Protein AF-A0A7X2LBM1-F1 (afdb_monomer)

Foldseek 3Di:
DDDDDDPVVVVVVPPPPPPPCPPQQKKWFKAAPPPQQTQAMDSPPPDDDDPPDGDIDIDIERHDDDPPDDNVCSRQWGDDPHDIDGVVDPDPPPPQVVVLVVLLVVLLVLLVVLLCVLLVVVDQPDVCSVVLLVLLLVLLVVVVVVVVPDDDDDDPPPRVSLVVQCVVVVHDSNVSSVVSVVSVVVSVVSVVVSVVVSVVLNVQSVPDPDPVSSVVSVCCSLCPPPNVVNVVPPPPPDPPDPDPQPAFDDPVVLVVLLVVLLVLLVVLLVVLLCVLDPPDDPVVVLLVLQLVLLVCVVVVVPPDDPVRNVSLVVQCVVVVHDSNVSSVVSNVSVVVSVVSNVVSVVVSVVLNVLSVVDTGNNSSVVSVVVSVCSSVVHDDPPD

Mean predicted aligned error: 18.82 Å

pLDDT: mean 83.92, std 15.08, range [39.16, 97.12]

Organism: Ralstonia pickettii (NCBI:txid329)

Solvent-accessible surface area (backbone atoms only — not comparable to full-atom values): 22580 Å² total; per-residue (Å²): 140,82,82,80,80,64,79,75,71,64,67,68,72,78,69,71,76,85,68,81,78,64,77,74,49,52,29,39,38,33,22,35,68,92,71,30,26,24,72,48,71,43,67,57,86,84,70,74,80,84,80,79,88,65,70,64,45,79,40,83,39,81,50,84,74,61,90,89,60,42,90,92,52,29,66,47,27,29,53,60,98,87,47,80,43,59,64,84,61,69,78,80,69,56,68,68,58,52,51,52,53,52,50,43,53,52,50,54,51,52,52,49,50,53,47,48,58,65,47,49,83,68,50,65,92,51,89,67,33,64,56,54,49,52,52,43,41,53,48,25,52,51,50,53,54,51,62,74,73,48,83,87,87,78,75,79,83,84,35,67,65,44,45,55,52,8,65,77,66,77,48,52,61,69,57,36,28,52,51,46,51,52,51,50,51,53,44,53,53,50,51,53,52,49,47,54,51,48,55,54,50,53,52,51,55,70,68,46,86,51,72,67,52,50,53,51,52,49,50,45,54,49,60,67,52,57,48,84,51,42,77,67,51,72,68,72,74,49,100,81,55,79,75,67,43,80,47,73,55,54,71,71,57,46,54,54,50,42,53,50,53,54,50,52,50,50,52,45,48,49,58,64,45,52,80,66,46,89,85,53,90,71,45,65,62,54,52,50,52,33,42,51,38,24,48,37,63,74,73,66,64,75,83,66,61,96,76,65,47,57,66,44,52,54,50,10,63,76,68,75,43,56,64,67,59,39,22,51,50,44,51,52,50,49,51,55,39,52,53,50,51,52,51,46,48,56,51,46,56,56,51,49,56,52,51,72,63,57,54,24,57,49,48,53,51,52,53,50,50,51,52,51,35,55,64,73,68,46,77,81,74,92,122

Secondary structure (DSSP, 8-state):
-PPPPPGGGSSSTT-----------EEEEEEETTT-BEEEEES-TT-----SSS-EEEEEEESPPPTT--TTTGGGEEEETTEEEESSS-----HHHHHHHHHHHHHHHHHHHHHHHHHHTTS-SSTTHHHHHHHHHHHHHHHHHHHHHS-S---GGG-HHHHHHHHHHT--HHHHHHHHHHHHHHHHHHHHHHHHHHHHHHHHHHH--SHHHHHHHHHHHHHTS-HHHHTTS---S-TTSPP-TTSBPPHHHHHHHHHHHHHHHHHHHHHHHHTTS-S-TTHHHHHHHHHHHHHHHHTT---S-TTTTHHHHHHHHHHT--HHHHHHHHHHHHHHHHHHHHHHHHHHHHHHHHHHT--BHHHHHHHHHHHHHHHHT------

Structure (mmCIF, N/CA/C/O backbone):
data_AF-A0A7X2LBM1-F1
#
_entry.id   AF-A0A7X2LBM1-F1
#
loop_
_atom_site.group_PDB
_atom_site.id
_atom_site.type_symbol
_atom_site.label_atom_id
_atom_site.label_alt_id
_atom_site.label_comp_id
_atom_site.label_asym_id
_atom_site.label_entity_id
_atom_site.label_seq_id
_atom_site.pdbx_PDB_ins_code
_atom_site.Cartn_x
_atom_site.Cartn_y
_atom_site.Cartn_z
_atom_site.occupancy
_atom_site.B_iso_or_equiv
_atom_site.auth_seq_id
_atom_site.auth_comp_id
_atom_site.auth_asym_id
_atom_site.auth_atom_id
_atom_site.pdbx_PDB_model_num
ATOM 1 N N . MET A 1 1 ? 5.868 6.649 -89.163 1.00 39.16 1 MET A N 1
ATOM 2 C CA . MET A 1 1 ? 5.137 5.488 -88.616 1.00 39.16 1 MET A CA 1
ATOM 3 C C . MET A 1 1 ? 4.246 6.014 -87.507 1.00 39.16 1 MET A C 1
ATOM 5 O O . MET A 1 1 ? 4.728 6.254 -86.411 1.00 39.16 1 MET A O 1
ATOM 9 N N . ASN A 1 2 ? 2.993 6.311 -87.852 1.00 39.69 2 ASN A N 1
ATOM 10 C CA . ASN A 1 2 ? 1.974 6.829 -86.942 1.00 39.69 2 ASN A CA 1
ATOM 11 C C . ASN A 1 2 ? 1.071 5.657 -86.561 1.00 39.69 2 ASN A C 1
ATOM 13 O O . ASN A 1 2 ? 0.480 5.050 -87.452 1.00 39.69 2 ASN A O 1
ATOM 17 N N . HIS A 1 3 ? 0.970 5.338 -85.273 1.00 44.62 3 HIS A N 1
ATOM 18 C CA . HIS A 1 3 ? -0.084 4.453 -84.789 1.00 44.62 3 HIS A CA 1
ATOM 19 C C . HIS A 1 3 ? -1.361 5.278 -84.582 1.00 44.62 3 HIS A C 1
ATOM 21 O O . HIS A 1 3 ? -1.334 6.229 -83.799 1.00 44.62 3 HIS A O 1
ATOM 27 N N . PRO A 1 4 ? -2.471 4.957 -85.270 1.00 55.44 4 PRO A N 1
ATOM 28 C CA . PRO A 1 4 ? -3.766 5.526 -84.950 1.00 55.44 4 PRO A CA 1
ATOM 29 C C . PRO A 1 4 ? -4.291 4.845 -83.682 1.00 55.44 4 PRO A C 1
ATOM 31 O O . PRO A 1 4 ? -4.312 3.617 -83.582 1.00 55.44 4 PRO A O 1
ATOM 34 N N . PHE A 1 5 ? -4.682 5.646 -82.695 1.00 47.03 5 PHE A N 1
ATOM 35 C CA . PHE A 1 5 ? -5.372 5.158 -81.506 1.00 47.03 5 PHE A CA 1
ATOM 36 C C . PHE A 1 5 ? -6.743 4.582 -81.896 1.00 47.03 5 PHE A C 1
ATOM 38 O O . PHE A 1 5 ? -7.450 5.147 -82.730 1.00 47.03 5 PHE A O 1
ATOM 45 N N . SER A 1 6 ? -7.082 3.437 -81.299 1.00 56.62 6 SER A N 1
ATOM 46 C CA . SER A 1 6 ? -8.348 2.719 -81.482 1.00 56.62 6 SER A CA 1
ATOM 47 C C . SER A 1 6 ? -9.559 3.603 -81.122 1.00 56.62 6 SER A C 1
ATOM 49 O O . SER A 1 6 ? -9.505 4.316 -80.116 1.00 56.62 6 SER A O 1
ATOM 51 N N . PRO A 1 7 ? -10.671 3.543 -81.883 1.00 54.44 7 PRO A N 1
ATOM 52 C CA . PRO A 1 7 ? -11.898 4.294 -81.595 1.00 54.44 7 PRO A CA 1
ATOM 53 C C . PRO A 1 7 ? -12.576 3.897 -80.269 1.00 54.44 7 PRO A C 1
ATOM 55 O O . PRO A 1 7 ? -13.419 4.639 -79.770 1.00 54.44 7 PRO A O 1
ATOM 58 N N . GLU A 1 8 ? -12.184 2.782 -79.647 1.00 51.62 8 GLU A N 1
ATOM 59 C CA . GLU A 1 8 ? -12.728 2.349 -78.352 1.00 51.62 8 GLU A CA 1
ATOM 60 C C . GLU A 1 8 ? -12.198 3.172 -77.165 1.00 51.62 8 GLU A C 1
ATOM 62 O O . GLU A 1 8 ? -12.867 3.277 -76.138 1.00 51.62 8 GLU A O 1
ATOM 67 N N . THR A 1 9 ? -11.049 3.847 -77.302 1.00 50.41 9 THR A N 1
ATOM 68 C CA . THR A 1 9 ? -10.489 4.680 -76.222 1.00 50.41 9 THR A CA 1
ATOM 69 C C . THR A 1 9 ? -11.113 6.079 -76.152 1.00 50.41 9 THR A C 1
ATOM 71 O O . THR A 1 9 ? -10.935 6.780 -75.159 1.00 50.41 9 THR A O 1
ATOM 74 N N . GLN A 1 10 ? -11.874 6.499 -77.170 1.00 49.28 10 GLN A N 1
ATOM 75 C CA . GLN A 1 10 ? -12.538 7.811 -77.184 1.00 49.28 10 GLN A CA 1
ATOM 76 C C . GLN A 1 10 ? -13.922 7.800 -76.513 1.00 49.28 10 GLN A C 1
ATOM 78 O O . GLN A 1 10 ? -14.408 8.856 -76.116 1.00 49.28 10 GLN A O 1
ATOM 83 N N . ALA A 1 11 ? -14.533 6.628 -76.304 1.00 48.88 11 ALA A N 1
ATOM 84 C CA . ALA A 1 11 ? -15.876 6.524 -75.726 1.00 48.88 11 ALA A CA 1
ATOM 85 C C . ALA A 1 11 ? -15.911 6.529 -74.182 1.00 48.88 11 ALA A C 1
ATOM 87 O O . ALA A 1 11 ? -16.966 6.766 -73.600 1.00 48.88 11 ALA A O 1
ATOM 88 N N . ILE A 1 12 ? -14.776 6.328 -73.499 1.00 48.12 12 ILE A N 1
ATOM 89 C CA . ILE A 1 12 ? -14.703 6.363 -72.021 1.00 48.12 12 ILE A CA 1
ATOM 90 C C . ILE A 1 12 ? -14.413 7.785 -71.494 1.00 48.12 12 ILE A C 1
ATOM 92 O O . ILE A 1 12 ? -14.676 8.090 -70.334 1.00 48.12 12 ILE A O 1
ATOM 96 N N . ALA A 1 13 ? -13.963 8.708 -72.350 1.00 43.53 13 ALA A N 1
ATOM 97 C CA . ALA A 1 13 ? -13.680 10.093 -71.960 1.00 43.53 13 ALA A CA 1
ATOM 98 C C . ALA A 1 13 ? -14.935 10.985 -71.815 1.00 43.53 13 ALA A C 1
ATOM 100 O O . ALA A 1 13 ? -14.821 12.119 -71.358 1.00 43.53 13 ALA A O 1
ATOM 101 N N . ALA A 1 14 ? -16.127 10.497 -72.178 1.00 49.06 14 ALA A N 1
ATOM 102 C CA . ALA A 1 14 ? -17.362 11.292 -72.198 1.00 49.06 14 ALA A CA 1
ATOM 103 C C . ALA A 1 14 ? -18.300 11.063 -70.993 1.00 49.06 14 ALA A C 1
ATOM 105 O O . ALA A 1 14 ? -19.432 11.538 -71.002 1.00 49.06 14 ALA A O 1
ATOM 106 N N . ALA A 1 15 ? -17.848 10.362 -69.948 1.00 48.88 15 ALA A N 1
ATOM 107 C CA . ALA A 1 15 ? -18.640 10.117 -68.739 1.00 48.88 15 ALA A CA 1
ATOM 108 C C . ALA A 1 15 ? -17.846 10.380 -67.449 1.00 48.88 15 ALA A C 1
ATOM 110 O O . ALA A 1 15 ? -17.975 9.649 -66.469 1.00 48.88 15 ALA A O 1
ATOM 111 N N . ILE A 1 16 ? -17.022 11.431 -67.434 1.00 51.00 16 ILE A N 1
ATOM 112 C CA . ILE A 1 16 ? -16.582 12.019 -66.167 1.00 51.00 16 ILE A CA 1
ATOM 113 C C . ILE A 1 16 ? -17.739 12.914 -65.714 1.00 51.00 16 ILE A C 1
ATOM 115 O O . ILE A 1 16 ? -18.024 13.898 -66.403 1.00 51.00 16 ILE A O 1
ATOM 119 N N . PRO A 1 17 ? -18.458 12.582 -64.625 1.00 47.09 17 PRO A N 1
ATOM 120 C CA . PRO A 1 17 ? -19.455 13.492 -64.088 1.00 47.09 17 PRO A CA 1
ATOM 121 C C . PRO A 1 17 ? -18.761 14.828 -63.827 1.00 47.09 17 PRO A C 1
ATOM 123 O O . PRO A 1 17 ? -17.681 14.855 -63.234 1.00 47.09 17 PRO A O 1
ATOM 126 N N . LEU A 1 18 ? -19.359 15.921 -64.306 1.00 46.38 18 LEU A N 1
ATOM 127 C CA . LEU A 1 18 ? -19.025 17.275 -63.881 1.00 46.38 18 LEU A CA 1
ATOM 128 C C . LEU A 1 18 ? -19.226 17.320 -62.363 1.00 46.38 18 LEU A C 1
ATOM 130 O O . LEU A 1 18 ? -20.319 17.592 -61.875 1.00 46.38 18 LEU A O 1
ATOM 134 N N . VAL A 1 19 ? -18.178 16.954 -61.622 1.00 49.00 19 VAL A N 1
ATOM 135 C CA . VAL A 1 19 ? -18.058 17.251 -60.204 1.00 49.00 19 VAL A CA 1
ATOM 136 C C . VAL A 1 19 ? -18.150 18.756 -60.146 1.00 49.00 19 VAL A C 1
ATOM 138 O O . VAL A 1 19 ? -17.361 19.447 -60.788 1.00 49.00 19 VAL A O 1
ATOM 141 N N . ASP A 1 20 ? -19.177 19.221 -59.453 1.00 47.50 20 ASP A N 1
ATOM 142 C CA . ASP A 1 20 ? -19.428 20.610 -59.137 1.00 47.50 20 ASP A CA 1
ATOM 143 C C . ASP A 1 20 ? -18.128 21.203 -58.572 1.00 47.50 20 ASP A C 1
ATOM 145 O O . ASP A 1 20 ? -17.785 20.997 -57.406 1.00 47.50 20 ASP A O 1
ATOM 149 N N . GLN A 1 21 ? -17.321 21.840 -59.431 1.00 47.75 21 GLN A N 1
ATOM 150 C CA . GLN A 1 21 ? -16.081 22.509 -59.049 1.00 47.75 21 GLN A CA 1
ATOM 151 C C . GLN A 1 21 ? -16.473 23.823 -58.383 1.00 47.75 21 GLN A C 1
ATOM 153 O O . GLN A 1 21 ? -16.202 24.914 -58.881 1.00 47.75 21 GLN A O 1
ATOM 158 N N . SER A 1 22 ? -17.144 23.705 -57.237 1.00 57.00 22 SER A N 1
ATOM 159 C CA . SER A 1 22 ? -17.151 24.767 -56.251 1.00 57.00 22 SER A CA 1
ATOM 160 C C . SER A 1 22 ? -15.690 25.160 -56.025 1.00 57.00 22 SER A C 1
ATOM 162 O O . SER A 1 22 ? -14.852 24.265 -55.855 1.00 57.00 22 SER A O 1
ATOM 164 N N . PRO A 1 23 ? -15.345 26.458 -56.084 1.00 64.25 23 PRO A N 1
ATOM 165 C CA . PRO A 1 23 ? -13.965 26.895 -55.934 1.00 64.25 23 PRO A CA 1
ATOM 166 C C . PRO A 1 23 ? -13.410 26.292 -54.644 1.00 64.25 23 PRO A C 1
ATOM 168 O O . PRO A 1 23 ? -14.014 26.448 -53.580 1.00 64.25 23 PRO A O 1
ATOM 171 N N . ALA A 1 24 ? -12.310 25.539 -54.754 1.00 68.69 24 ALA A N 1
ATOM 172 C CA . ALA A 1 24 ? -11.690 24.893 -53.607 1.00 68.69 24 ALA A CA 1
ATOM 173 C C . ALA A 1 24 ? -11.432 25.962 -52.540 1.00 68.69 24 ALA A C 1
ATOM 175 O O . ALA A 1 24 ? -10.689 26.915 -52.784 1.00 68.69 24 ALA A O 1
ATOM 176 N N . LYS A 1 25 ? -12.104 25.841 -51.389 1.00 82.88 25 LYS A N 1
ATOM 177 C CA . LYS A 1 25 ? -11.995 26.826 -50.311 1.00 82.88 25 LYS A CA 1
ATOM 178 C C . LYS A 1 25 ? -10.533 26.917 -49.881 1.00 82.88 25 LYS A C 1
ATOM 180 O O . LYS A 1 25 ? -9.914 25.906 -49.544 1.00 82.88 25 LYS A O 1
ATOM 185 N N . CYS A 1 26 ? -9.987 28.126 -49.950 1.00 90.19 26 CYS A N 1
ATOM 186 C CA . CYS A 1 26 ? -8.648 28.430 -49.477 1.00 90.19 26 CYS A CA 1
ATOM 187 C C . CYS A 1 26 ? -8.751 28.907 -48.032 1.00 90.19 26 CYS A C 1
ATOM 189 O O . CYS A 1 26 ? -9.521 29.815 -47.734 1.00 90.19 26 CYS A O 1
ATOM 191 N N . TRP A 1 27 ? -7.983 28.285 -47.147 1.00 94.25 27 TRP A N 1
ATOM 192 C CA . TRP A 1 27 ? -7.932 28.622 -45.734 1.00 94.25 27 TRP A CA 1
ATOM 193 C C . TRP A 1 27 ? -6.550 29.145 -45.370 1.00 94.25 27 TRP A C 1
ATOM 195 O O . TRP A 1 27 ? -5.532 28.552 -45.726 1.00 94.25 27 TRP A O 1
ATOM 205 N N . ILE A 1 28 ? -6.516 30.211 -44.588 1.00 94.69 28 ILE A N 1
ATOM 206 C CA . ILE A 1 28 ? -5.344 30.664 -43.855 1.00 94.69 28 ILE A CA 1
ATOM 207 C C . ILE A 1 28 ? -5.319 29.940 -42.511 1.00 94.69 28 ILE A C 1
ATOM 209 O O . ILE A 1 28 ? -6.230 30.084 -41.700 1.00 94.69 28 ILE A O 1
ATOM 213 N N . VAL A 1 29 ? -4.273 29.154 -42.261 1.00 94.62 29 VAL A N 1
ATOM 214 C CA . VAL A 1 29 ? -4.082 28.373 -41.033 1.00 94.62 29 VAL A CA 1
ATOM 215 C C . VAL A 1 29 ? -2.898 28.940 -40.262 1.00 94.62 29 VAL A C 1
ATOM 217 O O . VAL A 1 29 ? -1.764 28.929 -40.741 1.00 94.62 29 VAL A O 1
ATOM 220 N N . VAL A 1 30 ? -3.152 29.412 -39.045 1.00 93.56 30 VAL A N 1
ATOM 221 C CA . VAL A 1 30 ? -2.128 29.942 -38.143 1.00 93.56 30 VAL A CA 1
ATOM 222 C C . VAL A 1 30 ? -1.713 28.848 -37.174 1.00 93.56 30 VAL A C 1
ATOM 224 O O . VAL A 1 30 ? -2.526 28.333 -36.404 1.00 93.56 30 VAL A O 1
ATOM 227 N N . THR A 1 31 ? -0.431 28.501 -37.192 1.00 93.06 31 THR A N 1
ATOM 228 C CA . THR A 1 31 ? 0.140 27.441 -36.356 1.00 93.06 31 THR A CA 1
ATOM 229 C C . THR A 1 31 ? 1.246 27.956 -35.456 1.00 93.06 31 THR A C 1
ATOM 231 O O . THR A 1 31 ? 1.986 28.866 -35.813 1.00 93.06 31 THR A O 1
ATOM 234 N N . GLN A 1 32 ? 1.399 27.354 -34.282 1.00 90.50 32 GLN A N 1
ATOM 235 C CA . GLN A 1 32 ? 2.521 27.643 -33.393 1.00 90.50 32 GLN A CA 1
ATOM 236 C C . GLN A 1 32 ? 3.771 26.853 -33.822 1.00 90.50 32 GLN A C 1
ATOM 238 O O . GLN A 1 32 ? 3.728 25.621 -33.879 1.00 90.50 32 GLN A O 1
ATOM 243 N N . VAL A 1 33 ? 4.909 27.529 -34.030 1.00 85.69 33 VAL A N 1
ATOM 244 C CA . VAL A 1 33 ? 6.137 26.932 -34.606 1.00 85.69 33 VAL A CA 1
ATOM 245 C C . VAL A 1 33 ? 6.652 25.709 -33.832 1.00 85.69 33 VAL A C 1
ATOM 247 O O . VAL A 1 33 ? 7.046 24.717 -34.437 1.00 85.69 33 VAL A O 1
ATOM 250 N N . LYS A 1 34 ? 6.620 25.722 -32.493 1.00 85.62 34 LYS A N 1
ATOM 251 C CA . LYS A 1 34 ? 7.160 24.612 -31.676 1.00 85.62 34 LYS A CA 1
ATOM 252 C C . LYS A 1 34 ? 6.282 23.362 -31.657 1.00 85.62 34 LYS A C 1
ATOM 254 O O . LYS A 1 34 ? 6.790 22.260 -31.479 1.00 85.62 34 LYS A O 1
ATOM 259 N N . SER A 1 35 ? 4.965 23.531 -31.737 1.00 86.62 35 SER A N 1
ATOM 260 C CA . SER A 1 35 ? 4.009 22.458 -31.444 1.00 86.62 35 SER A CA 1
ATOM 261 C C . SER A 1 35 ? 3.192 22.031 -32.657 1.00 86.62 35 SER A C 1
ATOM 263 O O . SER A 1 35 ? 2.480 21.026 -32.569 1.00 86.62 35 SER A O 1
ATOM 265 N N . THR A 1 36 ? 3.277 22.776 -33.768 1.00 91.00 36 THR A N 1
ATOM 266 C CA . THR A 1 36 ? 2.435 22.662 -34.975 1.00 91.00 36 THR A CA 1
ATOM 267 C C . THR A 1 36 ? 0.934 22.749 -34.687 1.00 91.00 36 THR A C 1
ATOM 269 O O . THR A 1 36 ? 0.116 22.393 -35.530 1.00 91.00 36 THR A O 1
ATOM 272 N N . ARG A 1 37 ? 0.542 23.189 -33.482 1.00 92.50 37 ARG A N 1
ATOM 273 C CA . ARG A 1 37 ? -0.867 23.324 -33.107 1.00 92.50 37 ARG A CA 1
ATOM 274 C C . ARG A 1 37 ? -1.498 24.474 -33.863 1.00 92.50 37 ARG A C 1
ATOM 276 O O . ARG A 1 37 ? -0.886 25.536 -33.965 1.00 92.50 37 ARG A O 1
ATOM 283 N N . VAL A 1 38 ? -2.718 24.261 -34.339 1.00 93.88 38 VAL A N 1
ATOM 284 C CA . VAL A 1 38 ? -3.511 25.316 -34.963 1.00 93.88 38 VAL A CA 1
ATOM 285 C C . VAL A 1 38 ? -4.031 26.239 -33.871 1.00 93.88 38 VAL A C 1
ATOM 287 O O . VAL A 1 38 ? -4.691 25.799 -32.939 1.00 93.88 38 VAL A O 1
ATOM 290 N N . VAL A 1 39 ? -3.706 27.518 -33.971 1.00 92.44 39 VAL A N 1
ATOM 291 C CA . VAL A 1 39 ? -4.138 28.553 -33.023 1.00 92.44 39 VAL A CA 1
ATOM 292 C C . VAL A 1 39 ? -5.370 29.267 -33.556 1.00 92.44 39 VAL A C 1
ATOM 294 O O . VAL A 1 39 ? -6.259 29.638 -32.795 1.00 92.44 39 VAL A O 1
ATOM 297 N N . TYR A 1 40 ? -5.422 29.438 -34.874 1.00 93.62 40 TYR A N 1
ATOM 298 C CA . TYR A 1 40 ? -6.494 30.130 -35.564 1.00 93.62 40 TYR A CA 1
ATOM 299 C C . TYR A 1 40 ? -6.566 29.668 -37.021 1.00 93.62 40 TYR A C 1
ATOM 301 O O . TYR A 1 40 ? -5.568 29.203 -37.577 1.00 93.62 40 TYR A O 1
ATOM 309 N N . PHE A 1 41 ? -7.736 29.790 -37.642 1.00 94.25 41 PHE A N 1
ATOM 310 C CA . PHE A 1 41 ? -7.894 29.619 -39.081 1.00 94.25 41 PHE A CA 1
ATOM 311 C C . PHE A 1 41 ? -9.006 30.530 -39.605 1.00 94.25 41 PHE A C 1
ATOM 313 O O . PHE A 1 41 ? -9.947 30.831 -38.873 1.00 94.25 41 PHE A O 1
ATOM 320 N N . THR A 1 42 ? -8.902 30.962 -40.857 1.00 94.62 42 THR A N 1
ATOM 321 C CA . THR A 1 42 ? -9.891 31.826 -41.518 1.00 94.62 42 THR A CA 1
ATOM 322 C C . THR A 1 42 ? -9.889 31.584 -43.026 1.00 94.62 42 THR A C 1
ATOM 324 O O . THR A 1 42 ? -8.896 31.101 -43.562 1.00 94.62 42 THR A O 1
ATOM 327 N N . ASP A 1 43 ? -10.996 31.859 -43.706 1.00 92.88 43 ASP A N 1
ATOM 328 C CA . ASP A 1 43 ? -11.107 31.881 -45.172 1.00 92.88 43 ASP A CA 1
ATOM 329 C C . ASP A 1 43 ? -10.803 33.269 -45.768 1.00 92.88 43 ASP A C 1
ATOM 331 O O . ASP A 1 43 ? -10.767 33.432 -46.986 1.00 92.88 43 ASP A O 1
ATOM 335 N N . ASP A 1 44 ? -10.539 34.262 -44.915 1.00 92.56 44 ASP A N 1
ATOM 336 C CA . ASP A 1 44 ? -10.079 35.590 -45.316 1.00 92.56 44 ASP A CA 1
ATOM 337 C C . ASP A 1 44 ? -8.640 35.532 -45.860 1.00 92.56 44 ASP A C 1
ATOM 339 O O . ASP A 1 44 ? -7.681 35.315 -45.114 1.00 92.56 44 ASP A O 1
ATOM 343 N N . ALA A 1 45 ? -8.499 35.725 -47.174 1.00 87.06 45 ALA A N 1
ATOM 344 C CA . ALA A 1 45 ? -7.222 35.683 -47.883 1.00 87.06 45 ALA A CA 1
ATOM 345 C C . ALA A 1 45 ? -6.280 36.842 -47.515 1.00 87.06 45 ALA A C 1
ATOM 347 O O . ALA A 1 45 ? -5.065 36.701 -47.671 1.00 87.06 45 ALA A O 1
ATOM 348 N N . ASP A 1 46 ? -6.824 37.951 -47.007 1.00 88.31 46 ASP A N 1
ATOM 349 C CA . ASP A 1 46 ? -6.065 39.151 -46.644 1.00 88.31 46 ASP A CA 1
ATOM 350 C C . ASP A 1 46 ? -5.674 39.167 -45.157 1.00 88.31 46 ASP A C 1
ATOM 352 O O . ASP A 1 46 ? -5.013 40.096 -44.681 1.00 88.31 46 ASP A O 1
ATOM 356 N N . TYR A 1 47 ? -6.043 38.126 -44.408 1.00 89.31 47 TYR A N 1
ATOM 357 C CA . TYR A 1 47 ? -5.763 38.039 -42.984 1.00 89.31 47 TYR A CA 1
ATOM 358 C C . TYR A 1 47 ? -4.258 37.986 -42.683 1.00 89.31 47 TYR A C 1
ATOM 360 O O . TYR A 1 47 ? -3.536 37.080 -43.109 1.00 89.31 47 TYR A O 1
ATOM 368 N N . GLN A 1 48 ? -3.802 38.920 -41.845 1.00 83.94 48 GLN A N 1
ATOM 369 C CA . GLN A 1 48 ? -2.438 38.974 -41.320 1.00 83.94 48 GLN A CA 1
ATOM 370 C C . GLN A 1 48 ? -2.481 38.998 -39.784 1.00 83.94 48 GLN A C 1
ATOM 372 O O . GLN A 1 48 ? -2.994 39.960 -39.206 1.00 83.94 48 GLN A O 1
ATOM 377 N N . PRO A 1 49 ? -1.978 37.960 -39.087 1.00 82.94 49 PRO A N 1
ATOM 378 C CA . PRO A 1 49 ? -1.964 37.958 -37.630 1.00 82.94 49 PRO A CA 1
ATOM 379 C C . PRO A 1 49 ? -0.974 38.997 -37.089 1.00 82.94 49 PRO A C 1
ATOM 381 O O . PRO A 1 49 ? 0.081 39.238 -37.676 1.00 82.94 49 PRO A O 1
ATOM 384 N N . ALA A 1 50 ? -1.294 39.582 -35.932 1.00 80.81 50 ALA A N 1
ATOM 385 C CA . ALA A 1 50 ? -0.371 40.459 -35.220 1.00 80.81 50 ALA A CA 1
ATOM 386 C C . ALA A 1 50 ? 0.900 39.677 -34.838 1.00 80.81 50 ALA A C 1
ATOM 388 O O . ALA A 1 50 ? 0.822 38.628 -34.200 1.00 80.81 50 ALA A O 1
ATOM 389 N N . MET A 1 51 ? 2.067 40.188 -35.235 1.00 72.19 51 MET A N 1
ATOM 390 C CA . MET A 1 51 ? 3.365 39.510 -35.085 1.00 72.19 51 MET A CA 1
ATOM 391 C C . MET A 1 51 ? 3.991 39.653 -33.686 1.00 72.19 51 MET A C 1
ATOM 393 O O . MET A 1 51 ? 5.147 39.277 -33.480 1.00 72.19 51 MET A O 1
ATOM 397 N N . ASP A 1 52 ? 3.242 40.169 -32.713 1.00 72.19 52 ASP A N 1
ATOM 398 C CA . ASP A 1 52 ? 3.751 40.435 -31.373 1.00 72.19 52 ASP A CA 1
ATOM 399 C C . ASP A 1 52 ? 3.591 39.206 -30.462 1.00 72.19 52 ASP A C 1
ATOM 401 O O . ASP A 1 52 ? 2.488 38.837 -30.060 1.00 72.19 52 ASP A O 1
ATOM 405 N N . GLY A 1 53 ? 4.717 38.594 -30.082 1.00 63.06 53 GLY A N 1
ATOM 406 C CA . GLY A 1 53 ? 4.810 37.827 -28.833 1.00 63.06 53 GLY A CA 1
ATOM 407 C C . GLY A 1 53 ? 4.849 36.298 -28.899 1.00 63.06 53 GLY A C 1
ATOM 408 O O . GLY A 1 53 ? 5.029 35.694 -27.851 1.00 63.06 53 GLY A O 1
ATOM 409 N N . ASP A 1 54 ? 4.772 35.649 -30.060 1.00 60.84 54 ASP A N 1
ATOM 410 C CA . ASP A 1 54 ? 5.078 34.215 -30.200 1.00 60.84 54 ASP A CA 1
ATOM 411 C C . ASP A 1 54 ? 5.333 33.863 -31.674 1.00 60.84 54 ASP A C 1
ATOM 413 O O . ASP A 1 54 ? 4.766 34.469 -32.580 1.00 60.84 54 ASP A O 1
ATOM 417 N N . TRP A 1 55 ? 6.211 32.889 -31.940 1.00 77.75 55 TRP A N 1
ATOM 418 C CA . TRP A 1 55 ? 6.538 32.484 -33.312 1.00 77.75 55 TRP A CA 1
ATOM 419 C C . TRP A 1 55 ? 5.361 31.691 -33.897 1.00 77.75 55 TRP A C 1
ATOM 421 O O . TRP A 1 55 ? 5.233 30.482 -33.659 1.00 77.75 55 TRP A O 1
ATOM 431 N N . TYR A 1 56 ? 4.496 32.376 -34.641 1.00 86.00 56 TYR A N 1
ATOM 432 C CA . TYR A 1 56 ? 3.427 31.774 -35.431 1.00 86.00 56 TYR A CA 1
ATOM 433 C C . TYR A 1 56 ? 3.856 31.636 -36.892 1.00 86.00 56 TYR A C 1
ATOM 435 O O . TYR A 1 56 ? 4.529 32.506 -37.441 1.00 86.00 56 TYR A O 1
ATOM 443 N N . PHE A 1 57 ? 3.464 30.535 -37.528 1.00 87.50 57 PHE A N 1
ATOM 444 C CA . PHE A 1 57 ? 3.612 30.333 -38.963 1.00 87.50 57 PHE A CA 1
ATOM 445 C C . PHE A 1 57 ? 2.233 30.286 -39.614 1.00 87.50 57 PHE A C 1
ATOM 447 O O . PHE A 1 57 ? 1.351 29.543 -39.169 1.00 87.50 57 PHE A O 1
ATOM 454 N N . VAL A 1 58 ? 2.063 31.086 -40.664 1.00 90.44 58 VAL A N 1
ATOM 455 C CA . VAL A 1 58 ? 0.830 31.194 -41.444 1.00 90.44 58 VAL A CA 1
ATOM 456 C C . VAL A 1 58 ? 0.979 30.354 -42.705 1.00 90.44 58 VAL A C 1
ATOM 458 O O . VAL A 1 58 ? 1.933 30.522 -43.459 1.00 90.44 58 VAL A O 1
ATOM 461 N N . SER A 1 59 ? 0.055 29.424 -42.923 1.00 92.00 59 SER A N 1
ATOM 462 C CA . SER A 1 59 ? 0.032 28.543 -44.093 1.00 92.00 59 SER A CA 1
ATOM 463 C C . SER A 1 59 ? -1.270 28.698 -44.861 1.00 92.00 59 SER A C 1
ATOM 465 O O . SER A 1 59 ? -2.328 28.818 -44.253 1.00 92.00 59 SER A O 1
ATOM 467 N N . GLN A 1 60 ? -1.198 28.629 -46.187 1.00 92.81 60 GLN A N 1
ATOM 468 C CA . GLN A 1 60 ? -2.378 28.495 -47.038 1.00 92.81 60 GLN A CA 1
ATOM 469 C C . GLN A 1 60 ? -2.706 27.010 -47.219 1.00 92.81 60 GLN A C 1
ATOM 471 O O . GLN A 1 60 ? -1.821 26.205 -47.516 1.00 92.81 60 GLN A O 1
ATOM 476 N N . TYR A 1 61 ? -3.969 26.644 -47.027 1.00 93.81 61 TYR A N 1
ATOM 477 C CA . TYR A 1 61 ? -4.477 25.290 -47.205 1.00 93.81 61 TYR A CA 1
ATOM 478 C C . TYR A 1 61 ? -5.636 25.290 -48.199 1.00 93.81 61 TYR A C 1
ATOM 480 O O . TYR A 1 61 ? -6.660 25.930 -47.975 1.00 93.81 61 TYR A O 1
ATOM 488 N N . LEU A 1 62 ? -5.468 24.551 -49.294 1.00 92.62 62 LEU A N 1
ATOM 489 C CA . LEU A 1 62 ? -6.492 24.352 -50.315 1.00 92.62 62 LEU A CA 1
ATOM 490 C C . LEU A 1 62 ? -7.184 23.016 -50.047 1.00 92.62 62 LEU A C 1
ATOM 492 O O . LEU A 1 62 ? -6.604 21.957 -50.290 1.00 92.62 62 LEU A O 1
ATOM 496 N N . GLY A 1 63 ? -8.403 23.066 -49.518 1.00 90.19 63 GLY A N 1
ATOM 497 C CA . GLY A 1 63 ? -9.156 21.869 -49.155 1.00 90.19 63 GLY A CA 1
ATOM 498 C C . GLY A 1 63 ? -10.237 22.136 -48.115 1.00 90.19 63 GLY A C 1
ATOM 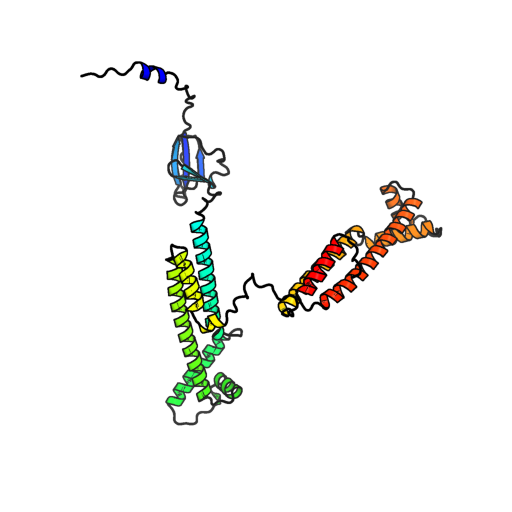499 O O . GLY A 1 63 ? -10.437 23.260 -47.655 1.00 90.19 63 GLY A O 1
ATOM 500 N N . GLU A 1 64 ? -10.948 21.084 -47.728 1.00 92.06 64 GLU A N 1
ATOM 501 C CA . GLU A 1 64 ? -11.912 21.159 -46.634 1.00 92.06 64 GLU A CA 1
ATOM 502 C C . GLU A 1 64 ? -11.214 20.948 -45.291 1.00 92.06 64 GLU A C 1
ATOM 504 O O . GLU A 1 64 ? -10.379 20.056 -45.132 1.00 92.06 64 GLU A O 1
ATOM 509 N N . LEU A 1 65 ? -11.560 21.773 -44.303 1.00 92.31 65 LEU A N 1
ATOM 510 C CA . LEU A 1 65 ? -11.122 21.547 -42.930 1.00 92.31 65 LEU A CA 1
ATOM 511 C C . LEU A 1 65 ? -11.807 20.293 -42.362 1.00 92.31 65 LEU A C 1
ATOM 513 O O . LEU A 1 65 ? -12.934 19.982 -42.756 1.00 92.31 65 LEU A O 1
ATOM 517 N N . PRO A 1 66 ? -11.183 19.584 -41.402 1.00 93.25 66 PRO A N 1
ATOM 518 C CA . PRO A 1 66 ? -11.827 18.452 -40.745 1.00 93.25 66 PRO A CA 1
ATOM 519 C C . PRO A 1 66 ? -13.193 18.849 -40.173 1.00 93.25 66 PRO A C 1
ATOM 521 O O . PRO A 1 66 ? -13.292 19.844 -39.460 1.00 93.25 66 PRO A O 1
ATOM 524 N N . ALA A 1 67 ? -14.238 18.052 -40.415 1.00 91.44 67 ALA A N 1
ATOM 525 C CA . ALA A 1 67 ? -15.613 18.396 -40.023 1.00 91.44 67 ALA A CA 1
ATOM 526 C C . ALA A 1 67 ? -15.792 18.663 -38.512 1.00 91.44 67 ALA A C 1
ATOM 528 O O . ALA A 1 67 ? -16.665 19.422 -38.102 1.00 91.44 67 ALA A O 1
ATOM 529 N N . ALA A 1 68 ? -14.952 18.049 -37.673 1.00 90.75 68 ALA A N 1
ATOM 530 C CA . ALA A 1 68 ? -14.959 18.240 -36.223 1.00 90.75 68 ALA A CA 1
ATOM 531 C C . ALA A 1 68 ? -14.140 19.460 -35.753 1.00 90.75 68 ALA A C 1
ATOM 533 O O . ALA A 1 68 ? -14.122 19.759 -34.556 1.00 90.75 68 ALA A O 1
ATOM 534 N N . MET A 1 69 ? -13.441 20.148 -36.657 1.00 92.94 69 MET A N 1
ATOM 535 C CA . MET A 1 69 ? -12.613 21.307 -36.355 1.00 92.94 69 MET A CA 1
ATOM 536 C C . MET A 1 69 ? -13.441 22.595 -36.435 1.00 92.94 69 MET A C 1
ATOM 538 O O . MET A 1 69 ? -14.119 22.887 -37.410 1.00 92.94 69 MET A O 1
ATOM 542 N N . THR A 1 70 ? -13.371 23.390 -35.377 1.00 93.94 70 THR A N 1
ATOM 543 C CA . THR A 1 70 ? -14.090 24.651 -35.177 1.00 93.94 70 THR A CA 1
ATOM 544 C C . THR A 1 70 ? -13.132 25.667 -34.564 1.00 93.94 70 THR A C 1
ATOM 546 O O . THR A 1 70 ? -12.132 25.293 -33.948 1.00 93.94 70 THR A O 1
ATOM 549 N N . LEU A 1 71 ? -13.455 26.959 -34.630 1.00 91.44 71 LEU A N 1
ATOM 550 C CA . LEU A 1 71 ? -12.642 27.994 -33.977 1.00 91.44 71 LEU A CA 1
ATOM 551 C C . LEU A 1 71 ? -12.469 27.752 -32.465 1.00 91.44 71 LEU A C 1
ATOM 553 O O . LEU A 1 71 ? -11.424 28.064 -31.905 1.00 91.44 71 LEU A O 1
ATOM 557 N N . ARG A 1 72 ? -13.452 27.126 -31.801 1.00 90.81 72 ARG A N 1
ATOM 558 C CA . ARG A 1 72 ? -13.413 26.845 -30.353 1.00 90.81 72 ARG A CA 1
ATOM 559 C C . ARG A 1 72 ? -12.492 25.685 -29.966 1.00 90.81 72 ARG A C 1
ATOM 561 O O . ARG A 1 72 ? -12.063 25.615 -28.816 1.00 90.81 72 ARG A O 1
ATOM 568 N N . ASN A 1 73 ? -12.217 24.762 -30.888 1.00 92.00 73 ASN A N 1
ATOM 569 C CA . ASN A 1 73 ? -11.440 23.547 -30.616 1.00 92.00 73 ASN A CA 1
ATOM 570 C C . ASN A 1 73 ? -10.225 23.367 -31.544 1.00 92.00 73 ASN A C 1
ATOM 572 O O . ASN A 1 73 ? -9.570 22.330 -31.474 1.00 92.00 73 ASN A O 1
ATOM 576 N N . CYS A 1 74 ? -9.902 24.358 -32.380 1.00 91.81 74 CYS A N 1
ATOM 577 C CA . CYS A 1 74 ? -8.775 24.308 -33.314 1.00 91.81 74 CYS A CA 1
ATOM 578 C C . CYS A 1 74 ? -7.423 24.059 -32.624 1.00 91.81 74 CYS A C 1
ATOM 580 O O . CYS A 1 74 ? -6.602 23.322 -33.159 1.00 91.81 74 CYS A O 1
ATOM 582 N N . TRP A 1 75 ? -7.247 24.536 -31.388 1.00 91.19 75 TRP A N 1
ATOM 583 C CA . TRP A 1 75 ? -6.077 24.271 -30.535 1.00 91.19 75 TRP A CA 1
ATOM 584 C C . TRP A 1 75 ? -5.843 22.784 -30.220 1.00 91.19 75 TRP A C 1
ATOM 586 O O . TRP A 1 75 ? -4.736 22.396 -29.832 1.00 91.19 75 TRP A O 1
ATOM 596 N N . GLY A 1 76 ? -6.873 21.947 -30.386 1.00 90.31 76 GLY A N 1
ATOM 597 C CA . GLY A 1 76 ? -6.795 20.492 -30.290 1.00 90.31 76 GLY A CA 1
ATOM 598 C C . GLY A 1 76 ? -6.214 19.817 -31.533 1.00 90.31 76 GLY A C 1
ATOM 599 O O . GLY A 1 76 ? -5.968 18.619 -31.492 1.00 90.31 76 GLY A O 1
ATOM 600 N N . TRP A 1 77 ? -5.953 20.553 -32.613 1.00 93.94 77 TRP A N 1
ATOM 601 C CA . TRP A 1 77 ? -5.459 20.022 -33.881 1.00 93.94 77 TRP A CA 1
ATOM 602 C C . TRP A 1 77 ? -4.017 20.453 -34.146 1.00 93.94 77 TRP A C 1
ATOM 604 O O . TRP A 1 77 ? -3.591 21.547 -33.771 1.00 93.94 77 TRP A O 1
ATOM 614 N N . ARG A 1 78 ? -3.253 19.594 -34.820 1.00 93.44 78 ARG A N 1
ATOM 615 C CA . ARG A 1 78 ? -1.945 19.912 -35.400 1.00 93.44 78 ARG A CA 1
ATOM 616 C C . ARG A 1 78 ? -2.049 19.962 -36.910 1.00 93.44 78 ARG A C 1
ATOM 618 O O . ARG A 1 78 ? -2.638 19.060 -37.497 1.00 93.44 78 ARG A O 1
ATOM 625 N N . PHE A 1 79 ? -1.447 20.975 -37.517 1.00 94.06 79 PHE A N 1
ATOM 626 C CA . PHE A 1 79 ? -1.365 21.114 -38.963 1.00 94.06 79 PHE A CA 1
ATOM 627 C C . PHE A 1 79 ? 0.095 21.049 -39.401 1.00 94.06 79 PHE A C 1
ATOM 629 O O . PHE A 1 79 ? 0.932 21.815 -38.925 1.00 94.06 79 PHE A O 1
ATOM 636 N N . ASN A 1 80 ? 0.399 20.111 -40.295 1.00 90.25 80 ASN A N 1
ATOM 637 C CA . ASN A 1 80 ? 1.731 19.949 -40.864 1.00 90.25 80 ASN A CA 1
ATOM 638 C C . ASN A 1 80 ? 1.620 19.818 -42.385 1.00 90.25 80 ASN A C 1
ATOM 640 O O . ASN A 1 80 ? 1.286 18.745 -42.887 1.00 90.25 80 ASN A O 1
ATOM 644 N N . GLY A 1 81 ? 1.843 20.926 -43.099 1.00 82.38 81 GLY A N 1
ATOM 645 C CA . GLY A 1 81 ? 2.014 20.933 -44.556 1.00 82.38 81 GLY A CA 1
ATOM 646 C C . GLY A 1 81 ? 0.869 20.307 -45.361 1.00 82.38 81 GLY A C 1
ATOM 647 O O . GLY A 1 81 ? 1.132 19.699 -46.392 1.00 82.38 81 GLY A O 1
ATOM 648 N N . GLY A 1 82 ? -0.379 20.416 -44.890 1.00 87.75 82 GLY A N 1
ATOM 649 C CA . GLY A 1 82 ? -1.564 19.895 -45.587 1.00 87.75 82 GLY A CA 1
ATOM 650 C C . GLY A 1 82 ? -2.313 18.770 -44.869 1.00 87.75 82 GLY A C 1
ATOM 651 O O . GLY A 1 82 ? -3.382 18.374 -45.325 1.00 87.75 82 GLY A O 1
ATOM 652 N N . VAL A 1 83 ? -1.801 18.273 -43.738 1.00 91.94 83 VAL A N 1
ATOM 653 C CA . VAL A 1 83 ? -2.474 17.236 -42.938 1.00 91.94 83 VAL A CA 1
ATOM 654 C C . VAL A 1 83 ? -2.857 17.778 -41.566 1.00 91.94 83 VAL A C 1
ATOM 656 O O . VAL A 1 83 ? -2.010 18.306 -40.842 1.00 91.94 83 VAL A O 1
ATOM 659 N N . PHE A 1 84 ? -4.125 17.590 -41.196 1.00 92.44 84 PHE A N 1
ATOM 660 C CA . PHE A 1 84 ? -4.645 17.857 -39.858 1.00 92.44 84 PHE A CA 1
ATOM 661 C C . PHE A 1 84 ? -4.650 16.573 -39.018 1.00 92.44 84 PHE A C 1
ATOM 663 O O . PHE A 1 84 ? -5.178 15.550 -39.448 1.00 92.44 84 PHE A O 1
ATOM 670 N N . LYS A 1 85 ? -4.084 16.624 -37.808 1.00 90.25 85 LYS A N 1
ATOM 671 C CA . LYS A 1 85 ? -4.119 15.530 -36.821 1.00 90.25 85 LYS A CA 1
ATOM 672 C C . LYS A 1 85 ? -4.747 16.009 -35.518 1.00 90.25 85 LYS A C 1
ATOM 674 O O . LYS A 1 85 ? -4.288 17.004 -34.958 1.00 90.25 85 LYS A O 1
ATOM 679 N N . ASP A 1 86 ? -5.752 15.298 -35.019 1.00 89.50 86 ASP A N 1
ATOM 680 C CA . ASP A 1 86 ? -6.321 15.574 -33.699 1.00 89.50 86 ASP A CA 1
ATOM 681 C C . ASP A 1 86 ? -5.336 15.117 -32.610 1.00 89.50 86 ASP A C 1
ATOM 683 O O . ASP A 1 86 ? -4.855 13.988 -32.610 1.00 89.50 86 ASP A O 1
ATOM 687 N N . VAL A 1 87 ? -4.993 16.010 -31.687 1.00 81.44 87 VAL A N 1
ATOM 688 C CA . VAL A 1 87 ? -4.076 15.740 -30.570 1.00 81.44 87 VAL A CA 1
ATOM 689 C C . VAL A 1 87 ? -4.771 14.941 -29.464 1.00 81.44 87 VAL A C 1
ATOM 691 O O . VAL A 1 87 ? -4.094 14.351 -28.622 1.00 81.44 87 VAL A O 1
ATOM 694 N N . ARG A 1 88 ? -6.109 14.936 -29.439 1.00 77.62 88 ARG A N 1
ATOM 695 C CA . ARG A 1 88 ? -6.917 14.255 -28.416 1.00 77.62 88 ARG A CA 1
ATOM 696 C C . ARG A 1 88 ? -6.954 12.743 -28.612 1.00 77.62 88 ARG A C 1
ATOM 698 O O . ARG A 1 88 ? -7.081 12.029 -27.621 1.00 77.62 88 ARG A O 1
ATOM 705 N N . ASP A 1 89 ? -6.746 12.284 -29.842 1.00 69.44 89 ASP A N 1
ATOM 706 C CA . ASP A 1 89 ? -6.631 10.871 -30.187 1.00 69.44 89 ASP A CA 1
ATOM 707 C C . ASP A 1 89 ? -5.159 10.536 -30.453 1.00 69.44 89 ASP A C 1
ATOM 709 O O . ASP A 1 89 ? -4.684 10.657 -31.586 1.00 69.44 89 ASP A O 1
ATOM 713 N N . PRO A 1 90 ? -4.376 10.155 -29.423 1.00 66.00 90 PRO A N 1
ATOM 714 C CA . PRO A 1 90 ? -3.011 9.720 -29.661 1.00 66.00 90 PRO A CA 1
ATOM 715 C C . PRO A 1 90 ? -3.031 8.507 -30.592 1.00 66.00 90 PRO A C 1
ATOM 717 O O . PRO A 1 90 ? -3.771 7.551 -30.350 1.00 66.00 90 PRO A O 1
ATOM 720 N N . GLU A 1 91 ? -2.188 8.533 -31.629 1.00 69.38 91 GLU A N 1
ATOM 721 C CA . GLU A 1 91 ? -2.017 7.388 -32.523 1.00 69.38 91 GLU A CA 1
ATOM 722 C C . GLU A 1 91 ? -1.765 6.132 -31.671 1.00 69.38 91 GLU A C 1
ATOM 724 O O . GLU A 1 91 ? -0.873 6.138 -30.805 1.00 69.38 91 GLU A O 1
ATOM 729 N N . PRO A 1 92 ? -2.573 5.068 -31.835 1.00 67.00 92 PRO A N 1
ATOM 730 C CA . PRO A 1 92 ? -2.427 3.871 -31.034 1.00 67.00 92 PRO A CA 1
ATOM 731 C C . PRO A 1 92 ? -1.049 3.283 -31.318 1.00 67.00 92 PRO A C 1
ATOM 733 O O . PRO A 1 92 ? -0.787 2.769 -32.403 1.00 67.00 92 PRO A O 1
ATOM 736 N N . LYS A 1 93 ? -0.153 3.376 -30.328 1.00 74.69 93 LYS A N 1
ATOM 737 C CA . LYS A 1 93 ? 1.175 2.767 -30.424 1.00 74.69 93 LYS A CA 1
ATOM 738 C C . LYS A 1 93 ? 1.028 1.292 -30.812 1.00 74.69 93 LYS A C 1
ATOM 740 O O . LYS A 1 93 ? 0.154 0.625 -30.238 1.00 74.69 93 LYS A O 1
ATOM 745 N N . PRO A 1 94 ? 1.889 0.768 -31.703 1.00 82.31 94 PRO A N 1
ATOM 746 C CA . PRO A 1 94 ? 1.895 -0.643 -32.060 1.00 82.31 94 PRO A CA 1
ATOM 747 C C . PRO A 1 94 ? 1.856 -1.520 -30.806 1.00 82.31 94 PRO A C 1
ATOM 749 O O . PRO A 1 94 ? 2.560 -1.256 -29.827 1.00 82.31 94 PRO A O 1
ATOM 752 N N . GLN A 1 95 ? 1.032 -2.572 -30.814 1.00 81.44 95 GLN A N 1
ATOM 753 C CA . GLN A 1 95 ? 0.849 -3.453 -29.653 1.00 81.44 95 GLN A CA 1
ATOM 754 C C . GLN A 1 95 ? 2.191 -3.983 -29.122 1.00 81.44 95 GLN A C 1
ATOM 756 O O . GLN A 1 95 ? 2.409 -4.012 -27.911 1.00 81.44 95 GLN A O 1
ATOM 761 N N . LEU A 1 96 ? 3.113 -4.319 -30.027 1.00 83.00 96 LEU A N 1
ATOM 762 C CA . LEU A 1 96 ? 4.466 -4.756 -29.693 1.00 83.00 96 LEU A CA 1
ATOM 763 C C . LEU A 1 96 ? 5.244 -3.699 -28.893 1.00 83.00 96 LEU A C 1
ATOM 765 O O . LEU A 1 96 ? 5.839 -4.025 -27.869 1.00 83.00 96 LEU A O 1
ATOM 769 N N . GLU A 1 97 ? 5.199 -2.429 -29.298 1.00 85.44 97 GLU A N 1
ATOM 770 C CA . GLU A 1 97 ? 5.873 -1.341 -28.580 1.00 85.44 97 GLU A CA 1
ATOM 771 C C . GLU A 1 97 ? 5.270 -1.113 -27.194 1.00 85.44 97 GLU A C 1
ATOM 773 O O . GLU A 1 97 ? 6.001 -0.886 -26.229 1.00 85.44 97 GLU A O 1
ATOM 778 N N . ARG A 1 98 ? 3.941 -1.222 -27.070 1.00 85.81 98 ARG A N 1
ATOM 779 C CA . ARG A 1 98 ? 3.261 -1.131 -25.768 1.00 85.81 98 ARG A CA 1
ATOM 780 C C . ARG A 1 98 ? 3.705 -2.254 -24.831 1.00 85.81 98 ARG A C 1
ATOM 782 O O . ARG A 1 98 ? 3.954 -1.991 -23.656 1.00 85.81 98 ARG A O 1
ATOM 789 N N . LEU A 1 99 ? 3.835 -3.478 -25.347 1.00 85.88 99 LEU A N 1
ATOM 790 C CA . LEU A 1 99 ? 4.321 -4.626 -24.579 1.00 85.88 99 LEU A CA 1
ATOM 791 C C . LEU A 1 99 ? 5.786 -4.454 -24.164 1.00 85.88 99 LEU A C 1
ATOM 793 O O . LEU A 1 99 ? 6.116 -4.679 -23.001 1.00 85.88 99 LEU A O 1
ATOM 797 N N . LEU A 1 100 ? 6.657 -4.013 -25.074 1.00 90.44 100 LEU A N 1
ATOM 798 C CA . LEU A 1 100 ? 8.064 -3.750 -24.757 1.00 90.44 100 LEU A CA 1
ATOM 799 C C . LEU A 1 100 ? 8.203 -2.670 -23.681 1.00 90.44 100 LEU A C 1
ATOM 801 O O . LEU A 1 100 ? 8.945 -2.853 -22.721 1.00 90.44 100 LEU A O 1
ATOM 805 N N . GLU A 1 101 ? 7.453 -1.577 -23.791 1.00 89.75 101 GLU A N 1
ATOM 806 C CA . GLU A 1 101 ? 7.462 -0.496 -22.804 1.00 89.75 101 GLU A CA 1
ATOM 807 C C . GLU A 1 101 ? 6.937 -0.950 -21.433 1.00 89.75 101 GLU A C 1
ATOM 809 O O . GLU A 1 101 ? 7.516 -0.617 -20.397 1.00 89.75 101 GLU A O 1
ATOM 814 N N . SER A 1 102 ? 5.871 -1.755 -21.411 1.00 89.44 102 SER A N 1
ATOM 815 C CA . SER A 1 102 ? 5.354 -2.354 -20.177 1.00 89.44 102 SER A CA 1
ATOM 816 C C . SER A 1 102 ? 6.396 -3.260 -19.510 1.00 89.44 102 SER A C 1
ATOM 818 O O . SER A 1 102 ? 6.655 -3.116 -18.313 1.00 89.44 102 SER A O 1
ATOM 820 N N . ASN A 1 103 ? 7.064 -4.117 -20.289 1.00 89.19 103 ASN A N 1
ATOM 821 C CA . ASN A 1 103 ? 8.122 -4.997 -19.796 1.00 89.19 103 ASN A CA 1
ATOM 822 C C . ASN A 1 103 ? 9.338 -4.214 -19.278 1.00 89.19 103 ASN A C 1
ATOM 824 O O . ASN A 1 103 ? 9.854 -4.544 -18.211 1.00 89.19 103 ASN A O 1
ATOM 828 N N . ARG A 1 104 ? 9.761 -3.137 -19.958 1.00 94.00 104 ARG A N 1
ATOM 829 C CA . ARG A 1 104 ? 10.843 -2.258 -19.473 1.00 94.00 104 ARG A CA 1
ATOM 830 C C . ARG A 1 104 ? 10.524 -1.686 -18.098 1.00 94.00 104 ARG A C 1
ATOM 832 O O . ARG A 1 104 ? 11.358 -1.752 -17.200 1.00 94.00 104 ARG A O 1
ATOM 839 N N . ARG A 1 105 ? 9.307 -1.166 -17.909 1.00 92.12 105 ARG A N 1
ATOM 840 C CA . ARG A 1 105 ? 8.870 -0.623 -16.611 1.00 92.12 105 ARG A CA 1
ATOM 841 C C . ARG A 1 105 ? 8.868 -1.688 -15.522 1.00 92.12 105 ARG A C 1
ATOM 843 O O . ARG A 1 105 ? 9.336 -1.412 -14.421 1.00 92.12 105 ARG A O 1
ATOM 850 N N . ALA A 1 106 ? 8.390 -2.892 -15.833 1.00 88.88 106 ALA A N 1
ATOM 851 C CA . ALA A 1 106 ? 8.390 -4.007 -14.892 1.00 88.88 106 ALA A CA 1
ATOM 852 C C . ALA A 1 106 ? 9.816 -4.416 -14.480 1.00 88.88 106 ALA A C 1
ATOM 854 O O . ALA A 1 106 ? 10.080 -4.598 -13.294 1.00 88.88 106 ALA A O 1
ATOM 855 N N . LEU A 1 107 ? 10.755 -4.495 -15.431 1.00 91.50 107 LEU A N 1
ATOM 856 C CA . LEU A 1 107 ? 12.158 -4.814 -15.142 1.00 91.50 107 LEU A CA 1
ATOM 857 C C . LEU A 1 107 ? 12.862 -3.713 -14.345 1.00 91.50 107 LEU A C 1
ATOM 859 O O . LEU A 1 107 ? 13.606 -4.021 -13.418 1.00 91.50 107 LEU A O 1
ATOM 863 N N . LEU A 1 108 ? 12.602 -2.439 -14.652 1.00 93.81 108 LEU A N 1
ATOM 864 C CA . LEU A 1 108 ? 13.141 -1.314 -13.881 1.00 93.81 108 LEU A CA 1
ATOM 865 C C . LEU A 1 108 ? 12.602 -1.300 -12.445 1.00 93.81 108 LEU A C 1
ATOM 867 O O . LEU A 1 108 ? 13.362 -1.039 -11.512 1.00 93.81 108 LEU A O 1
ATOM 871 N N . ALA A 1 109 ? 11.316 -1.610 -12.256 1.00 91.50 109 ALA A N 1
ATOM 872 C CA . ALA A 1 109 ? 10.729 -1.759 -10.928 1.00 91.50 109 ALA A CA 1
ATOM 873 C C . ALA A 1 109 ? 11.383 -2.919 -10.159 1.00 91.50 109 ALA A C 1
ATOM 875 O O . ALA A 1 109 ? 11.848 -2.714 -9.041 1.00 91.50 109 ALA A O 1
ATOM 876 N N . LEU A 1 110 ? 11.522 -4.092 -10.790 1.00 89.62 110 LEU A N 1
ATOM 877 C CA . LEU A 1 110 ? 12.187 -5.257 -10.199 1.00 89.62 110 LEU A CA 1
ATOM 878 C C . LEU A 1 110 ? 13.641 -4.957 -9.798 1.00 89.62 110 LEU A C 1
ATOM 880 O O . LEU A 1 110 ? 14.061 -5.291 -8.691 1.00 89.62 110 LEU A O 1
ATOM 884 N N . LEU A 1 111 ? 14.404 -4.299 -10.677 1.00 92.31 111 LEU A N 1
ATOM 885 C CA . LEU A 1 111 ? 15.782 -3.881 -10.411 1.00 92.31 111 LEU A CA 1
ATOM 886 C C . LEU A 1 111 ? 15.852 -2.934 -9.207 1.00 92.31 111 LEU A C 1
ATOM 888 O O . LEU A 1 111 ? 16.677 -3.132 -8.312 1.00 92.31 111 LEU A O 1
ATOM 892 N N . ARG A 1 112 ? 14.977 -1.921 -9.165 1.00 93.50 112 ARG A N 1
ATOM 893 C CA . ARG A 1 112 ? 14.897 -0.977 -8.045 1.00 93.50 112 ARG A CA 1
ATOM 894 C C . ARG A 1 112 ? 14.604 -1.705 -6.740 1.00 93.50 112 ARG A C 1
ATOM 896 O O . ARG A 1 112 ? 15.270 -1.440 -5.744 1.00 93.50 112 ARG A O 1
ATOM 903 N N . ASP A 1 113 ? 13.641 -2.616 -6.746 1.00 90.06 113 ASP A N 1
ATOM 904 C CA . ASP A 1 113 ? 13.227 -3.324 -5.541 1.00 90.06 113 ASP A CA 1
ATOM 905 C C . ASP A 1 113 ? 14.351 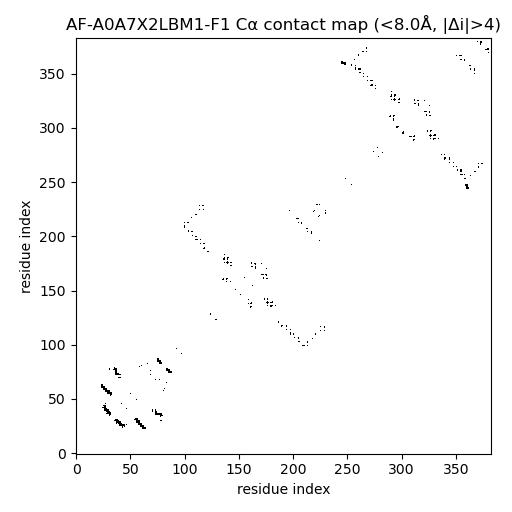-4.239 -5.033 1.00 90.06 113 ASP A C 1
ATOM 907 O O . ASP A 1 113 ? 14.663 -4.213 -3.840 1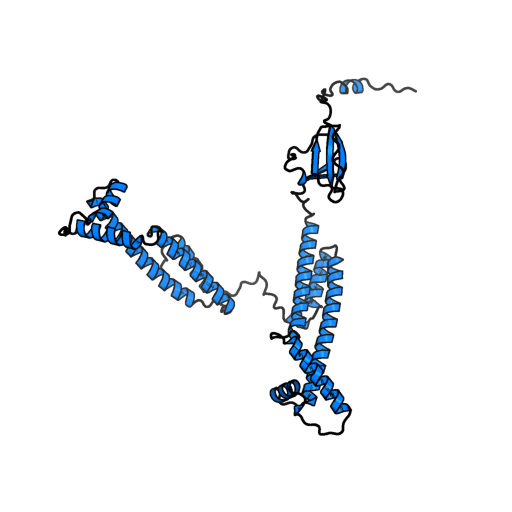.00 90.06 113 ASP A O 1
ATOM 911 N N . LYS A 1 114 ? 15.057 -4.948 -5.929 1.00 87.88 114 LYS A N 1
ATOM 912 C CA . LYS A 1 114 ? 16.258 -5.726 -5.577 1.00 87.88 114 LYS A CA 1
ATOM 913 C C . LYS A 1 114 ? 17.363 -4.860 -4.970 1.00 87.88 114 LYS A C 1
ATOM 915 O O . LYS A 1 114 ? 17.907 -5.204 -3.921 1.00 87.88 114 LYS A O 1
ATOM 920 N N . ILE A 1 115 ? 17.683 -3.724 -5.593 1.00 90.94 115 ILE A N 1
ATOM 921 C CA . ILE A 1 115 ? 18.701 -2.796 -5.080 1.00 90.94 115 ILE A CA 1
ATOM 922 C C . ILE A 1 115 ? 18.297 -2.248 -3.707 1.00 90.94 115 ILE A C 1
ATOM 924 O O . ILE A 1 115 ? 19.119 -2.222 -2.790 1.00 90.94 115 ILE A O 1
ATOM 928 N N . SER A 1 116 ? 17.041 -1.834 -3.540 1.00 90.00 116 SER A N 1
ATOM 929 C CA . SER A 1 116 ? 16.529 -1.338 -2.261 1.00 90.00 116 SER A CA 1
ATOM 930 C C . SER A 1 116 ? 16.624 -2.403 -1.173 1.00 90.00 116 SER A C 1
ATOM 932 O O . SER A 1 116 ? 17.115 -2.111 -0.088 1.00 90.00 116 SER A O 1
ATOM 934 N N . GLN A 1 117 ? 16.247 -3.652 -1.455 1.00 87.12 117 GLN A N 1
ATOM 935 C CA . GLN A 1 117 ? 16.383 -4.750 -0.493 1.00 87.12 117 GLN A CA 1
ATOM 936 C C . GLN A 1 117 ? 17.842 -4.999 -0.088 1.00 87.12 117 GLN A C 1
ATOM 938 O O . GLN A 1 117 ? 18.126 -5.171 1.099 1.00 87.12 117 GLN A O 1
ATOM 943 N N . ALA A 1 118 ? 18.776 -4.940 -1.040 1.00 88.00 118 ALA A N 1
ATOM 944 C CA . ALA A 1 118 ? 20.208 -5.044 -0.762 1.00 88.00 118 ALA A CA 1
ATOM 945 C C . ALA A 1 118 ? 20.691 -3.927 0.174 1.00 88.00 118 ALA A C 1
ATOM 947 O O . ALA A 1 118 ? 21.402 -4.166 1.154 1.00 88.00 118 ALA A O 1
ATOM 948 N N . ARG A 1 119 ? 20.262 -2.693 -0.114 1.00 90.31 119 ARG A N 1
ATOM 949 C CA . ARG A 1 119 ? 20.633 -1.493 0.643 1.00 90.31 119 ARG A CA 1
ATOM 950 C C . ARG A 1 119 ? 19.942 -1.427 2.008 1.00 90.31 119 ARG A C 1
ATOM 952 O O . ARG A 1 119 ? 20.532 -0.895 2.945 1.00 90.31 119 ARG A O 1
ATOM 959 N N . ASN A 1 120 ? 18.756 -2.018 2.168 1.00 89.38 120 ASN A N 1
ATOM 960 C CA . ASN A 1 120 ? 17.971 -1.973 3.406 1.00 89.38 120 ASN A CA 1
ATOM 961 C C . ASN A 1 120 ? 18.724 -2.530 4.620 1.00 89.38 120 ASN A C 1
ATOM 963 O O . ASN A 1 120 ? 18.631 -1.948 5.699 1.00 89.38 120 ASN A O 1
ATOM 967 N N . ARG A 1 121 ? 19.547 -3.579 4.456 1.00 86.62 121 ARG A N 1
ATOM 968 C CA . ARG A 1 121 ? 20.408 -4.113 5.538 1.00 86.62 121 ARG A CA 1
ATOM 969 C C . ARG A 1 121 ? 21.345 -3.049 6.126 1.00 86.62 121 ARG A C 1
ATOM 971 O O . ARG A 1 121 ? 21.711 -3.100 7.303 1.00 86.62 121 ARG A O 1
ATOM 978 N N . TYR A 1 122 ? 21.725 -2.084 5.299 1.00 87.69 122 TYR A N 1
ATOM 979 C CA . TYR A 1 122 ? 22.608 -0.984 5.646 1.00 87.69 122 TYR A CA 1
ATOM 980 C C . TYR A 1 122 ? 21.849 0.326 5.854 1.00 87.69 122 TYR A C 1
ATOM 982 O O . TYR A 1 122 ? 22.485 1.331 6.140 1.00 87.69 122 TYR A O 1
ATOM 990 N N . SER A 1 123 ? 20.517 0.360 5.775 1.00 89.44 123 SER A N 1
ATOM 991 C CA . SER A 1 123 ? 19.726 1.579 5.990 1.00 89.44 123 SER A CA 1
ATOM 992 C C . SER A 1 123 ? 19.553 1.884 7.487 1.00 89.44 123 SER A C 1
ATOM 994 O O . SER A 1 123 ? 19.522 0.950 8.296 1.00 89.44 123 SER A O 1
ATOM 996 N N . PRO A 1 124 ? 19.547 3.157 7.930 1.00 88.12 124 PRO A N 1
ATOM 997 C CA . PRO A 1 124 ? 19.188 3.525 9.303 1.00 88.12 124 PRO A CA 1
ATOM 998 C C . PRO A 1 124 ? 17.758 3.105 9.657 1.00 88.12 124 PRO A C 1
ATOM 1000 O O . PRO A 1 124 ? 16.843 3.298 8.869 1.00 88.12 124 PRO A O 1
ATOM 1003 N N . THR A 1 125 ? 17.563 2.548 10.855 1.00 84.69 125 THR A N 1
ATOM 1004 C CA . THR A 1 125 ? 16.248 2.086 11.342 1.00 84.69 125 THR A CA 1
ATOM 1005 C C . THR A 1 125 ? 15.483 3.149 12.129 1.00 84.69 125 THR A C 1
ATOM 1007 O O . THR A 1 125 ? 14.309 2.964 12.423 1.00 84.69 125 THR A O 1
ATOM 1010 N N . CYS A 1 126 ? 16.137 4.252 12.491 1.00 84.50 126 CYS A N 1
ATOM 1011 C CA . CYS A 1 126 ? 15.561 5.343 13.266 1.00 84.50 126 CYS A CA 1
ATOM 1012 C C . CYS A 1 126 ? 15.776 6.692 12.574 1.00 84.50 126 CYS A C 1
ATOM 1014 O O . CYS A 1 126 ? 16.708 6.865 11.777 1.00 84.50 126 CYS A O 1
ATOM 1016 N N . ALA A 1 127 ? 14.926 7.661 12.921 1.00 81.75 127 ALA A N 1
ATOM 1017 C CA . ALA A 1 127 ? 15.125 9.056 12.550 1.00 81.75 127 ALA A CA 1
ATOM 1018 C C . ALA A 1 127 ? 16.522 9.527 12.994 1.00 81.75 127 ALA A C 1
ATOM 1020 O O . ALA A 1 127 ? 16.999 9.148 14.063 1.00 81.75 127 ALA A O 1
ATOM 1021 N N . MET A 1 128 ? 17.198 10.308 12.144 1.00 90.06 128 MET A N 1
ATOM 1022 C CA . MET A 1 128 ? 18.583 10.772 12.350 1.00 90.06 128 MET A CA 1
ATOM 1023 C C . MET A 1 128 ? 19.634 9.654 12.505 1.00 90.06 128 MET A C 1
ATOM 1025 O O . MET A 1 128 ? 20.785 9.913 12.857 1.00 90.06 128 MET A O 1
ATOM 1029 N N . GLY A 1 129 ? 19.302 8.395 12.197 1.00 89.56 129 GLY A N 1
ATOM 1030 C CA . GLY A 1 129 ? 20.255 7.296 12.342 1.00 89.56 129 GLY A CA 1
ATOM 1031 C C . GLY A 1 129 ? 21.479 7.413 11.419 1.00 89.56 129 GLY A C 1
ATOM 1032 O O . GLY A 1 129 ? 22.531 6.857 11.731 1.00 89.56 129 GLY A O 1
ATOM 1033 N N . ALA A 1 130 ? 21.381 8.161 10.313 1.00 90.06 130 ALA A N 1
ATOM 1034 C CA . ALA A 1 130 ? 22.530 8.504 9.472 1.00 90.06 130 ALA A CA 1
ATOM 1035 C C . ALA A 1 130 ? 23.527 9.423 10.202 1.00 90.06 130 ALA A C 1
ATOM 1037 O O . ALA A 1 130 ? 24.730 9.160 10.174 1.00 90.06 130 ALA A O 1
ATOM 1038 N N . ASP A 1 131 ? 23.036 10.439 10.919 1.00 91.56 131 ASP A N 1
ATOM 1039 C CA . ASP A 1 131 ? 23.871 11.345 11.711 1.00 91.56 131 ASP A CA 1
ATOM 1040 C C . ASP A 1 131 ? 24.547 10.609 12.867 1.00 91.56 131 ASP A C 1
ATOM 1042 O O . ASP A 1 131 ? 25.754 10.744 13.060 1.00 91.56 131 ASP A O 1
ATOM 1046 N N . VAL A 1 132 ? 23.807 9.750 13.578 1.00 92.75 132 VAL A N 1
ATOM 1047 C CA . VAL A 1 132 ? 24.362 8.928 14.668 1.00 92.75 132 VAL A CA 1
ATOM 1048 C C . VAL A 1 132 ? 25.473 8.007 14.160 1.00 92.75 132 VAL A C 1
ATOM 1050 O O . VAL A 1 132 ? 26.500 7.849 14.817 1.00 92.75 132 VAL A O 1
ATOM 1053 N N . ARG A 1 133 ? 25.313 7.405 12.976 1.00 93.25 133 ARG A N 1
ATOM 1054 C CA . ARG A 1 133 ? 26.375 6.592 12.361 1.00 93.25 133 ARG A CA 1
ATOM 1055 C C . ARG A 1 133 ? 27.588 7.420 11.981 1.00 93.25 133 ARG A C 1
ATOM 1057 O O . ARG A 1 133 ? 28.703 6.976 12.231 1.00 93.25 133 ARG A O 1
ATOM 1064 N N . ARG A 1 134 ? 27.379 8.608 11.405 1.00 94.75 134 ARG A N 1
ATOM 1065 C CA . ARG A 1 134 ? 28.470 9.533 11.083 1.00 94.75 134 ARG A CA 1
ATOM 1066 C C . ARG A 1 134 ? 29.254 9.894 12.344 1.00 94.75 134 ARG A C 1
ATOM 106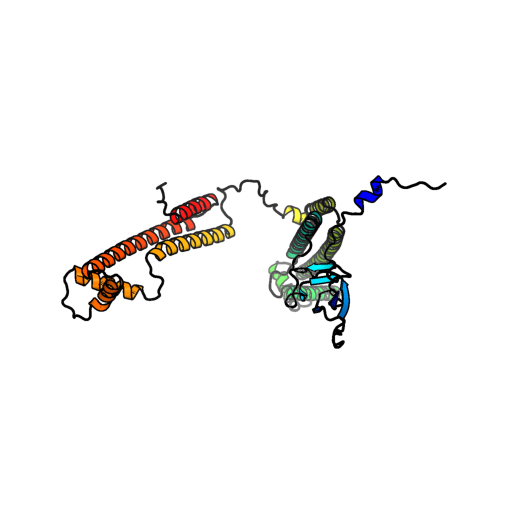8 O O . ARG A 1 134 ? 30.475 9.819 12.319 1.00 94.75 134 ARG A O 1
ATOM 1075 N N . LEU A 1 135 ? 28.571 10.218 13.442 1.00 95.19 135 LEU A N 1
ATOM 1076 C CA . LEU A 1 135 ? 29.210 10.526 14.726 1.00 95.19 135 LEU A CA 1
ATOM 1077 C C . LEU A 1 135 ? 29.977 9.324 15.294 1.00 95.19 135 LEU A C 1
ATOM 1079 O O . LEU A 1 135 ? 31.138 9.473 15.660 1.00 95.19 135 LEU A O 1
ATOM 1083 N N . LYS A 1 136 ? 29.383 8.121 15.283 1.00 95.50 136 LYS A N 1
ATOM 1084 C CA . LYS A 1 136 ? 30.066 6.875 15.688 1.00 95.50 136 LYS A CA 1
ATOM 1085 C C . LYS A 1 136 ? 31.348 6.634 14.897 1.00 95.50 136 LYS A C 1
ATOM 1087 O O . LYS A 1 136 ? 32.354 6.242 15.476 1.00 95.50 136 LYS A O 1
ATOM 1092 N N . ARG A 1 137 ? 31.309 6.877 13.586 1.00 96.12 137 ARG A N 1
ATOM 1093 C CA . ARG A 1 137 ? 32.473 6.759 12.705 1.00 96.12 137 ARG A CA 1
ATOM 1094 C C . ARG A 1 137 ? 33.553 7.782 13.057 1.00 96.12 137 ARG A C 1
ATOM 1096 O O . ARG A 1 137 ? 34.708 7.414 13.202 1.00 96.12 137 ARG A O 1
ATOM 1103 N N . LEU A 1 138 ? 33.184 9.052 13.238 1.00 96.75 138 LEU A N 1
ATOM 1104 C CA . LEU A 1 138 ? 34.137 10.099 13.624 1.00 96.75 138 LEU A CA 1
ATOM 1105 C C . LEU A 1 138 ? 34.821 9.781 14.962 1.00 96.75 138 LEU A C 1
ATOM 1107 O O . LEU A 1 138 ? 36.036 9.930 15.075 1.00 96.75 138 LEU A O 1
ATOM 1111 N N . GLU A 1 139 ? 34.068 9.289 15.950 1.00 95.38 139 GLU A N 1
ATOM 1112 C CA . GLU A 1 139 ? 34.645 8.816 17.212 1.00 95.38 139 GLU A CA 1
ATOM 1113 C C . GLU A 1 139 ? 35.579 7.617 17.009 1.00 95.38 139 GLU A C 1
ATOM 1115 O O . GLU A 1 139 ? 36.668 7.612 17.578 1.00 95.38 139 GLU A O 1
ATOM 1120 N N . ALA A 1 140 ? 35.197 6.632 16.182 1.00 95.81 140 ALA A N 1
ATOM 1121 C CA . ALA A 1 140 ? 36.030 5.465 15.866 1.00 95.81 140 ALA A CA 1
ATOM 1122 C C . ALA A 1 140 ? 37.368 5.875 15.245 1.00 95.81 140 ALA A C 1
ATOM 1124 O O . ALA A 1 140 ? 38.421 5.423 15.688 1.00 95.81 140 ALA A O 1
ATOM 1125 N N . GLN A 1 141 ? 37.335 6.778 14.266 1.00 95.44 141 GLN A N 1
ATOM 1126 C CA . GLN A 1 141 ? 38.531 7.274 13.588 1.00 95.44 141 GLN A CA 1
ATOM 1127 C C . GLN A 1 141 ? 39.442 8.051 14.533 1.00 95.44 141 GLN A C 1
ATOM 1129 O O . GLN A 1 141 ? 40.652 7.829 14.531 1.00 95.44 141 GLN A O 1
ATOM 1134 N N . ARG A 1 142 ? 38.868 8.916 15.379 1.00 93.38 142 ARG A N 1
ATOM 1135 C CA . ARG A 1 142 ? 39.631 9.658 16.388 1.00 93.38 142 ARG A CA 1
ATOM 1136 C C . ARG A 1 142 ? 40.288 8.710 17.395 1.00 93.38 142 ARG A C 1
ATOM 1138 O O . ARG A 1 142 ? 41.486 8.823 17.628 1.00 93.38 142 ARG A O 1
ATOM 1145 N N . TYR A 1 143 ? 39.542 7.728 17.902 1.00 93.56 143 TYR A N 1
ATOM 1146 C CA . TYR A 1 143 ? 40.065 6.720 18.827 1.00 93.56 143 TYR A CA 1
ATOM 1147 C C . TYR A 1 143 ? 41.219 5.918 18.212 1.00 93.56 143 TYR A C 1
ATOM 1149 O O . TYR A 1 143 ? 42.263 5.739 18.839 1.00 93.56 143 TYR A O 1
ATOM 1157 N N . LEU A 1 144 ? 41.063 5.452 16.970 1.00 92.00 144 LEU A N 1
ATOM 1158 C CA . LEU A 1 144 ? 42.100 4.688 16.272 1.00 92.00 144 LEU A CA 1
ATOM 1159 C C . LEU A 1 144 ? 43.347 5.535 15.973 1.00 92.00 144 LEU A C 1
ATOM 1161 O O . LEU A 1 144 ? 44.459 5.034 16.104 1.00 92.00 144 LEU A O 1
ATOM 1165 N N . ALA A 1 145 ? 43.185 6.815 15.630 1.00 90.50 145 ALA A N 1
ATOM 1166 C CA . ALA A 1 145 ? 44.309 7.725 15.411 1.00 90.50 145 ALA A CA 1
ATOM 1167 C C . ALA A 1 145 ? 45.090 8.021 16.706 1.00 90.50 145 ALA A C 1
ATOM 1169 O O . ALA A 1 145 ? 46.322 7.999 16.710 1.00 90.50 145 ALA A O 1
ATOM 1170 N N . GLU A 1 146 ? 44.384 8.266 17.815 1.00 89.12 146 GLU A N 1
ATOM 1171 C CA . GLU A 1 146 ? 44.997 8.532 19.123 1.00 89.12 146 GLU A CA 1
ATOM 1172 C C . GLU A 1 146 ? 45.706 7.297 19.692 1.00 89.12 146 GLU A C 1
ATOM 1174 O O . GLU A 1 146 ? 46.837 7.399 20.165 1.00 89.12 146 GLU A O 1
ATOM 1179 N N . THR A 1 147 ? 45.087 6.117 19.586 1.00 85.62 147 THR A N 1
ATOM 1180 C CA . THR A 1 147 ? 45.691 4.849 20.040 1.00 85.62 147 THR A CA 1
ATOM 1181 C C . THR A 1 147 ? 46.853 4.376 19.169 1.00 85.62 147 THR A C 1
ATOM 1183 O O . THR A 1 147 ? 47.700 3.632 19.655 1.00 85.62 147 THR A O 1
ATOM 1186 N N . ALA A 1 148 ? 46.939 4.817 17.910 1.00 81.06 148 ALA A N 1
ATOM 1187 C CA . ALA A 1 148 ? 48.103 4.576 17.058 1.00 81.06 148 ALA A CA 1
ATOM 1188 C C . ALA A 1 148 ? 49.312 5.463 17.421 1.00 81.06 148 ALA A C 1
ATOM 1190 O O . ALA A 1 148 ? 50.434 5.131 17.046 1.00 81.06 148 ALA A O 1
ATOM 1191 N N . SER A 1 149 ? 49.088 6.578 18.128 1.00 75.56 149 SER A N 1
ATOM 1192 C CA . SER A 1 149 ? 50.091 7.635 18.331 1.00 75.56 149 SER A CA 1
ATOM 1193 C C . SER A 1 149 ? 50.611 7.753 19.770 1.00 75.56 149 SER A C 1
ATOM 1195 O O . SER A 1 149 ? 51.606 8.441 19.985 1.00 75.56 149 SER A O 1
ATOM 1197 N N . ALA A 1 150 ? 49.959 7.134 20.761 1.00 61.25 150 ALA A N 1
ATOM 1198 C CA . ALA A 1 150 ? 50.293 7.313 22.174 1.00 61.25 150 ALA A CA 1
ATOM 1199 C C . ALA A 1 150 ? 50.404 5.986 22.940 1.00 61.25 150 ALA A C 1
ATOM 1201 O O . ALA A 1 150 ? 49.518 5.131 22.861 1.00 61.25 150 ALA A O 1
ATOM 1202 N N . ASP A 1 151 ? 51.477 5.873 23.731 1.00 55.53 151 ASP A N 1
ATOM 1203 C CA . ASP A 1 151 ? 51.613 4.880 24.794 1.00 55.53 151 ASP A CA 1
ATOM 1204 C C . ASP A 1 151 ? 50.417 4.952 25.753 1.00 55.53 151 ASP A C 1
ATOM 1206 O O . ASP A 1 151 ? 49.845 6.006 26.038 1.00 55.53 151 ASP A O 1
ATOM 1210 N N . GLN A 1 152 ? 50.007 3.765 26.176 1.00 56.69 152 GLN A N 1
ATOM 1211 C CA . GLN A 1 152 ? 48.716 3.436 26.757 1.00 56.69 152 GLN A CA 1
ATOM 1212 C C . GLN A 1 152 ? 48.381 4.285 28.000 1.00 56.69 152 GLN A C 1
ATOM 1214 O O . GLN A 1 152 ? 49.236 4.480 28.853 1.00 56.69 152 GLN A O 1
ATOM 1219 N N . HIS A 1 153 ? 47.091 4.646 28.133 1.00 54.16 153 HIS A N 1
ATOM 1220 C CA . HIS A 1 153 ? 46.387 5.203 29.318 1.00 54.16 153 HIS A CA 1
ATOM 1221 C C . HIS A 1 153 ? 45.902 6.661 29.187 1.00 54.16 153 HIS A C 1
ATOM 1223 O O . HIS A 1 153 ? 46.169 7.499 30.045 1.00 54.16 153 HIS A O 1
ATOM 1229 N N . LYS A 1 154 ? 45.101 6.961 28.154 1.00 56.91 154 LYS A N 1
ATOM 1230 C CA . LYS A 1 154 ? 44.156 8.092 28.215 1.00 56.91 154 LYS A CA 1
ATOM 1231 C C . LYS A 1 154 ? 42.739 7.596 28.489 1.00 56.91 154 LYS A C 1
ATOM 1233 O O . LYS A 1 154 ? 42.312 6.581 27.942 1.00 56.91 154 LYS A O 1
ATOM 1238 N N . GLU A 1 155 ? 42.076 8.311 29.392 1.00 58.31 155 GLU A N 1
ATOM 1239 C CA . GLU A 1 155 ? 40.785 7.997 30.001 1.00 58.31 155 GLU A CA 1
ATOM 1240 C C . GLU A 1 155 ? 39.676 7.709 28.976 1.00 58.31 155 GLU A C 1
ATOM 1242 O O . GLU A 1 155 ? 39.587 8.305 27.903 1.00 58.31 155 GLU A O 1
ATOM 1247 N N . THR A 1 156 ? 38.810 6.765 29.345 1.00 60.47 156 THR A N 1
ATOM 1248 C CA . THR A 1 156 ? 37.695 6.207 28.556 1.00 60.47 156 THR A CA 1
ATOM 1249 C C . THR A 1 156 ? 36.579 7.235 28.273 1.00 60.47 156 THR A C 1
ATOM 1251 O O . THR A 1 156 ? 35.737 7.007 27.404 1.00 60.47 156 THR A O 1
ATOM 1254 N N . ASP A 1 157 ? 36.601 8.392 28.942 1.00 65.69 157 ASP A N 1
ATOM 1255 C CA . ASP A 1 157 ? 35.511 9.379 28.963 1.00 65.69 157 ASP A CA 1
ATOM 1256 C C . ASP A 1 157 ? 35.392 10.250 27.696 1.00 65.69 157 ASP A C 1
ATOM 1258 O O . ASP A 1 157 ? 34.426 10.995 27.534 1.00 65.69 157 ASP A O 1
ATOM 1262 N N . GLY A 1 158 ? 36.321 10.132 26.742 1.00 83.12 158 GLY A N 1
ATOM 1263 C CA . GLY A 1 158 ? 36.314 10.929 25.507 1.00 83.12 158 GLY A CA 1
ATOM 1264 C C . GLY A 1 158 ? 35.385 10.438 24.385 1.00 83.12 158 GLY A C 1
ATOM 1265 O O . GLY A 1 158 ? 35.260 11.124 23.368 1.00 83.12 158 GLY A O 1
ATOM 1266 N N . TYR A 1 159 ? 34.761 9.260 24.510 1.00 92.06 159 TYR A N 1
ATOM 1267 C CA . TYR A 1 159 ? 34.101 8.565 23.389 1.00 92.06 159 TYR A CA 1
ATOM 1268 C C . TYR A 1 159 ? 32.717 8.005 23.758 1.00 92.06 159 TYR A C 1
ATOM 1270 O O . TYR A 1 159 ? 32.550 6.784 23.861 1.00 92.06 159 TYR A O 1
ATOM 1278 N N . PRO A 1 160 ? 31.707 8.863 23.987 1.00 93.06 160 PRO A N 1
ATOM 1279 C CA . PRO A 1 160 ? 30.410 8.434 24.507 1.00 93.06 160 PRO A CA 1
ATOM 1280 C C . PRO A 1 160 ? 29.675 7.457 23.577 1.00 93.06 160 PRO A C 1
ATOM 1282 O O . PRO A 1 160 ? 29.045 6.513 24.057 1.00 93.06 160 PRO A O 1
ATOM 1285 N N . MET A 1 161 ? 29.766 7.620 22.251 1.00 94.31 161 MET A N 1
ATOM 1286 C CA . MET A 1 161 ? 29.058 6.749 21.306 1.00 94.31 161 MET A CA 1
ATOM 1287 C C . MET A 1 161 ? 29.717 5.373 21.179 1.00 94.31 161 MET A C 1
ATOM 1289 O O . MET A 1 161 ? 29.009 4.367 21.048 1.00 94.31 161 MET A O 1
ATOM 1293 N N . LEU A 1 162 ? 31.053 5.316 21.204 1.00 94.50 162 LEU A N 1
ATOM 1294 C CA . LEU A 1 162 ? 31.791 4.049 21.215 1.00 94.50 162 LEU A CA 1
ATOM 1295 C C . LEU A 1 162 ? 31.675 3.331 22.554 1.00 94.50 162 LEU A C 1
ATOM 1297 O O . LEU A 1 162 ? 31.474 2.121 22.554 1.00 94.50 162 LEU A O 1
ATOM 1301 N N . SER A 1 163 ? 31.752 4.061 23.668 1.00 94.00 163 SER A N 1
ATOM 1302 C CA . SER A 1 163 ? 31.591 3.505 25.014 1.00 94.00 163 SER A CA 1
ATOM 1303 C C . SER A 1 163 ? 30.219 2.852 25.159 1.00 94.00 163 SER A C 1
ATOM 1305 O O . SER A 1 163 ? 30.130 1.668 25.472 1.00 94.00 163 SER A O 1
ATOM 1307 N N . ALA A 1 164 ? 29.148 3.546 24.754 1.00 93.25 164 ALA A N 1
ATOM 1308 C CA . ALA A 1 164 ? 27.805 2.970 24.742 1.00 93.25 164 ALA A CA 1
ATOM 1309 C C . ALA A 1 164 ? 27.704 1.696 23.877 1.00 93.25 164 ALA A C 1
ATOM 1311 O O . ALA A 1 164 ? 27.026 0.742 24.258 1.00 93.25 164 ALA A O 1
ATOM 1312 N N . LEU A 1 165 ? 28.378 1.650 22.719 1.00 93.81 165 LEU A N 1
ATOM 1313 C CA . LEU A 1 165 ? 28.406 0.461 21.857 1.00 93.81 165 LEU A CA 1
ATOM 1314 C C . LEU A 1 165 ? 29.200 -0.697 22.484 1.00 93.81 165 LEU A C 1
ATOM 1316 O O . LEU A 1 165 ? 28.755 -1.843 22.401 1.00 93.81 165 LEU A O 1
ATOM 1320 N N . ALA A 1 166 ? 30.351 -0.397 23.086 1.00 94.12 166 ALA A N 1
ATOM 1321 C CA . ALA A 1 166 ? 31.233 -1.344 23.758 1.00 94.12 166 ALA A CA 1
ATOM 1322 C C . ALA A 1 166 ? 30.527 -1.984 24.960 1.00 94.12 166 ALA A C 1
ATOM 1324 O O . ALA A 1 166 ? 30.419 -3.208 25.028 1.00 94.12 166 ALA A O 1
ATOM 1325 N N . THR A 1 167 ? 29.926 -1.164 25.830 1.00 94.12 167 THR A N 1
ATOM 1326 C CA . THR A 1 167 ? 29.126 -1.618 26.975 1.00 94.12 167 THR A CA 1
ATOM 1327 C C . THR A 1 167 ? 27.927 -2.452 26.532 1.00 94.12 167 THR A C 1
ATOM 1329 O O . THR A 1 167 ? 27.715 -3.537 27.064 1.00 94.12 167 THR A O 1
ATOM 1332 N N . ALA A 1 168 ? 27.168 -2.007 25.521 1.00 93.56 168 ALA A N 1
ATOM 1333 C CA . ALA A 1 168 ? 25.983 -2.733 25.053 1.00 93.56 168 ALA A CA 1
ATOM 1334 C C . ALA A 1 168 ? 26.299 -4.109 24.443 1.00 93.56 168 ALA A C 1
ATOM 1336 O O . ALA A 1 168 ? 25.419 -4.965 24.377 1.00 93.56 168 ALA A O 1
ATOM 1337 N N . ARG A 1 169 ? 27.528 -4.321 23.956 1.00 91.88 169 ARG A N 1
ATOM 1338 C CA . ARG A 1 169 ? 27.962 -5.582 23.336 1.00 91.88 169 ARG A CA 1
ATOM 1339 C C . ARG A 1 169 ? 28.939 -6.394 24.182 1.00 91.88 169 ARG A C 1
ATOM 1341 O O . ARG A 1 169 ? 29.282 -7.494 23.766 1.00 91.88 169 ARG A O 1
ATOM 1348 N N . GLY A 1 170 ? 29.375 -5.875 25.329 1.00 94.00 170 GLY A N 1
ATOM 1349 C CA . GLY A 1 170 ? 30.387 -6.520 26.167 1.00 94.00 170 GLY A CA 1
ATOM 1350 C C . GLY A 1 170 ? 31.737 -6.691 25.463 1.00 94.00 170 GLY A C 1
ATOM 1351 O O . GLY A 1 170 ? 32.396 -7.705 25.664 1.00 94.00 170 GLY A O 1
ATOM 1352 N N . ILE A 1 171 ? 32.124 -5.736 24.613 1.00 95.06 171 ILE A N 1
ATOM 1353 C CA . ILE A 1 171 ? 33.386 -5.759 23.851 1.00 95.06 171 ILE A CA 1
ATOM 1354 C C . ILE A 1 171 ? 34.284 -4.590 24.255 1.00 95.06 171 ILE A C 1
ATOM 1356 O O . ILE A 1 171 ? 33.819 -3.608 24.833 1.00 95.06 171 I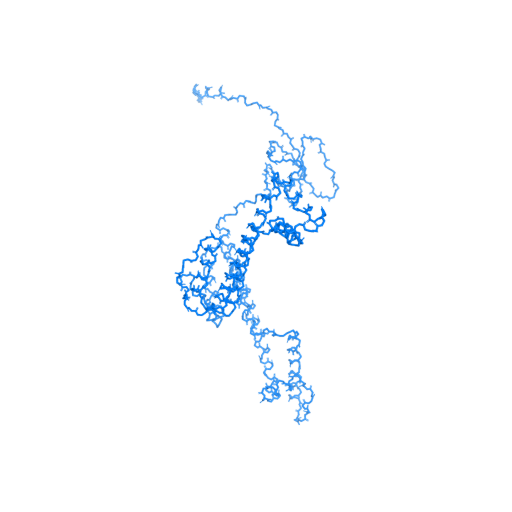LE A O 1
ATOM 1360 N N . SER A 1 172 ? 35.570 -4.667 23.925 1.00 94.25 172 SER A N 1
ATOM 1361 C CA . SER A 1 172 ? 36.507 -3.564 24.153 1.00 94.25 172 SER A CA 1
ATOM 1362 C C . SER A 1 172 ? 36.216 -2.359 23.244 1.00 94.25 172 SER A C 1
ATOM 1364 O O . SER A 1 172 ? 35.657 -2.492 22.152 1.00 94.25 172 SER A O 1
ATOM 1366 N N . LEU A 1 173 ? 36.651 -1.161 23.655 1.00 92.81 173 LEU A N 1
ATOM 1367 C CA . LEU A 1 173 ? 36.546 0.052 22.827 1.00 92.81 173 LEU A CA 1
ATOM 1368 C C . LEU A 1 173 ? 37.246 -0.099 21.469 1.00 92.81 173 LEU A C 1
ATOM 1370 O O . LEU A 1 173 ? 36.728 0.366 20.453 1.00 92.81 173 LEU A O 1
ATOM 1374 N N . ARG A 1 174 ? 38.392 -0.789 21.435 1.00 93.44 174 ARG A N 1
ATOM 1375 C CA . ARG A 1 174 ? 39.133 -1.065 20.198 1.00 93.44 174 ARG A CA 1
ATOM 1376 C C . ARG A 1 174 ? 38.341 -1.954 19.246 1.00 93.44 174 ARG A C 1
ATOM 1378 O O . ARG A 1 174 ? 38.277 -1.656 18.055 1.00 93.44 174 ARG A O 1
ATOM 1385 N N . GLU A 1 175 ? 37.707 -3.006 19.758 1.00 93.56 175 GLU A N 1
ATOM 1386 C CA . GLU A 1 175 ? 36.828 -3.868 18.960 1.00 93.56 175 GLU A CA 1
ATOM 1387 C C . GLU A 1 175 ? 35.587 -3.112 18.481 1.00 93.56 175 GLU A C 1
ATOM 1389 O O . GLU A 1 175 ? 35.184 -3.262 17.328 1.00 93.56 175 GLU A O 1
ATOM 1394 N N . ALA A 1 176 ? 35.005 -2.252 19.322 1.00 94.69 176 ALA A N 1
ATOM 1395 C CA . ALA A 1 176 ? 33.877 -1.409 18.939 1.00 94.69 176 ALA A CA 1
ATOM 1396 C C . ALA A 1 176 ? 34.245 -0.443 17.798 1.00 94.69 176 ALA A C 1
ATOM 1398 O O . ALA A 1 176 ? 33.489 -0.335 16.830 1.00 94.69 176 ALA A O 1
ATOM 1399 N N . ALA A 1 177 ? 35.411 0.210 17.868 1.00 95.62 177 ALA A N 1
ATOM 1400 C CA . ALA A 1 177 ? 35.914 1.087 16.810 1.00 95.62 177 ALA A CA 1
ATOM 1401 C C . ALA A 1 177 ? 36.168 0.321 15.499 1.00 95.62 177 ALA A C 1
ATOM 1403 O O . ALA A 1 177 ? 35.688 0.738 14.443 1.00 95.62 177 ALA A O 1
ATOM 1404 N N . ALA A 1 178 ? 36.836 -0.838 15.568 1.00 94.56 178 ALA A N 1
ATOM 1405 C CA . ALA A 1 178 ? 37.070 -1.697 14.405 1.00 94.56 178 ALA A CA 1
ATOM 1406 C C . ALA A 1 178 ? 35.756 -2.182 13.764 1.00 94.56 178 ALA A C 1
ATOM 1408 O O . ALA A 1 178 ? 35.629 -2.215 12.542 1.00 94.56 178 ALA A O 1
ATOM 1409 N N . LEU A 1 179 ? 34.744 -2.500 14.576 1.00 95.44 179 LEU A N 1
ATOM 1410 C CA . LEU A 1 179 ? 33.426 -2.917 14.100 1.00 95.44 179 LEU A CA 1
ATOM 1411 C C . LEU A 1 179 ? 32.675 -1.785 13.387 1.00 95.44 179 LEU A C 1
ATOM 1413 O O . LEU A 1 179 ? 31.969 -2.036 12.407 1.00 95.44 179 LEU A O 1
ATOM 1417 N N . VAL A 1 180 ? 32.803 -0.547 13.872 1.00 96.44 180 VAL A N 1
ATOM 1418 C CA . VAL A 1 180 ? 32.197 0.629 13.232 1.00 96.44 180 VAL A CA 1
ATOM 1419 C C . VAL A 1 180 ? 32.849 0.909 11.877 1.00 96.44 180 VAL A C 1
ATOM 1421 O O . VAL A 1 180 ? 32.112 1.058 10.899 1.00 96.44 180 VAL A O 1
ATOM 1424 N N . GLU A 1 181 ? 34.184 0.924 11.794 1.00 96.69 181 GLU A N 1
ATOM 1425 C CA . GLU A 1 181 ? 34.889 1.120 10.516 1.00 96.69 181 GLU A CA 1
ATOM 1426 C C . GLU A 1 181 ? 34.600 -0.029 9.540 1.00 96.69 181 GLU A C 1
ATOM 1428 O O . GLU A 1 181 ? 34.185 0.230 8.412 1.00 96.69 181 GLU A O 1
ATOM 1433 N N . GLY A 1 182 ? 34.671 -1.289 9.985 1.00 95.19 182 GLY A N 1
ATOM 1434 C CA . GLY A 1 182 ? 34.356 -2.444 9.136 1.00 95.19 182 GLY A CA 1
ATOM 1435 C C . GLY A 1 182 ? 32.927 -2.395 8.584 1.00 95.19 182 GLY A C 1
ATOM 1436 O O . GLY A 1 182 ? 32.697 -2.587 7.391 1.00 95.19 182 GLY A O 1
ATOM 1437 N N . ARG A 1 183 ? 31.945 -2.019 9.416 1.00 93.88 183 ARG A N 1
ATOM 1438 C CA . ARG A 1 183 ? 30.561 -1.831 8.952 1.00 93.88 183 ARG A CA 1
ATOM 1439 C C . ARG A 1 183 ? 30.436 -0.691 7.939 1.00 93.88 183 ARG A C 1
ATOM 1441 O O . ARG A 1 183 ? 29.603 -0.771 7.031 1.00 93.88 183 ARG A O 1
ATOM 1448 N N . GLN A 1 184 ? 31.202 0.384 8.105 1.00 95.38 184 GLN A N 1
ATOM 1449 C CA . GLN A 1 184 ? 31.212 1.499 7.166 1.00 95.38 184 GLN A CA 1
ATOM 1450 C C . GLN A 1 184 ? 31.822 1.089 5.821 1.00 95.38 184 GLN A C 1
ATOM 1452 O O . GLN A 1 184 ? 31.247 1.411 4.781 1.00 95.38 184 GLN A O 1
ATOM 1457 N N . GLU A 1 185 ? 32.935 0.359 5.829 1.00 95.56 185 GLU A N 1
ATOM 1458 C CA . GLU A 1 185 ? 33.563 -0.189 4.624 1.00 95.56 185 GLU A CA 1
ATOM 1459 C C . GLU A 1 185 ? 32.619 -1.131 3.875 1.00 95.56 185 GLU A C 1
ATOM 1461 O O . GLU A 1 185 ? 32.416 -0.966 2.672 1.00 95.56 185 GLU A O 1
ATOM 1466 N N . ASP A 1 186 ? 31.964 -2.052 4.585 1.00 93.00 186 ASP A N 1
ATOM 1467 C CA . ASP A 1 186 ? 30.965 -2.951 4.001 1.00 93.00 186 ASP A CA 1
ATOM 1468 C C . ASP A 1 186 ? 29.795 -2.179 3.382 1.00 93.00 186 ASP A C 1
ATOM 1470 O O . ASP A 1 186 ? 29.320 -2.518 2.296 1.00 93.00 186 ASP A O 1
ATOM 1474 N N . THR A 1 187 ? 29.344 -1.112 4.050 1.00 93.06 187 THR A N 1
ATOM 1475 C CA . THR A 1 187 ? 28.285 -0.238 3.532 1.00 93.06 187 THR A CA 1
ATOM 1476 C C . THR A 1 187 ? 28.725 0.430 2.230 1.00 93.06 187 THR A C 1
ATOM 1478 O O . THR A 1 187 ? 27.986 0.393 1.248 1.00 93.06 187 THR A O 1
ATOM 1481 N N . LEU A 1 188 ? 29.928 1.011 2.190 1.00 94.44 188 LEU A N 1
ATOM 1482 C CA . LEU A 1 188 ? 30.463 1.666 0.992 1.00 94.44 188 LEU A CA 1
ATOM 1483 C C . LEU A 1 188 ? 30.665 0.673 -0.156 1.00 94.44 188 LEU A C 1
ATOM 1485 O O . LEU A 1 188 ? 30.269 0.960 -1.285 1.00 94.44 188 LEU A O 1
ATOM 1489 N N . ARG A 1 189 ? 31.207 -0.513 0.138 1.00 93.19 189 ARG A N 1
ATOM 1490 C CA . ARG A 1 189 ? 31.381 -1.595 -0.837 1.00 93.19 189 ARG A CA 1
ATOM 1491 C C . ARG A 1 189 ? 30.042 -2.010 -1.440 1.00 93.19 189 ARG A C 1
ATOM 1493 O O . ARG A 1 189 ? 29.930 -2.123 -2.658 1.00 93.19 189 ARG A O 1
ATOM 1500 N N . MET A 1 190 ? 29.014 -2.185 -0.609 1.00 90.94 190 MET A N 1
ATOM 1501 C CA . MET A 1 190 ? 27.679 -2.553 -1.079 1.00 90.94 190 MET A CA 1
ATOM 1502 C C . MET A 1 190 ? 27.019 -1.437 -1.897 1.00 90.94 190 MET A C 1
ATOM 1504 O O . MET A 1 190 ? 26.375 -1.706 -2.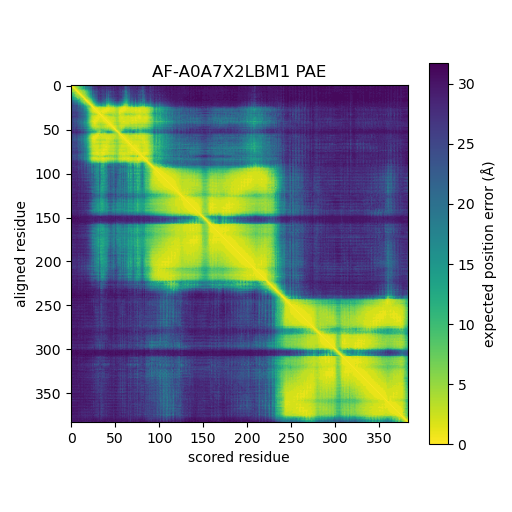912 1.00 90.94 190 MET A O 1
ATOM 1508 N N . LEU A 1 191 ? 27.177 -0.176 -1.491 1.00 92.38 191 LEU A N 1
ATOM 1509 C CA . LEU A 1 191 ? 26.661 0.961 -2.254 1.00 92.38 191 LEU A CA 1
ATOM 1510 C C . LEU A 1 191 ? 27.319 1.046 -3.635 1.00 92.38 191 LEU A C 1
ATOM 1512 O O . LEU A 1 191 ? 26.600 1.152 -4.624 1.00 92.38 191 LEU A O 1
ATOM 1516 N N . ALA A 1 192 ? 28.644 0.909 -3.711 1.00 93.44 192 ALA A N 1
ATOM 1517 C CA . ALA A 1 192 ? 29.374 0.897 -4.977 1.00 93.44 192 ALA A CA 1
ATOM 1518 C C . ALA A 1 192 ? 28.938 -0.267 -5.883 1.00 93.44 192 ALA A C 1
ATOM 1520 O O . ALA A 1 192 ? 28.604 -0.051 -7.047 1.00 93.44 192 ALA A O 1
ATOM 1521 N N . LEU A 1 193 ? 28.856 -1.484 -5.332 1.00 92.06 193 LEU A N 1
ATOM 1522 C CA . LEU A 1 193 ? 28.404 -2.673 -6.059 1.00 92.06 193 LEU A CA 1
ATOM 1523 C C . LEU A 1 193 ? 26.978 -2.494 -6.603 1.00 92.06 193 LEU A C 1
ATOM 1525 O O . LEU A 1 193 ? 26.724 -2.704 -7.787 1.00 92.06 193 LEU A O 1
ATOM 1529 N N . THR A 1 194 ? 26.037 -2.087 -5.747 1.00 92.50 194 THR A N 1
ATOM 1530 C CA . THR A 1 194 ? 24.636 -1.902 -6.157 1.00 92.50 194 THR A CA 1
ATOM 1531 C C . THR A 1 194 ? 24.470 -0.780 -7.177 1.00 92.50 194 THR A C 1
ATOM 1533 O O . THR A 1 194 ? 23.574 -0.859 -8.011 1.00 92.50 194 THR A O 1
ATOM 1536 N N . GLU A 1 195 ? 25.328 0.241 -7.147 1.00 95.12 195 GLU A N 1
ATOM 1537 C CA . GLU A 1 195 ? 25.322 1.318 -8.137 1.00 95.12 195 GLU A CA 1
ATOM 1538 C C . GLU A 1 195 ? 25.850 0.856 -9.497 1.00 95.12 195 GLU A C 1
ATOM 1540 O O . GLU A 1 195 ? 25.212 1.103 -10.518 1.00 95.12 195 GLU A O 1
ATOM 1545 N N . GLN A 1 196 ? 26.947 0.097 -9.512 1.00 93.62 196 GLN A N 1
ATOM 1546 C CA . GLN A 1 196 ? 27.468 -0.518 -10.733 1.00 93.62 196 GLN A CA 1
ATOM 1547 C C . GLN A 1 196 ? 26.419 -1.424 -11.395 1.00 93.62 196 GLN A C 1
ATOM 1549 O O . GLN A 1 196 ? 26.201 -1.353 -12.605 1.00 93.62 196 GLN A O 1
ATOM 1554 N N . VAL A 1 197 ? 25.733 -2.247 -10.595 1.00 91.56 197 VAL A N 1
ATOM 1555 C CA . VAL A 1 197 ? 24.636 -3.107 -11.060 1.00 91.56 197 VAL A CA 1
ATOM 1556 C C . VAL A 1 197 ? 23.478 -2.271 -11.608 1.00 91.56 197 VAL A C 1
ATOM 1558 O O . VAL A 1 197 ? 22.959 -2.585 -12.679 1.00 91.56 197 VAL A O 1
ATOM 1561 N N . ARG A 1 198 ? 23.083 -1.197 -10.910 1.00 95.00 198 ARG A N 1
ATOM 1562 C CA . ARG A 1 198 ? 22.012 -0.294 -11.353 1.00 95.00 198 ARG A CA 1
ATOM 1563 C C . ARG A 1 198 ? 22.294 0.246 -12.747 1.00 95.00 198 ARG A C 1
ATOM 1565 O O . ARG A 1 198 ? 21.465 0.081 -13.634 1.00 95.00 198 ARG A O 1
ATOM 1572 N N . GLU A 1 199 ? 23.460 0.853 -12.936 1.00 96.25 199 GLU A N 1
ATOM 1573 C CA . GLU A 1 199 ? 23.835 1.480 -14.204 1.00 96.25 199 GLU A CA 1
ATOM 1574 C C . GLU A 1 199 ? 23.933 0.457 -15.337 1.00 96.25 199 GLU A C 1
ATOM 1576 O O . GLU A 1 199 ? 23.391 0.680 -16.422 1.00 96.25 199 GLU A O 1
ATOM 1581 N N . HIS A 1 200 ? 24.537 -0.705 -15.072 1.00 94.44 200 HIS A N 1
ATOM 1582 C CA . HIS A 1 200 ? 24.632 -1.781 -16.054 1.00 94.44 200 HIS A CA 1
ATOM 1583 C C . HIS A 1 200 ? 23.249 -2.228 -16.558 1.00 94.44 200 HIS A C 1
ATOM 1585 O O . HIS A 1 200 ? 22.997 -2.229 -17.766 1.00 94.44 200 HIS A O 1
ATOM 1591 N N . TYR A 1 201 ? 22.326 -2.560 -15.647 1.00 95.00 201 TYR A N 1
ATOM 1592 C CA . TYR A 1 201 ? 21.015 -3.086 -16.033 1.00 95.00 201 TYR A CA 1
ATOM 1593 C C . TYR A 1 201 ? 20.058 -2.013 -16.547 1.00 95.00 201 TYR A C 1
ATOM 1595 O O . TYR A 1 201 ? 19.275 -2.301 -17.448 1.00 95.00 201 TYR A O 1
ATOM 1603 N N . VAL A 1 202 ? 20.132 -0.770 -16.061 1.00 96.19 202 VAL A N 1
ATOM 1604 C CA . VAL A 1 202 ? 19.363 0.344 -16.641 1.00 96.19 202 VAL A CA 1
ATOM 1605 C C . VAL A 1 202 ? 19.734 0.523 -18.114 1.00 96.19 202 VAL A C 1
ATOM 1607 O O . VAL A 1 202 ? 18.850 0.579 -18.971 1.00 96.19 202 VAL A O 1
ATOM 1610 N N . GLN A 1 203 ? 21.031 0.533 -18.436 1.00 96.62 203 GLN A N 1
ATOM 1611 C CA . GLN A 1 203 ? 21.483 0.626 -19.824 1.00 96.62 203 GLN A CA 1
ATOM 1612 C C . GLN A 1 203 ? 21.060 -0.594 -20.652 1.00 96.62 203 GLN A C 1
ATOM 1614 O O . GLN A 1 203 ? 20.596 -0.427 -21.781 1.00 96.62 203 GLN A O 1
ATOM 1619 N N . ALA A 1 204 ? 21.175 -1.806 -20.103 1.00 95.38 204 ALA A N 1
ATOM 1620 C CA . ALA A 1 204 ? 20.768 -3.028 -20.793 1.00 95.38 204 ALA A CA 1
ATOM 1621 C C . ALA A 1 204 ? 19.257 -3.052 -21.101 1.00 95.38 204 ALA A C 1
ATOM 1623 O O . ALA A 1 204 ? 18.867 -3.346 -22.231 1.00 95.38 204 ALA A O 1
ATOM 1624 N N . ILE A 1 205 ? 18.408 -2.657 -20.143 1.00 94.69 205 ILE A N 1
ATOM 1625 C CA . ILE A 1 205 ? 16.945 -2.582 -20.310 1.00 94.69 205 ILE A CA 1
ATOM 1626 C C . ILE A 1 205 ? 16.562 -1.535 -21.366 1.00 94.69 205 ILE A C 1
ATOM 1628 O O . ILE A 1 205 ? 15.669 -1.774 -22.181 1.00 94.69 205 ILE A O 1
ATOM 1632 N N . HIS A 1 206 ? 17.238 -0.382 -21.393 1.00 94.50 206 HIS A N 1
ATOM 1633 C CA . HIS A 1 206 ? 16.979 0.643 -22.408 1.00 94.50 206 HIS A CA 1
ATOM 1634 C C . HIS A 1 206 ? 17.416 0.219 -23.812 1.00 94.50 206 HIS A C 1
ATOM 1636 O O . HIS A 1 206 ? 16.737 0.551 -24.783 1.00 94.50 206 HIS A O 1
ATOM 1642 N N . ARG A 1 207 ? 18.523 -0.524 -23.930 1.00 95.62 207 ARG A N 1
ATOM 1643 C CA . ARG A 1 207 ? 19.037 -1.016 -25.217 1.00 95.62 207 ARG A CA 1
ATOM 1644 C C . ARG A 1 207 ? 18.284 -2.232 -25.753 1.00 95.62 207 ARG A C 1
ATOM 1646 O O . ARG A 1 207 ? 18.394 -2.509 -26.941 1.00 95.62 207 ARG A O 1
ATOM 1653 N N . ALA A 1 208 ? 17.526 -2.946 -24.923 1.00 94.38 208 ALA A N 1
ATOM 1654 C CA . ALA A 1 208 ? 16.771 -4.117 -25.350 1.00 94.38 208 ALA A CA 1
ATOM 1655 C C . ALA A 1 208 ? 15.641 -3.733 -26.329 1.00 94.38 208 ALA A C 1
ATOM 1657 O O . ALA A 1 208 ? 14.739 -2.946 -26.006 1.00 94.38 208 ALA A O 1
ATOM 1658 N N . GLN A 1 209 ? 15.707 -4.295 -27.539 1.00 93.12 209 GLN A N 1
ATOM 1659 C CA . GLN A 1 209 ? 14.774 -4.026 -28.642 1.00 93.12 209 GLN A CA 1
ATOM 1660 C C . GLN A 1 209 ? 13.777 -5.169 -28.871 1.00 93.12 209 GLN A C 1
ATOM 1662 O O . GLN A 1 209 ? 12.729 -4.942 -29.471 1.00 93.12 209 GLN A O 1
ATOM 1667 N N . SER A 1 210 ? 14.067 -6.372 -28.367 1.00 92.62 210 SER A N 1
ATOM 1668 C CA . SER A 1 210 ? 13.237 -7.566 -28.552 1.00 92.62 210 SER A CA 1
ATOM 1669 C C . SER A 1 210 ? 12.614 -8.065 -27.241 1.00 92.62 210 SER A C 1
ATOM 1671 O O . SER A 1 210 ? 13.066 -7.726 -26.145 1.00 92.62 210 SER A O 1
ATOM 1673 N N . GLN A 1 211 ? 11.562 -8.885 -27.342 1.00 89.44 211 GLN A N 1
ATOM 1674 C CA . GLN A 1 211 ? 10.978 -9.557 -26.173 1.00 89.44 211 GLN A CA 1
ATOM 1675 C C . GLN A 1 211 ? 11.930 -10.604 -25.581 1.00 89.44 211 GLN A C 1
ATOM 1677 O O . GLN A 1 211 ? 11.998 -10.732 -24.359 1.00 89.44 211 GLN A O 1
ATOM 1682 N N . ASP A 1 212 ? 12.708 -11.289 -26.419 1.00 91.25 212 ASP A N 1
ATOM 1683 C CA . ASP A 1 212 ? 13.685 -12.285 -25.974 1.00 91.25 212 ASP A CA 1
ATOM 1684 C C . ASP A 1 212 ? 14.796 -11.653 -25.130 1.00 91.25 212 ASP A C 1
ATOM 1686 O O . ASP A 1 212 ? 15.155 -12.191 -24.081 1.00 91.25 212 ASP A O 1
ATOM 1690 N N . ASP A 1 213 ? 15.270 -10.459 -25.510 1.00 91.75 213 ASP A N 1
ATOM 1691 C CA . ASP A 1 213 ? 16.218 -9.690 -24.696 1.00 91.75 213 ASP A CA 1
ATOM 1692 C C . ASP A 1 213 ? 15.634 -9.355 -23.318 1.00 91.75 213 ASP A C 1
ATOM 1694 O O . ASP A 1 213 ? 16.323 -9.484 -22.306 1.00 91.75 213 ASP A O 1
ATOM 1698 N N . MET A 1 214 ? 14.353 -8.970 -23.256 1.00 90.44 214 MET A N 1
ATOM 1699 C CA . MET A 1 214 ? 13.674 -8.668 -21.990 1.00 90.44 214 MET A CA 1
ATOM 1700 C C . MET A 1 214 ? 13.527 -9.915 -21.112 1.00 90.44 214 MET A C 1
ATOM 1702 O O . MET A 1 214 ? 13.705 -9.835 -19.897 1.00 90.44 214 MET A O 1
ATOM 1706 N N . ILE A 1 215 ? 13.221 -11.074 -21.704 1.00 88.56 215 ILE A N 1
ATOM 1707 C CA . ILE A 1 215 ? 13.114 -12.347 -20.977 1.00 88.56 215 ILE A CA 1
ATOM 1708 C C . ILE A 1 215 ? 14.484 -12.778 -20.448 1.00 88.56 215 ILE A C 1
ATOM 1710 O O . ILE A 1 215 ? 14.580 -13.196 -19.292 1.00 88.56 215 ILE A O 1
ATOM 1714 N N . ARG A 1 216 ? 15.548 -12.640 -21.250 1.00 92.81 216 ARG A N 1
ATOM 1715 C CA . ARG A 1 216 ? 16.923 -12.917 -20.812 1.00 92.81 216 ARG A CA 1
ATOM 1716 C C . ARG A 1 216 ? 17.312 -12.024 -19.634 1.00 92.81 216 ARG A C 1
ATOM 1718 O O . ARG A 1 216 ? 17.692 -12.548 -18.591 1.00 92.81 216 ARG A O 1
ATOM 1725 N N . LEU A 1 217 ? 17.114 -10.708 -19.755 1.00 91.88 217 LEU A N 1
ATOM 1726 C CA . LEU A 1 217 ? 17.398 -9.751 -18.678 1.00 91.88 217 LEU A CA 1
ATOM 1727 C C . LEU A 1 217 ? 16.582 -10.041 -17.417 1.00 91.88 217 LEU A C 1
ATOM 1729 O O . LEU A 1 217 ? 17.086 -9.888 -16.309 1.00 91.88 217 LEU A O 1
ATOM 1733 N N . ARG A 1 218 ? 15.332 -10.498 -17.563 1.00 88.19 218 ARG A N 1
ATOM 1734 C CA . ARG A 1 218 ? 14.513 -10.933 -16.428 1.00 88.19 218 ARG A CA 1
ATOM 1735 C C . ARG A 1 218 ? 15.146 -12.108 -15.689 1.00 88.19 218 ARG A C 1
ATOM 1737 O O . ARG A 1 218 ? 15.205 -12.071 -14.466 1.00 88.19 218 ARG A O 1
ATOM 1744 N N . ARG A 1 219 ? 15.591 -13.139 -16.414 1.00 86.50 219 ARG A N 1
ATOM 1745 C CA . ARG A 1 219 ? 16.243 -14.319 -15.820 1.00 86.50 219 ARG A CA 1
ATOM 1746 C C . ARG A 1 219 ? 17.544 -13.930 -15.130 1.00 86.50 219 ARG A C 1
ATOM 1748 O O . ARG A 1 219 ? 17.722 -14.250 -13.967 1.00 86.50 219 ARG A O 1
ATOM 1755 N N . GLU A 1 220 ? 18.387 -13.137 -15.786 1.00 88.00 220 GLU A N 1
ATOM 1756 C CA . GLU A 1 220 ? 19.638 -12.638 -15.196 1.00 88.00 220 GLU A CA 1
ATOM 1757 C C . GLU A 1 220 ? 19.392 -11.805 -13.929 1.00 88.00 220 GLU A C 1
ATOM 1759 O O . GLU A 1 220 ? 20.060 -11.999 -12.910 1.00 88.00 220 GLU A O 1
ATOM 1764 N N . LEU A 1 221 ? 18.392 -10.915 -13.954 1.00 86.00 221 LEU A N 1
ATOM 1765 C CA . LEU A 1 221 ? 18.004 -10.132 -12.783 1.00 86.00 221 LEU A CA 1
ATOM 1766 C C . LEU A 1 221 ? 17.488 -11.009 -11.651 1.00 86.00 221 LEU A C 1
ATOM 1768 O O . LEU A 1 221 ? 17.720 -10.660 -10.500 1.00 86.00 221 LEU A O 1
ATOM 1772 N N . LEU A 1 222 ? 16.787 -12.104 -11.940 1.00 80.62 222 LEU A N 1
ATOM 1773 C CA . LEU A 1 222 ? 16.263 -13.015 -10.926 1.00 80.62 222 LEU A CA 1
ATOM 1774 C C . LEU A 1 222 ? 17.350 -13.932 -10.365 1.00 80.62 222 LEU A C 1
ATOM 1776 O O . LEU A 1 222 ? 17.461 -14.015 -9.146 1.00 80.62 222 LEU A O 1
ATOM 1780 N N . ASP A 1 223 ? 18.192 -14.520 -11.207 1.00 77.12 223 ASP A N 1
ATOM 1781 C CA . ASP A 1 223 ? 19.098 -15.603 -10.814 1.00 77.12 223 ASP A CA 1
ATOM 1782 C C . ASP A 1 223 ? 20.496 -15.094 -10.435 1.00 77.12 223 ASP A C 1
ATOM 1784 O O . ASP A 1 223 ? 21.075 -15.526 -9.439 1.00 77.12 223 ASP A O 1
ATOM 1788 N N . THR A 1 224 ? 21.031 -14.135 -11.193 1.00 69.62 224 THR A N 1
ATOM 1789 C CA . THR A 1 224 ? 22.449 -13.745 -11.119 1.00 69.62 224 THR A CA 1
ATOM 1790 C C . THR A 1 224 ? 22.675 -12.513 -10.243 1.00 69.62 224 THR A C 1
ATOM 1792 O O . THR A 1 224 ? 23.709 -12.381 -9.585 1.00 69.62 224 THR A O 1
ATOM 1795 N N . VAL A 1 225 ? 21.720 -11.579 -10.211 1.00 65.88 225 VAL A N 1
ATOM 1796 C CA . VAL A 1 225 ? 21.879 -10.322 -9.467 1.00 65.88 225 VAL A CA 1
ATOM 1797 C C . VAL A 1 225 ? 21.511 -10.501 -7.998 1.00 65.88 225 VAL A C 1
ATOM 1799 O O . VAL A 1 225 ? 20.330 -10.570 -7.645 1.00 65.88 225 VAL A O 1
ATOM 1802 N N . LEU A 1 226 ? 22.548 -10.492 -7.150 1.00 65.12 226 LEU A N 1
ATOM 1803 C CA . LEU A 1 226 ? 22.478 -10.628 -5.689 1.00 65.12 226 LEU A CA 1
ATOM 1804 C C . LEU A 1 226 ? 21.796 -11.946 -5.270 1.00 65.12 226 LEU A C 1
ATOM 1806 O O . LEU A 1 226 ? 20.672 -11.920 -4.762 1.00 65.12 226 LEU A O 1
ATOM 1810 N N . PRO A 1 227 ? 22.466 -13.098 -5.464 1.00 67.31 227 PRO A N 1
ATOM 1811 C CA . PRO A 1 227 ? 21.870 -14.426 -5.277 1.00 67.31 227 PRO A CA 1
ATOM 1812 C C . PRO A 1 227 ? 21.366 -14.668 -3.843 1.00 67.31 227 PRO A C 1
ATOM 1814 O O . PRO A 1 227 ? 20.340 -15.319 -3.639 1.00 67.31 227 PRO A O 1
ATOM 1817 N N . ASP A 1 228 ? 22.008 -14.048 -2.848 1.00 64.44 228 ASP A N 1
ATOM 1818 C CA . ASP A 1 228 ? 21.576 -14.074 -1.443 1.00 64.44 228 ASP A CA 1
ATOM 1819 C C . ASP A 1 228 ? 20.192 -13.444 -1.217 1.00 64.44 228 ASP A C 1
ATOM 1821 O O . ASP A 1 228 ? 19.520 -13.754 -0.233 1.00 64.44 228 ASP A O 1
ATOM 1825 N N . LEU A 1 229 ? 19.765 -12.540 -2.104 1.00 57.81 229 LEU A N 1
ATOM 1826 C CA . LEU A 1 229 ? 18.420 -11.969 -2.091 1.00 57.81 229 LEU A CA 1
ATOM 1827 C C . LEU A 1 229 ? 17.454 -12.822 -2.902 1.00 57.81 229 LEU A C 1
ATOM 1829 O O . LEU A 1 229 ? 16.307 -12.950 -2.499 1.00 57.81 229 LEU A O 1
ATOM 1833 N N . SER A 1 230 ? 17.903 -13.437 -3.997 1.00 57.06 230 SER A N 1
ATOM 1834 C CA . SER A 1 230 ? 17.074 -14.306 -4.842 1.00 57.06 230 SER A CA 1
ATOM 1835 C C . SER A 1 230 ? 16.496 -15.502 -4.083 1.00 57.06 230 SER A C 1
ATOM 1837 O O . SER A 1 230 ? 15.339 -15.841 -4.292 1.00 57.06 230 SER A O 1
ATOM 1839 N N . SER A 1 231 ? 17.244 -16.073 -3.132 1.00 59.00 231 SER A N 1
ATOM 1840 C CA . SER A 1 231 ? 16.735 -17.117 -2.220 1.00 59.00 231 SER A CA 1
ATOM 1841 C C . SER A 1 231 ? 15.699 -16.608 -1.204 1.00 59.00 231 SER A C 1
ATOM 1843 O O . SER A 1 231 ? 14.941 -17.393 -0.640 1.00 59.00 231 SER A O 1
ATOM 1845 N N . ARG A 1 232 ? 15.662 -15.291 -0.965 1.00 54.16 232 ARG A N 1
ATOM 1846 C CA . ARG A 1 232 ? 14.761 -14.599 -0.029 1.00 54.16 232 ARG A CA 1
ATOM 1847 C C . ARG A 1 232 ? 13.601 -13.889 -0.705 1.00 54.16 232 ARG A C 1
ATOM 1849 O O . ARG A 1 232 ? 12.791 -13.300 0.002 1.00 54.16 232 ARG A O 1
ATOM 1856 N N . PHE A 1 233 ? 13.519 -13.916 -2.031 1.00 48.97 233 PHE A N 1
ATOM 1857 C CA . PHE A 1 233 ? 12.250 -13.730 -2.706 1.00 48.97 233 PHE A CA 1
ATOM 1858 C C . PHE A 1 233 ? 11.540 -15.078 -2.596 1.00 48.97 233 PHE A C 1
ATOM 1860 O O . PHE A 1 233 ? 11.810 -15.950 -3.424 1.00 48.97 233 PHE A O 1
ATOM 1867 N N . PRO A 1 234 ? 10.654 -15.308 -1.601 1.00 47.81 234 PRO A N 1
ATOM 1868 C CA . PRO A 1 234 ? 9.634 -16.304 -1.821 1.00 47.81 234 PRO A CA 1
ATOM 1869 C C . PRO A 1 234 ? 8.935 -15.820 -3.083 1.00 47.81 234 PRO A C 1
ATOM 1871 O O . PRO A 1 234 ? 8.273 -14.779 -3.091 1.00 47.81 234 PRO A O 1
ATOM 1874 N N . PHE A 1 235 ? 9.145 -16.531 -4.187 1.00 46.84 235 PHE A N 1
ATOM 1875 C CA . PHE A 1 235 ? 8.149 -16.494 -5.231 1.00 46.84 235 PHE A CA 1
ATOM 1876 C C . PHE A 1 235 ? 6.844 -16.774 -4.491 1.00 46.84 235 PHE A C 1
ATOM 1878 O O . PHE A 1 235 ? 6.805 -17.767 -3.753 1.00 46.84 235 PHE A O 1
ATOM 1885 N N . PRO A 1 236 ? 5.822 -15.898 -4.564 1.00 44.75 236 PRO A N 1
ATOM 1886 C CA . PRO A 1 236 ? 4.502 -16.350 -4.178 1.00 44.75 236 PRO A CA 1
ATOM 1887 C C . PRO A 1 236 ? 4.329 -17.656 -4.945 1.00 44.75 236 PRO A C 1
ATOM 1889 O O . PRO A 1 236 ? 4.466 -17.658 -6.177 1.00 44.75 236 PRO A O 1
ATOM 1892 N N . ALA A 1 237 ? 4.211 -18.766 -4.202 1.00 42.25 237 ALA A N 1
ATOM 1893 C CA . ALA A 1 237 ? 3.896 -20.062 -4.777 1.00 42.25 237 ALA A CA 1
ATOM 1894 C C . ALA A 1 237 ? 2.792 -19.784 -5.786 1.00 42.25 237 ALA A C 1
ATOM 1896 O O . ALA A 1 237 ? 1.898 -18.988 -5.489 1.00 42.25 237 ALA A O 1
ATOM 1897 N N . SER A 1 238 ? 3.022 -20.234 -7.019 1.00 41.81 238 SER A N 1
ATOM 1898 C CA . SER A 1 238 ? 2.403 -19.674 -8.214 1.00 41.81 238 SER A CA 1
ATOM 1899 C C . SER A 1 238 ? 0.930 -19.322 -7.983 1.00 41.81 238 SER A C 1
ATOM 1901 O O . SER A 1 238 ? 0.230 -20.062 -7.299 1.00 41.81 238 SER A O 1
ATOM 1903 N N . ALA A 1 239 ? 0.407 -18.276 -8.625 1.00 49.12 239 ALA A N 1
ATOM 1904 C CA . ALA A 1 239 ? -1.039 -18.005 -8.634 1.00 49.12 239 ALA A CA 1
ATOM 1905 C C . ALA A 1 239 ? -1.900 -19.183 -9.177 1.00 49.12 239 ALA A C 1
ATOM 1907 O O . ALA A 1 239 ? -3.111 -19.045 -9.319 1.00 49.12 239 ALA A O 1
ATOM 1908 N N . PHE A 1 240 ? -1.270 -20.315 -9.517 1.00 39.72 240 PHE A N 1
ATOM 1909 C CA . PHE A 1 240 ? -1.851 -21.566 -9.980 1.00 39.72 240 PHE A CA 1
ATOM 1910 C C . PHE A 1 240 ? -1.766 -22.715 -8.958 1.00 39.72 240 PHE A C 1
ATOM 1912 O O . PHE A 1 240 ? -2.337 -23.770 -9.225 1.00 39.72 240 PHE A O 1
ATOM 1919 N N . GLU A 1 241 ? -1.100 -22.554 -7.809 1.00 44.41 241 GLU A N 1
ATOM 1920 C CA . GLU A 1 241 ? -1.249 -23.501 -6.700 1.00 44.41 241 GLU A CA 1
ATOM 1921 C C . GLU A 1 241 ? -2.454 -23.064 -5.859 1.00 44.41 241 GLU A C 1
ATOM 1923 O O . GLU A 1 241 ? -2.510 -21.903 -5.447 1.00 44.41 241 GLU A O 1
ATOM 1928 N N . PRO A 1 242 ? -3.457 -23.936 -5.638 1.00 52.53 242 PRO A N 1
ATOM 1929 C CA . PRO A 1 242 ? -4.589 -23.594 -4.792 1.00 52.53 242 PRO A CA 1
ATOM 1930 C C . PRO A 1 242 ? -4.066 -23.178 -3.416 1.00 52.53 242 PRO A C 1
ATOM 1932 O O . PRO A 1 242 ? -3.377 -23.967 -2.769 1.00 52.53 242 PRO A O 1
ATOM 1935 N N . GLU A 1 243 ? -4.379 -21.955 -2.972 1.00 64.81 243 GLU A N 1
ATOM 1936 C CA . GLU A 1 243 ? -4.160 -21.569 -1.577 1.00 64.81 243 GLU A CA 1
ATOM 1937 C C . GLU A 1 243 ? -4.788 -22.649 -0.696 1.00 64.81 243 GLU A C 1
ATOM 1939 O O . GLU A 1 243 ? -5.956 -22.990 -0.876 1.00 64.81 243 GLU A O 1
ATOM 1944 N N . ASP A 1 244 ? -4.006 -23.234 0.208 1.00 79.75 244 ASP A N 1
ATOM 1945 C CA . ASP A 1 244 ? -4.520 -24.205 1.166 1.00 79.75 244 ASP A CA 1
ATOM 1946 C C . ASP A 1 244 ? -5.544 -23.497 2.067 1.00 79.75 244 ASP A C 1
ATOM 1948 O O . ASP A 1 244 ? -5.193 -22.679 2.921 1.00 79.75 244 ASP A O 1
ATOM 1952 N N . TRP A 1 245 ? -6.828 -23.761 1.811 1.00 85.38 245 TRP A N 1
ATOM 1953 C CA . TRP A 1 245 ? -7.963 -23.029 2.380 1.00 85.38 245 TRP A CA 1
ATOM 1954 C C . TRP A 1 245 ? -8.094 -23.211 3.890 1.00 85.38 245 TRP A C 1
ATOM 1956 O O . TRP A 1 245 ? -8.750 -22.393 4.542 1.00 85.38 245 TRP A O 1
ATOM 1966 N N . ASP A 1 246 ? -7.480 -24.265 4.427 1.00 90.94 246 ASP A N 1
ATOM 1967 C CA . ASP A 1 246 ? -7.526 -24.619 5.841 1.00 90.94 246 ASP A CA 1
ATOM 1968 C C . ASP A 1 246 ? -6.316 -24.056 6.619 1.00 90.94 246 ASP A C 1
ATOM 1970 O O . ASP A 1 246 ? -6.307 -24.078 7.854 1.00 90.94 246 ASP A O 1
ATOM 1974 N N . ARG A 1 247 ? -5.312 -23.485 5.932 1.00 89.19 247 ARG A N 1
ATOM 1975 C CA . ARG A 1 247 ? -4.138 -22.880 6.575 1.00 89.19 247 ARG A CA 1
ATOM 1976 C C . ARG A 1 247 ? -4.532 -21.624 7.372 1.00 89.19 247 ARG A C 1
ATOM 1978 O O . ARG A 1 247 ? -5.295 -20.796 6.867 1.00 89.19 247 ARG A O 1
ATOM 1985 N N . PRO A 1 248 ? -3.984 -21.423 8.590 1.00 90.38 248 PRO A N 1
ATOM 1986 C CA . PRO A 1 248 ? -4.230 -20.203 9.350 1.00 90.38 248 PRO A CA 1
ATOM 1987 C C . PRO A 1 248 ? -3.746 -18.967 8.585 1.00 90.38 248 PRO A C 1
ATOM 1989 O O . PRO A 1 248 ? -2.645 -18.948 8.024 1.00 90.38 248 PRO A O 1
ATOM 1992 N N . LEU A 1 249 ? -4.582 -17.930 8.586 1.00 86.00 249 LEU A N 1
ATOM 1993 C CA . LEU A 1 249 ? -4.279 -16.641 7.970 1.00 86.00 249 LEU A CA 1
ATOM 1994 C C . LEU A 1 249 ? -3.130 -15.939 8.693 1.00 86.00 249 LEU A C 1
ATOM 1996 O O . LEU A 1 249 ? -2.981 -16.047 9.909 1.00 86.00 249 LEU A O 1
ATOM 2000 N N . SER A 1 250 ? -2.356 -15.145 7.950 1.00 87.75 250 SER A N 1
ATOM 2001 C CA . SER A 1 250 ? -1.450 -14.179 8.582 1.00 87.75 250 SER A CA 1
ATOM 2002 C C . SER A 1 250 ? -2.253 -13.128 9.355 1.00 87.75 250 SER A C 1
ATOM 2004 O O . SER A 1 250 ? -3.329 -12.724 8.908 1.00 87.75 250 SER A O 1
ATOM 2006 N N . ASP A 1 251 ? -1.725 -12.637 10.479 1.00 83.25 251 ASP A N 1
ATOM 2007 C CA . ASP A 1 251 ? -2.431 -11.669 11.335 1.00 83.25 251 ASP A CA 1
ATOM 2008 C C . ASP A 1 251 ? -2.863 -10.410 10.570 1.00 83.25 251 ASP A C 1
ATOM 2010 O O . ASP A 1 251 ? -3.975 -9.913 10.741 1.00 83.25 251 ASP A O 1
ATOM 2014 N N . VAL A 1 252 ? -2.007 -9.925 9.665 1.00 80.44 252 VAL A N 1
ATOM 2015 C CA . VAL A 1 252 ? -2.296 -8.754 8.826 1.00 80.44 252 VAL A CA 1
ATOM 2016 C C . VAL A 1 252 ? -3.475 -9.033 7.894 1.00 80.44 252 VAL A C 1
ATOM 2018 O O . VAL A 1 252 ? -4.409 -8.234 7.817 1.00 80.44 252 VAL A O 1
ATOM 2021 N N . HIS A 1 253 ? -3.471 -10.185 7.218 1.00 80.00 253 HIS A N 1
ATOM 2022 C CA . HIS A 1 253 ? -4.563 -10.580 6.326 1.00 80.00 253 HIS A CA 1
ATOM 2023 C C . HIS A 1 253 ? -5.865 -10.783 7.109 1.00 80.00 253 HIS A C 1
ATOM 2025 O O . HIS A 1 253 ? -6.908 -10.268 6.709 1.00 80.00 253 HIS A O 1
ATOM 2031 N N . LYS A 1 254 ? -5.794 -11.422 8.281 1.00 88.06 254 LYS A N 1
ATOM 2032 C CA . LYS A 1 254 ? -6.937 -11.617 9.177 1.00 88.06 254 LYS A CA 1
ATOM 2033 C C . LYS A 1 254 ? -7.583 -10.287 9.584 1.00 88.06 254 LYS A C 1
ATOM 2035 O O . LYS A 1 254 ? -8.800 -10.158 9.489 1.00 88.06 254 LYS A O 1
ATOM 2040 N N . VAL A 1 255 ? -6.796 -9.281 9.978 1.00 83.62 255 VAL A N 1
ATOM 2041 C CA . VAL A 1 255 ? -7.317 -7.949 10.347 1.00 83.62 255 VAL A CA 1
ATOM 2042 C C . VAL A 1 255 ? -8.044 -7.281 9.175 1.00 83.62 255 VAL A C 1
ATOM 2044 O O . VAL A 1 255 ? -9.144 -6.754 9.360 1.00 83.62 255 VAL A O 1
ATOM 2047 N N . HIS A 1 256 ? -7.469 -7.320 7.969 1.00 83.94 256 HIS A N 1
ATOM 2048 C CA . HIS A 1 256 ? -8.095 -6.730 6.781 1.00 83.94 256 HIS A CA 1
ATOM 2049 C C . HIS A 1 256 ? -9.407 -7.424 6.405 1.00 83.94 256 HIS A C 1
ATOM 2051 O O . HIS A 1 256 ? -10.396 -6.751 6.109 1.00 83.94 256 HIS A O 1
ATOM 2057 N N . GLU A 1 257 ? -9.441 -8.753 6.459 1.00 90.88 257 GLU A N 1
ATOM 2058 C CA . GLU A 1 257 ? -10.633 -9.529 6.116 1.00 90.88 257 GLU A CA 1
ATOM 2059 C C . GLU A 1 257 ? -11.745 -9.353 7.148 1.00 90.88 257 GLU A C 1
ATOM 2061 O O . GLU A 1 257 ? -12.893 -9.117 6.773 1.00 90.88 257 GLU A O 1
ATOM 2066 N N . ILE A 1 258 ? -11.416 -9.339 8.442 1.00 91.62 258 ILE A N 1
ATOM 2067 C CA . ILE A 1 258 ? -12.377 -9.020 9.506 1.00 91.62 258 ILE A CA 1
ATOM 2068 C C . ILE A 1 258 ? -12.970 -7.620 9.301 1.00 91.62 258 ILE A C 1
ATOM 2070 O O . ILE A 1 258 ? -14.187 -7.443 9.390 1.00 91.62 258 ILE A O 1
ATOM 2074 N N . ALA A 1 259 ? -12.140 -6.618 8.994 1.00 88.88 259 ALA A N 1
ATOM 2075 C CA . ALA A 1 259 ? -12.614 -5.258 8.741 1.00 88.88 259 ALA A CA 1
ATOM 2076 C C . ALA A 1 259 ? -13.546 -5.187 7.518 1.00 88.88 259 ALA A C 1
ATOM 2078 O O . ALA A 1 259 ? -14.593 -4.532 7.573 1.00 88.88 259 ALA A O 1
ATOM 2079 N N . ARG A 1 260 ? -13.204 -5.900 6.437 1.00 95.31 260 ARG A N 1
ATOM 2080 C CA . ARG A 1 260 ? -14.033 -6.012 5.230 1.00 95.31 260 ARG A CA 1
ATOM 2081 C C . ARG A 1 260 ? -15.387 -6.654 5.537 1.00 95.31 260 ARG A C 1
ATOM 2083 O O . ARG A 1 260 ? -16.415 -6.055 5.228 1.00 95.31 260 ARG A O 1
ATOM 2090 N N . LEU A 1 261 ? -15.401 -7.818 6.191 1.00 93.62 261 LEU A N 1
ATOM 2091 C CA . LEU A 1 261 ? -16.629 -8.545 6.538 1.00 93.62 261 LEU A CA 1
ATOM 2092 C C . LEU A 1 261 ? -17.524 -7.740 7.494 1.00 93.62 261 LEU A C 1
ATOM 2094 O O . LEU A 1 261 ? -18.737 -7.689 7.303 1.00 93.62 261 LEU A O 1
ATOM 2098 N N . ARG A 1 262 ? -16.945 -7.039 8.480 1.00 95.50 262 ARG A N 1
ATOM 2099 C CA . ARG A 1 262 ? -17.696 -6.139 9.379 1.00 95.50 262 ARG A CA 1
ATOM 2100 C C . ARG A 1 262 ? -18.313 -4.955 8.636 1.00 95.50 262 ARG A C 1
ATOM 2102 O O . ARG A 1 262 ? -19.423 -4.540 8.966 1.00 95.50 262 ARG A O 1
ATOM 2109 N N . THR A 1 263 ? -17.61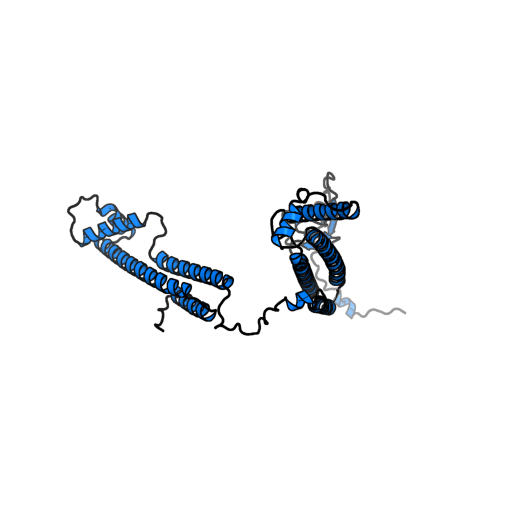1 -4.411 7.643 1.00 90.50 263 THR A N 1
ATOM 2110 C CA . THR A 1 263 ? -18.135 -3.324 6.802 1.00 90.50 263 THR A CA 1
ATOM 2111 C C . THR A 1 263 ? -19.314 -3.815 5.964 1.00 90.50 263 THR A C 1
ATOM 2113 O O . THR A 1 263 ? -20.372 -3.195 6.000 1.00 90.50 263 THR A O 1
ATOM 2116 N N . GLN A 1 264 ? -19.183 -4.979 5.321 1.00 91.50 264 GLN A N 1
ATOM 2117 C CA . GLN A 1 264 ? -20.274 -5.608 4.566 1.00 91.50 264 GLN A CA 1
ATOM 2118 C C . GLN A 1 264 ? -21.492 -5.906 5.449 1.00 91.50 264 GLN A C 1
ATOM 2120 O O . GLN A 1 264 ? -22.617 -5.575 5.083 1.00 91.50 264 GLN A O 1
ATOM 2125 N N . LEU A 1 265 ? -21.283 -6.471 6.644 1.00 95.25 265 LEU A N 1
ATOM 2126 C CA . LEU A 1 265 ? -22.362 -6.715 7.604 1.00 95.25 265 LEU A CA 1
ATOM 2127 C C . LEU A 1 265 ? -23.084 -5.414 7.981 1.00 95.25 265 LEU A C 1
ATOM 2129 O O . LEU A 1 265 ? -24.312 -5.379 8.006 1.00 95.25 265 LEU A O 1
ATOM 2133 N N . ARG A 1 266 ? -22.335 -4.333 8.238 1.00 93.69 266 ARG A N 1
ATOM 2134 C CA . ARG A 1 266 ? -22.906 -3.015 8.544 1.00 93.69 266 ARG A CA 1
ATOM 2135 C C . ARG A 1 266 ? -23.757 -2.488 7.393 1.00 93.69 266 ARG A C 1
ATOM 2137 O O . ARG A 1 266 ? -24.853 -1.999 7.642 1.00 93.69 266 ARG A O 1
ATOM 2144 N N . GLU A 1 267 ? -23.271 -2.578 6.159 1.00 91.56 267 GLU A N 1
ATOM 2145 C CA . GLU A 1 267 ? -24.017 -2.147 4.972 1.00 91.56 267 GLU A CA 1
ATOM 2146 C C . GLU A 1 267 ? -25.319 -2.936 4.811 1.00 91.56 267 GLU A C 1
ATOM 2148 O O . GLU A 1 267 ? -26.368 -2.330 4.603 1.00 91.56 267 GLU A O 1
ATOM 2153 N N . ILE A 1 268 ? -25.285 -4.258 5.004 1.00 92.38 268 ILE A N 1
ATOM 2154 C CA . ILE A 1 268 ? -26.474 -5.122 4.939 1.00 92.38 268 ILE A CA 1
ATOM 2155 C C . ILE A 1 268 ? -27.485 -4.756 6.034 1.00 92.38 268 ILE A C 1
ATOM 2157 O O . ILE A 1 268 ? -28.672 -4.596 5.751 1.00 92.38 268 ILE A O 1
ATOM 2161 N N . VAL A 1 269 ? -27.032 -4.592 7.281 1.00 92.50 269 VAL A N 1
ATOM 2162 C CA . VAL A 1 269 ? -27.893 -4.187 8.406 1.00 92.50 269 VAL A CA 1
ATOM 2163 C C . VAL A 1 269 ? -28.514 -2.816 8.141 1.00 92.50 269 VAL A C 1
ATOM 2165 O O . VAL A 1 269 ? -29.720 -2.645 8.307 1.00 92.50 269 VAL A O 1
ATOM 2168 N N . ASN A 1 270 ? -27.718 -1.852 7.676 1.00 89.88 270 ASN A N 1
ATOM 2169 C CA . ASN A 1 270 ? -28.199 -0.513 7.353 1.00 89.88 270 ASN A CA 1
ATOM 2170 C C . ASN A 1 270 ? -29.198 -0.530 6.195 1.00 89.88 270 ASN A C 1
ATOM 2172 O O . ASN A 1 270 ? -30.212 0.152 6.281 1.00 89.88 270 ASN A O 1
ATOM 2176 N N . ALA A 1 271 ? -28.963 -1.327 5.150 1.00 89.44 271 ALA A N 1
ATOM 2177 C CA . ALA A 1 271 ? -29.894 -1.473 4.034 1.00 89.44 271 ALA A CA 1
ATOM 2178 C C . ALA A 1 271 ? -31.241 -2.052 4.494 1.00 89.44 271 ALA A C 1
ATOM 2180 O O . ALA A 1 271 ? -32.291 -1.528 4.127 1.00 89.44 271 ALA A O 1
ATOM 2181 N N . LYS A 1 272 ? -31.227 -3.073 5.366 1.00 89.94 272 LYS A N 1
ATOM 2182 C CA . LYS A 1 272 ? -32.456 -3.630 5.956 1.00 89.94 272 LYS A CA 1
ATOM 2183 C C . LYS A 1 272 ? -33.186 -2.616 6.843 1.00 89.94 272 LYS A C 1
ATOM 2185 O O . LYS A 1 272 ? -34.408 -2.538 6.797 1.00 89.94 272 LYS A O 1
ATOM 2190 N N . ARG A 1 273 ? -32.454 -1.803 7.611 1.00 89.06 273 ARG A N 1
ATOM 2191 C CA . ARG A 1 273 ? -33.038 -0.750 8.465 1.00 89.06 273 ARG A CA 1
ATOM 2192 C C . ARG A 1 273 ? -33.535 0.460 7.687 1.00 89.06 273 ARG A C 1
ATOM 2194 O O . ARG A 1 273 ? -34.504 1.083 8.105 1.00 89.06 273 ARG A O 1
ATOM 2201 N N . ALA A 1 274 ? -32.921 0.780 6.552 1.00 87.44 274 ALA A N 1
ATOM 2202 C CA . ALA A 1 274 ? -33.333 1.893 5.700 1.00 87.44 274 ALA A CA 1
ATOM 2203 C C . ALA A 1 274 ? -34.749 1.708 5.132 1.00 87.44 274 ALA A C 1
ATOM 2205 O O . ALA A 1 274 ? -35.428 2.695 4.882 1.00 87.44 274 ALA A O 1
ATOM 2206 N N . ALA A 1 275 ? -35.228 0.466 4.986 1.00 84.62 275 ALA A N 1
ATOM 2207 C CA . ALA A 1 275 ? -36.616 0.192 4.603 1.00 84.62 275 ALA A CA 1
ATOM 2208 C C . ALA A 1 275 ? -37.640 0.618 5.675 1.00 84.62 275 ALA A C 1
ATOM 2210 O O . ALA A 1 275 ? -38.821 0.772 5.376 1.00 84.62 275 ALA A O 1
ATOM 2211 N N . VAL A 1 276 ? -37.186 0.788 6.918 1.00 83.88 276 VAL A N 1
ATOM 2212 C CA . VAL A 1 276 ? -38.017 1.074 8.091 1.00 83.88 276 VAL A CA 1
ATOM 2213 C C . VAL A 1 276 ? -37.820 2.510 8.589 1.00 83.88 276 VAL A C 1
ATOM 2215 O O . VAL A 1 276 ? -38.745 3.111 9.130 1.00 83.88 276 VAL A O 1
ATOM 2218 N N . HIS A 1 277 ? -36.624 3.075 8.406 1.00 77.69 277 HIS A N 1
ATOM 2219 C CA . HIS A 1 277 ? -36.261 4.397 8.905 1.00 77.69 277 HIS A CA 1
ATOM 2220 C C . HIS A 1 277 ? -36.283 5.457 7.791 1.00 77.69 277 HIS A C 1
ATOM 2222 O O . HIS A 1 277 ? -35.533 5.373 6.822 1.00 77.69 277 HIS A O 1
ATOM 2228 N N . ASP A 1 278 ? -37.047 6.534 7.987 1.00 69.19 278 ASP A N 1
ATOM 2229 C CA . ASP A 1 278 ? -37.303 7.621 7.015 1.00 69.19 278 ASP A CA 1
ATOM 2230 C C . ASP A 1 278 ? -36.094 8.558 6.730 1.00 69.19 278 ASP A C 1
ATOM 2232 O O . ASP A 1 278 ? -36.248 9.659 6.211 1.00 69.19 278 ASP A O 1
ATOM 2236 N N . GLY A 1 279 ? -34.870 8.164 7.088 1.00 67.19 279 GLY A N 1
ATOM 2237 C CA . GLY A 1 279 ? -33.620 8.895 6.795 1.00 67.19 279 GLY A CA 1
ATOM 2238 C C . GLY A 1 279 ? -33.404 10.274 7.457 1.00 67.19 279 GLY A C 1
ATOM 2239 O O . GLY A 1 279 ? -32.284 10.781 7.418 1.00 67.19 279 GLY A O 1
ATOM 2240 N N . TYR A 1 280 ? -34.412 10.887 8.086 1.00 71.88 280 TYR A N 1
ATOM 2241 C CA . TYR A 1 280 ? -34.296 12.215 8.708 1.00 71.88 280 TYR A CA 1
ATOM 2242 C C . TYR A 1 280 ? -33.866 12.160 10.183 1.00 71.88 280 TYR A C 1
ATOM 2244 O O . TYR A 1 280 ? -34.487 11.490 11.008 1.00 71.88 280 TYR A O 1
ATOM 2252 N N . LEU A 1 281 ? -32.839 12.942 10.534 1.00 57.59 281 LEU A N 1
ATOM 2253 C CA . LEU A 1 281 ? -32.401 13.162 11.918 1.00 57.59 281 LEU A CA 1
ATOM 2254 C C . LEU A 1 281 ? -33.547 13.738 12.770 1.00 57.59 281 LEU A C 1
ATOM 2256 O O . LEU A 1 281 ? -34.143 14.752 12.413 1.00 57.59 281 LEU A O 1
ATOM 2260 N N . GLY A 1 282 ? -33.842 13.096 13.904 1.00 68.81 282 GLY A N 1
ATOM 2261 C CA . GLY A 1 282 ? -34.899 13.513 14.836 1.00 68.81 282 GLY A CA 1
ATOM 2262 C C . GLY A 1 282 ? -36.311 13.031 14.480 1.00 68.81 282 GLY A C 1
ATOM 2263 O O . GLY A 1 282 ? -37.244 13.261 15.253 1.00 68.81 282 GLY A O 1
ATOM 2264 N N . ASN A 1 283 ? -36.481 12.326 13.356 1.00 78.88 283 ASN A N 1
ATOM 2265 C CA . ASN A 1 283 ? -37.780 11.791 12.952 1.00 78.88 283 ASN A CA 1
ATOM 2266 C C . ASN A 1 283 ? -38.252 10.654 13.876 1.00 78.88 283 ASN A C 1
ATOM 2268 O O . ASN A 1 283 ? -39.455 10.492 14.044 1.00 78.88 283 ASN A O 1
ATOM 2272 N N . ASP A 1 284 ? -37.342 9.960 14.568 1.00 81.38 284 ASP A N 1
ATOM 2273 C CA . ASP A 1 284 ? -37.677 8.936 15.572 1.00 81.38 284 ASP A CA 1
ATOM 2274 C C . ASP A 1 284 ? -38.533 9.488 16.717 1.00 81.38 284 ASP A C 1
ATOM 2276 O O . ASP A 1 284 ? -39.493 8.854 17.151 1.00 81.38 284 ASP A O 1
ATOM 2280 N N . HIS A 1 285 ? -38.249 10.709 17.180 1.00 84.19 285 HIS A N 1
ATOM 2281 C CA . HIS A 1 285 ? -39.051 11.348 18.226 1.00 84.19 285 HIS A CA 1
ATOM 2282 C C . HIS A 1 285 ? -40.454 11.710 17.729 1.00 84.19 285 HIS A C 1
ATOM 2284 O O . HIS A 1 285 ? -41.431 11.577 18.467 1.00 84.19 285 HIS A O 1
ATOM 2290 N N . ILE A 1 286 ? -40.568 12.155 16.475 1.00 87.50 286 ILE A N 1
ATOM 2291 C CA . ILE A 1 286 ? -41.856 12.489 15.856 1.00 87.50 286 ILE A CA 1
ATOM 2292 C C . ILE A 1 286 ? -42.655 11.210 15.580 1.00 87.50 286 ILE A C 1
ATOM 2294 O O . ILE A 1 286 ? -43.851 11.166 15.867 1.00 87.50 286 ILE A O 1
ATOM 2298 N N . ALA A 1 287 ? -42.004 10.163 15.072 1.00 87.12 287 ALA A N 1
ATOM 2299 C CA . ALA A 1 287 ? -42.589 8.848 14.843 1.00 87.12 287 ALA A CA 1
ATOM 2300 C C . ALA A 1 287 ? -43.066 8.216 16.158 1.00 87.12 287 ALA A C 1
ATOM 2302 O O . ALA A 1 287 ? -44.208 7.771 16.237 1.00 87.12 287 ALA A O 1
ATOM 2303 N N . GLY A 1 288 ? -42.253 8.283 17.218 1.00 87.94 288 GLY A N 1
ATOM 2304 C CA . GLY A 1 288 ? -42.626 7.837 18.559 1.00 87.94 288 GLY A CA 1
ATOM 2305 C C . GLY A 1 288 ? -43.842 8.585 19.109 1.00 87.94 288 GLY A C 1
ATOM 2306 O O . GLY A 1 288 ? -44.781 7.958 19.593 1.00 87.94 288 GLY A O 1
ATOM 2307 N N . LYS A 1 289 ? -43.896 9.917 18.959 1.00 90.38 289 LYS A N 1
ATOM 2308 C CA . LYS A 1 289 ? -45.083 10.701 19.344 1.00 90.38 289 LYS A CA 1
ATOM 2309 C C . LYS A 1 289 ? -46.323 10.324 18.530 1.00 90.38 289 LYS A C 1
ATOM 2311 O O . LYS A 1 289 ? -47.380 10.137 19.119 1.00 90.38 289 LYS A O 1
ATOM 2316 N N . ARG A 1 290 ? -46.213 10.154 17.207 1.00 91.62 290 ARG A N 1
ATOM 2317 C CA . ARG A 1 290 ? -47.329 9.681 16.359 1.00 91.62 290 ARG A CA 1
ATOM 2318 C C . ARG A 1 290 ? -47.831 8.304 16.786 1.00 91.62 290 ARG A C 1
ATOM 2320 O O . ARG A 1 290 ? -49.036 8.085 16.814 1.00 91.62 290 ARG A O 1
ATOM 2327 N N . LEU A 1 291 ? -46.920 7.397 17.137 1.00 92.69 291 LEU A N 1
ATOM 2328 C CA . LEU A 1 291 ? -47.262 6.063 17.618 1.00 92.69 291 LEU A CA 1
ATOM 2329 C C . LEU A 1 291 ? -47.996 6.110 18.965 1.00 92.69 291 LEU A C 1
ATOM 2331 O O . LEU A 1 291 ? -48.968 5.383 19.147 1.00 92.69 291 LEU A O 1
ATOM 2335 N N . LEU A 1 292 ? -47.570 6.977 19.889 1.00 91.81 292 LEU A N 1
ATOM 2336 C CA . LEU A 1 292 ? -48.268 7.189 21.162 1.00 91.81 292 LEU A CA 1
ATOM 2337 C C . LEU A 1 292 ? -49.693 7.713 20.942 1.00 91.81 292 LEU A C 1
ATOM 2339 O O . LEU A 1 292 ? -50.629 7.166 21.517 1.00 91.81 292 LEU A O 1
ATOM 2343 N N . GLN A 1 293 ? -49.865 8.701 20.057 1.00 91.94 293 GLN A N 1
ATOM 2344 C CA . GLN A 1 293 ? -51.183 9.229 19.680 1.00 91.94 293 GLN A CA 1
ATOM 2345 C C . GLN A 1 293 ? -52.072 8.151 19.043 1.00 91.94 293 GLN A C 1
ATOM 2347 O O . GLN A 1 293 ? -53.248 8.034 19.380 1.00 91.94 293 GLN A O 1
ATOM 2352 N N . ALA A 1 294 ? -51.503 7.329 18.157 1.00 92.69 294 ALA A N 1
ATOM 2353 C CA . ALA A 1 294 ? -52.208 6.215 17.530 1.00 92.69 294 ALA A CA 1
ATOM 2354 C C . ALA A 1 294 ? -52.676 5.170 18.558 1.00 92.69 294 ALA A C 1
ATOM 2356 O O . ALA A 1 294 ? -53.820 4.729 18.491 1.00 92.69 294 ALA A O 1
ATOM 2357 N N . ARG A 1 295 ? -51.827 4.800 19.528 1.00 93.31 295 ARG A N 1
ATOM 2358 C CA . ARG A 1 295 ? -52.188 3.861 20.605 1.00 93.31 295 ARG A CA 1
ATOM 2359 C C . ARG A 1 295 ? -53.280 4.428 21.510 1.00 93.31 295 ARG A C 1
ATOM 2361 O O . ARG A 1 295 ? -54.294 3.771 21.694 1.00 93.31 295 ARG A O 1
ATOM 2368 N N . ALA A 1 296 ? -53.128 5.671 21.971 1.00 90.44 296 ALA A N 1
ATOM 2369 C CA . ALA A 1 296 ? -54.122 6.334 22.818 1.00 90.44 296 ALA A CA 1
ATOM 2370 C C . ALA A 1 296 ? -55.511 6.417 22.155 1.00 90.44 296 ALA A C 1
ATOM 2372 O O . ALA A 1 296 ? -56.529 6.241 22.825 1.00 90.44 296 ALA A O 1
ATOM 2373 N N . LEU A 1 297 ? -55.556 6.642 20.834 1.00 92.25 297 LEU A N 1
ATOM 2374 C CA . LEU A 1 297 ? -56.805 6.632 20.069 1.00 92.25 297 LEU A CA 1
ATOM 2375 C C . LEU A 1 297 ? -57.440 5.232 20.008 1.00 92.25 297 LEU A C 1
ATOM 2377 O O . LEU A 1 297 ? -58.657 5.113 20.134 1.00 92.25 297 LEU A O 1
ATOM 2381 N N . LEU A 1 298 ? -56.640 4.181 19.800 1.00 92.88 298 LEU A N 1
ATOM 2382 C CA . LEU A 1 298 ? -57.132 2.800 19.699 1.00 92.88 298 LEU A CA 1
ATOM 2383 C C . LEU A 1 298 ? -57.557 2.217 21.053 1.00 92.88 298 LEU A C 1
ATOM 2385 O O . LEU A 1 298 ? -58.527 1.466 21.105 1.00 92.88 298 LEU A O 1
ATOM 2389 N N . ASP A 1 299 ? -56.873 2.598 22.131 1.00 90.81 299 ASP A N 1
ATOM 2390 C CA . ASP A 1 299 ? -57.157 2.145 23.498 1.00 90.81 299 ASP A CA 1
ATOM 2391 C C . ASP A 1 299 ? -58.368 2.872 24.123 1.00 90.81 299 ASP A C 1
ATOM 2393 O O . ASP A 1 299 ? -58.837 2.503 25.200 1.00 90.81 299 ASP A O 1
ATOM 2397 N N . GLY A 1 300 ? -58.899 3.908 23.457 1.00 84.75 300 GLY A N 1
ATOM 2398 C CA . GLY A 1 300 ? -60.058 4.678 23.920 1.00 84.75 300 GLY A CA 1
ATOM 2399 C C . GLY A 1 300 ? -59.773 5.593 25.118 1.00 84.75 300 GLY A C 1
ATOM 2400 O O . GLY A 1 300 ? -60.705 6.094 25.745 1.00 84.75 300 GLY A O 1
ATOM 2401 N N . SER A 1 301 ? -58.501 5.835 25.446 1.00 73.06 301 SER A N 1
ATOM 2402 C CA . SER A 1 301 ? -58.061 6.636 26.595 1.00 73.06 301 SER A CA 1
ATOM 2403 C C . SER A 1 301 ? -57.948 8.132 26.261 1.00 73.06 301 SER A C 1
ATOM 2405 O O . SER A 1 301 ? -56.947 8.778 26.570 1.00 73.06 301 SER A O 1
ATOM 2407 N N . THR A 1 302 ? -58.950 8.703 25.588 1.00 61.88 302 THR A N 1
ATOM 2408 C CA . THR A 1 302 ? -58.967 10.117 25.169 1.00 61.88 302 THR A CA 1
ATOM 2409 C C . THR A 1 302 ? -59.468 11.029 26.294 1.00 61.88 302 THR A C 1
ATOM 2411 O O . THR A 1 302 ? -60.518 11.659 26.173 1.00 61.88 302 THR A O 1
ATOM 2414 N N . THR A 1 303 ? -58.758 11.070 27.423 1.00 56.59 303 THR A N 1
ATOM 2415 C CA . THR A 1 303 ? -59.021 12.046 28.503 1.00 56.59 303 THR A CA 1
ATOM 2416 C C . THR A 1 303 ? -58.157 13.304 28.411 1.00 56.59 303 THR A C 1
ATOM 2418 O O . THR A 1 303 ? -58.395 14.248 29.161 1.00 56.59 303 THR A O 1
ATOM 2421 N N . GLU A 1 304 ? -57.196 13.360 27.487 1.00 54.22 304 GLU A N 1
ATOM 2422 C CA . GLU A 1 304 ? -56.352 14.537 27.258 1.00 54.22 304 GLU A CA 1
ATOM 2423 C C . GLU A 1 304 ? -56.783 15.293 25.988 1.00 54.22 304 GLU A C 1
ATOM 2425 O O . GLU A 1 304 ? -57.447 14.755 25.101 1.00 54.22 304 GLU A O 1
ATOM 2430 N N . SER A 1 305 ? -56.549 16.603 25.998 1.00 55.72 305 SER A N 1
ATOM 2431 C CA . SER A 1 305 ? -57.268 17.612 25.219 1.00 55.72 305 SER A CA 1
ATOM 2432 C C . SER A 1 305 ? -57.132 17.457 23.699 1.00 55.72 305 SER A C 1
ATOM 2434 O O . SER A 1 305 ? -56.193 16.858 23.189 1.00 55.72 305 SER A O 1
ATOM 2436 N N . ALA A 1 306 ? -58.016 18.112 22.941 1.00 54.84 306 ALA A N 1
ATOM 2437 C CA . ALA A 1 306 ? -58.007 18.172 21.473 1.00 54.84 306 ALA A CA 1
ATOM 2438 C C . ALA A 1 306 ? -56.688 18.674 20.820 1.00 54.84 306 ALA A C 1
ATOM 2440 O O . ALA A 1 306 ? -56.600 18.744 19.598 1.00 54.84 306 ALA A O 1
ATOM 2441 N N . GLN A 1 307 ? -55.656 19.019 21.599 1.00 56.25 307 GLN A N 1
ATOM 2442 C CA . GLN A 1 307 ? -54.299 19.286 21.112 1.00 56.25 307 GLN A CA 1
ATOM 2443 C C . GLN A 1 307 ? -53.460 18.008 20.904 1.00 56.25 307 GLN A C 1
ATOM 2445 O O . GLN A 1 307 ? -52.439 18.059 20.215 1.00 56.25 307 GLN A O 1
ATOM 2450 N N . ASP A 1 308 ? -53.903 16.852 21.406 1.00 73.62 308 ASP A N 1
ATOM 2451 C CA . ASP A 1 308 ? -53.064 15.654 21.507 1.00 73.62 308 ASP A CA 1
ATOM 2452 C C . ASP A 1 308 ? -53.081 14.723 20.288 1.00 73.62 308 ASP A C 1
ATOM 2454 O O . ASP A 1 308 ? -52.354 13.739 20.302 1.00 73.62 308 ASP A O 1
ATOM 2458 N N . LEU A 1 309 ? -53.800 15.021 19.194 1.00 88.88 309 LEU A N 1
ATOM 2459 C CA . LEU A 1 309 ? -53.824 14.171 17.980 1.00 88.88 309 LEU A CA 1
ATOM 2460 C C . LEU A 1 309 ? -53.318 14.855 16.698 1.00 88.88 309 LEU A C 1
ATOM 2462 O O . LEU A 1 309 ? -53.338 14.252 15.625 1.00 88.88 309 LEU A O 1
ATOM 2466 N N . ALA A 1 310 ? -52.792 16.080 16.784 1.00 91.69 310 ALA A N 1
ATOM 2467 C CA . ALA A 1 310 ? -52.433 16.882 15.608 1.00 91.69 310 ALA A CA 1
ATOM 2468 C C . ALA A 1 310 ? -51.430 16.200 14.646 1.00 91.69 310 ALA A C 1
ATOM 2470 O O . ALA A 1 310 ? -51.494 16.389 13.428 1.00 91.69 310 ALA A O 1
ATOM 2471 N N . LEU A 1 311 ? -50.491 15.391 15.161 1.00 91.75 311 LEU A N 1
ATOM 2472 C CA . LEU A 1 311 ? -49.515 14.688 14.316 1.00 91.75 311 LEU A CA 1
ATOM 2473 C C . LEU A 1 311 ? -50.145 13.493 13.593 1.00 91.75 311 LEU A C 1
ATOM 2475 O O . LEU A 1 311 ? -49.771 13.219 12.449 1.00 91.75 311 LEU A O 1
ATOM 2479 N N . LEU A 1 312 ? -51.081 12.803 14.249 1.00 93.12 312 LEU A N 1
ATOM 2480 C CA . LEU A 1 312 ? -51.856 11.710 13.672 1.00 93.12 312 LEU A CA 1
ATOM 2481 C C . LEU A 1 312 ? -52.845 12.224 12.618 1.00 93.12 312 LEU A C 1
ATOM 2483 O O . LEU A 1 312 ? -52.895 11.677 11.520 1.00 93.12 312 LEU A O 1
ATOM 2487 N N . GLU A 1 313 ? -53.556 13.318 12.896 1.00 94.62 313 GLU A N 1
ATOM 2488 C CA . GLU A 1 313 ? -54.455 13.976 11.937 1.00 94.62 313 GLU A CA 1
ATOM 2489 C C . GLU A 1 313 ? -53.698 14.466 10.701 1.00 94.62 313 GLU A C 1
ATOM 2491 O O . GLU A 1 313 ? -54.119 14.229 9.570 1.00 94.62 313 GLU A O 1
ATOM 2496 N N . SER A 1 314 ? -52.533 15.096 10.893 1.00 94.31 314 SER A N 1
ATOM 2497 C CA . SER A 1 314 ? -51.672 15.513 9.783 1.00 94.31 314 SER A CA 1
ATOM 2498 C C . SER A 1 314 ? -51.251 14.327 8.907 1.00 94.31 314 SER A C 1
ATOM 2500 O O . SER A 1 314 ? -51.225 14.440 7.679 1.00 94.31 314 SER A O 1
ATOM 2502 N N . TYR A 1 315 ? -50.953 13.176 9.520 1.00 94.19 315 TYR A N 1
ATOM 2503 C CA . TYR A 1 315 ? -50.615 11.946 8.805 1.00 94.19 315 TYR A CA 1
ATOM 2504 C C . TYR A 1 315 ? -51.822 11.368 8.047 1.00 94.19 315 TYR A C 1
ATOM 2506 O O . TYR A 1 315 ? -51.709 11.100 6.849 1.00 94.19 315 TYR A O 1
ATOM 2514 N N . ALA A 1 316 ? -52.976 11.244 8.712 1.00 96.25 316 ALA A N 1
ATOM 2515 C CA . ALA A 1 316 ? -54.220 10.743 8.129 1.00 96.25 316 ALA A CA 1
ATOM 2516 C C . ALA A 1 316 ? -54.663 11.596 6.929 1.00 96.25 316 ALA A C 1
ATOM 2518 O O . ALA A 1 316 ? -54.898 11.064 5.845 1.00 96.25 316 ALA A O 1
ATOM 2519 N N . ASN A 1 317 ? -54.643 12.925 7.079 1.00 96.50 317 ASN A N 1
ATOM 2520 C CA . ASN A 1 317 ? -55.002 13.874 6.024 1.00 96.50 317 ASN A CA 1
ATOM 2521 C C . ASN A 1 317 ? -54.080 13.764 4.802 1.00 96.50 317 ASN A C 1
ATOM 2523 O O . ASN A 1 317 ? -54.555 13.749 3.668 1.00 96.50 317 ASN A O 1
ATOM 2527 N N . ARG A 1 318 ? -52.760 13.639 5.006 1.00 95.56 318 ARG A N 1
ATOM 2528 C CA . ARG A 1 318 ? -51.798 13.473 3.898 1.00 95.56 318 ARG A CA 1
ATOM 2529 C C . ARG A 1 318 ? -51.973 12.156 3.145 1.00 95.56 318 ARG A C 1
ATOM 2531 O O . ARG A 1 318 ? -51.642 12.095 1.965 1.00 95.56 318 ARG A O 1
ATOM 2538 N N . ARG A 1 319 ? -52.446 11.108 3.821 1.00 95.12 319 ARG A N 1
ATOM 2539 C CA . ARG A 1 319 ? -52.690 9.781 3.237 1.00 95.12 319 ARG A CA 1
ATOM 2540 C C . ARG A 1 319 ? -54.134 9.573 2.777 1.00 95.12 319 ARG A C 1
ATOM 2542 O O . ARG A 1 319 ? -54.403 8.539 2.180 1.00 95.12 319 ARG A O 1
ATOM 2549 N N . GLN A 1 320 ? -55.021 10.545 3.013 1.00 96.81 320 GLN A N 1
ATOM 2550 C CA . GLN A 1 320 ? -56.461 10.458 2.743 1.00 96.81 320 GLN A CA 1
ATOM 2551 C C . GLN A 1 320 ? -57.118 9.242 3.421 1.00 96.81 320 GLN A C 1
ATOM 2553 O O . GLN A 1 320 ? -57.981 8.586 2.847 1.00 96.81 320 GLN A O 1
ATOM 2558 N N . LEU A 1 321 ? -56.683 8.933 4.644 1.00 96.81 321 LEU A N 1
ATOM 2559 C CA . LEU A 1 321 ? -57.190 7.814 5.436 1.00 96.81 321 LEU A CA 1
ATOM 2560 C C . LEU A 1 321 ? -58.098 8.308 6.556 1.00 96.81 321 LEU A C 1
ATOM 2562 O O . LEU A 1 321 ? -57.937 9.421 7.060 1.00 96.81 321 LEU A O 1
ATOM 2566 N N . VAL A 1 322 ? -59.014 7.445 6.992 1.00 97.12 322 VAL A N 1
ATOM 2567 C CA . VAL A 1 322 ? -59.758 7.664 8.235 1.00 97.12 322 VAL A CA 1
ATOM 2568 C C . VAL A 1 322 ? -58.773 7.605 9.405 1.00 97.12 322 VAL A C 1
ATOM 2570 O O . VAL A 1 322 ? -57.829 6.815 9.397 1.00 97.12 322 VAL A O 1
ATOM 2573 N N . LEU A 1 323 ? -58.979 8.444 10.424 1.00 94.75 323 LEU A N 1
ATOM 2574 C CA . LEU A 1 323 ? -58.060 8.573 11.563 1.00 94.75 323 LEU A CA 1
ATOM 2575 C C . LEU A 1 323 ? -57.787 7.226 12.262 1.00 94.75 323 LEU A C 1
ATOM 2577 O O . LEU A 1 323 ? -56.659 6.952 12.668 1.00 94.75 323 LEU A O 1
ATOM 2581 N N . GLN A 1 324 ? -58.810 6.373 12.353 1.00 95.31 324 GLN A N 1
ATOM 2582 C CA . GLN A 1 324 ? -58.727 5.040 12.952 1.00 95.31 324 GLN A CA 1
ATOM 2583 C C . GLN A 1 324 ? -57.854 4.087 12.118 1.00 95.31 324 GLN A C 1
ATOM 2585 O O . GLN A 1 324 ? -56.975 3.425 12.670 1.00 95.31 324 GLN A O 1
ATOM 2590 N N . ASP A 1 325 ? -58.019 4.091 10.792 1.00 96.56 325 ASP A N 1
ATOM 2591 C CA . ASP A 1 325 ? -57.199 3.299 9.866 1.00 96.56 325 ASP A CA 1
ATOM 2592 C C . ASP A 1 325 ? -55.741 3.775 9.876 1.00 96.56 325 ASP A C 1
ATOM 2594 O O . ASP A 1 325 ? -54.812 2.969 9.900 1.00 96.56 325 ASP A O 1
ATOM 2598 N N . ALA A 1 326 ? -55.524 5.093 9.934 1.00 95.94 326 ALA A N 1
ATOM 2599 C CA . ALA A 1 326 ? -54.196 5.684 10.058 1.00 95.94 326 ALA A CA 1
ATOM 2600 C C . ALA A 1 326 ? -53.496 5.265 11.365 1.00 95.94 326 ALA A C 1
ATOM 2602 O O . ALA A 1 326 ? -52.300 4.963 11.356 1.00 95.94 326 ALA A O 1
ATOM 2603 N N . ALA A 1 327 ? -54.232 5.206 12.480 1.00 95.06 327 ALA A N 1
ATOM 2604 C CA . ALA A 1 327 ? -53.710 4.728 13.757 1.00 95.06 327 ALA A CA 1
ATOM 2605 C C . ALA A 1 327 ? -53.343 3.237 13.707 1.00 95.06 327 ALA A C 1
ATOM 2607 O O . ALA A 1 327 ? -52.237 2.869 14.109 1.00 95.06 327 ALA A O 1
ATOM 2608 N N . GLN A 1 328 ? -54.219 2.388 13.156 1.00 96.69 328 GLN A N 1
ATOM 2609 C CA . GLN A 1 328 ? -53.934 0.961 12.963 1.00 96.69 328 GLN A CA 1
ATOM 2610 C C . GLN A 1 328 ? -52.709 0.750 12.068 1.00 96.69 328 GLN A C 1
ATOM 2612 O O . GLN A 1 328 ? -51.827 -0.041 12.404 1.00 96.69 328 GLN A O 1
ATOM 2617 N N . GLN A 1 329 ? -52.609 1.499 10.967 1.00 95.56 329 GLN A N 1
ATOM 2618 C CA . GLN A 1 329 ? -51.474 1.426 10.053 1.00 95.56 329 GLN A CA 1
ATOM 2619 C C . GLN A 1 329 ? -50.161 1.819 10.738 1.00 95.56 329 GLN A C 1
ATOM 2621 O O . GLN A 1 329 ? -49.155 1.141 10.540 1.00 95.56 329 GLN A O 1
ATOM 2626 N N . LEU A 1 330 ? -50.151 2.874 11.560 1.00 94.25 330 LEU A N 1
ATOM 2627 C CA . LEU A 1 330 ? -48.958 3.292 12.304 1.00 94.25 330 LEU A CA 1
ATOM 2628 C C . LEU A 1 330 ? -48.539 2.270 13.363 1.00 94.25 330 LEU A C 1
ATOM 2630 O O . LEU A 1 330 ? -47.348 1.997 13.494 1.00 94.25 330 LEU A O 1
ATOM 2634 N N . VAL A 1 331 ? -49.490 1.684 14.097 1.00 95.31 331 VAL A N 1
ATOM 2635 C CA . VAL A 1 331 ? -49.192 0.633 15.084 1.00 95.31 331 VAL A CA 1
ATOM 2636 C C . VAL A 1 331 ? -48.645 -0.616 14.401 1.00 95.31 331 VAL A C 1
ATOM 2638 O O . VAL A 1 331 ? -47.647 -1.173 14.858 1.00 95.31 331 VAL A O 1
ATOM 2641 N N . GLN A 1 332 ? -49.243 -1.025 13.281 1.00 94.38 332 GLN A N 1
ATOM 2642 C CA . GLN A 1 332 ? -48.758 -2.163 12.509 1.00 94.38 332 GLN A CA 1
ATOM 2643 C C . GLN A 1 332 ? -47.371 -1.888 11.913 1.00 94.38 332 GLN A C 1
ATOM 2645 O O . GLN A 1 332 ? -46.493 -2.741 12.014 1.00 94.38 332 GLN A O 1
ATOM 2650 N N . ALA A 1 333 ? -47.145 -0.692 11.359 1.00 91.38 333 ALA A N 1
ATOM 2651 C CA . ALA A 1 333 ? -45.845 -0.281 10.836 1.00 91.38 333 ALA A CA 1
ATOM 2652 C C . ALA A 1 333 ? -44.767 -0.267 11.933 1.00 91.38 333 ALA A C 1
ATOM 2654 O O . ALA A 1 333 ? -43.663 -0.763 11.716 1.00 91.38 333 ALA A O 1
ATOM 2655 N N . ALA A 1 334 ? -45.093 0.230 13.130 1.00 92.25 334 ALA A N 1
ATOM 2656 C CA . ALA A 1 334 ? -44.189 0.201 14.276 1.00 92.25 334 ALA A CA 1
ATOM 2657 C C . ALA A 1 334 ? -43.875 -1.230 14.730 1.00 92.25 334 ALA A C 1
ATOM 2659 O O . ALA A 1 334 ? -42.721 -1.546 14.986 1.00 92.25 334 ALA A O 1
ATOM 2660 N N . LYS A 1 335 ? -44.867 -2.126 14.750 1.00 92.94 335 LYS A N 1
ATOM 2661 C CA . LYS A 1 335 ? -44.629 -3.541 15.059 1.00 92.94 335 LYS A CA 1
ATOM 2662 C C . LYS A 1 335 ? -43.682 -4.188 14.043 1.00 92.94 335 LYS A C 1
ATOM 2664 O O . LYS A 1 335 ? -42.722 -4.839 14.438 1.00 92.94 335 LYS A O 1
ATOM 2669 N N . THR A 1 336 ? -43.902 -3.958 12.745 1.00 90.94 336 THR A N 1
ATOM 2670 C CA . THR A 1 336 ? -42.992 -4.459 11.700 1.00 90.94 336 THR A CA 1
ATOM 2671 C C . THR A 1 336 ? -41.597 -3.840 11.799 1.00 90.94 336 THR A C 1
ATOM 2673 O O . THR A 1 336 ? -40.603 -4.507 11.519 1.00 90.94 336 THR A O 1
ATOM 2676 N N . ALA A 1 337 ? -41.508 -2.578 12.233 1.00 89.19 337 ALA A N 1
ATOM 2677 C CA . ALA A 1 337 ? -40.248 -1.893 12.475 1.00 89.19 337 ALA A CA 1
ATOM 2678 C C . ALA A 1 337 ? -39.474 -2.526 13.637 1.00 89.19 337 ALA A C 1
ATOM 2680 O O . ALA A 1 337 ? -38.292 -2.830 13.490 1.00 89.19 337 ALA A O 1
ATOM 2681 N N . ASP A 1 338 ? -40.148 -2.776 14.760 1.00 88.94 338 ASP A N 1
ATOM 2682 C CA . ASP A 1 338 ? -39.570 -3.414 15.942 1.00 88.94 338 ASP A CA 1
ATOM 2683 C C . ASP A 1 338 ? -39.096 -4.840 15.623 1.00 88.94 338 ASP A C 1
ATOM 2685 O O . ASP A 1 338 ? -37.971 -5.210 15.959 1.00 88.94 338 ASP A O 1
ATOM 2689 N N . GLU A 1 339 ? -39.900 -5.623 14.898 1.00 90.38 339 GLU A N 1
ATOM 2690 C CA . GLU A 1 339 ? -39.527 -6.963 14.423 1.00 90.38 339 GLU A CA 1
ATOM 2691 C C . GLU A 1 339 ? -38.281 -6.920 13.516 1.00 90.38 339 GLU A C 1
ATOM 2693 O O . GLU A 1 339 ? -37.360 -7.732 13.666 1.00 90.38 339 GLU A O 1
ATOM 2698 N N . ALA A 1 340 ? -38.191 -5.939 12.613 1.00 87.88 340 ALA A N 1
ATOM 2699 C CA . ALA A 1 340 ? -37.018 -5.732 11.765 1.00 87.88 340 ALA A CA 1
ATOM 2700 C C . ALA A 1 340 ? -35.777 -5.288 12.567 1.00 87.88 340 ALA A C 1
ATOM 2702 O O . ALA A 1 340 ? -34.660 -5.740 12.301 1.00 87.88 340 ALA A O 1
ATOM 2703 N N . LEU A 1 341 ? -35.935 -4.426 13.572 1.00 87.81 341 LEU A N 1
ATOM 2704 C CA . LEU A 1 341 ? -34.828 -3.982 14.421 1.00 87.81 341 LEU A CA 1
ATOM 2705 C C . LEU A 1 341 ? -34.287 -5.126 15.279 1.00 87.81 341 LEU A C 1
ATOM 2707 O O . LEU A 1 341 ? -33.079 -5.361 15.284 1.00 87.81 341 LEU A O 1
ATOM 2711 N N . VAL A 1 342 ? -35.173 -5.881 15.930 1.00 87.44 342 VAL A N 1
ATOM 2712 C CA . VAL A 1 342 ? -34.809 -7.042 16.753 1.00 87.44 342 VAL A CA 1
ATOM 2713 C C . VAL A 1 342 ? -34.128 -8.108 15.897 1.00 87.44 342 VAL A C 1
ATOM 2715 O O . VAL A 1 342 ? -33.039 -8.568 16.238 1.00 87.44 342 VAL A O 1
ATOM 2718 N N . SER A 1 343 ? -34.715 -8.468 14.751 1.00 89.44 343 SER A N 1
ATOM 2719 C CA . SER A 1 343 ? -34.120 -9.469 13.856 1.00 89.44 343 SER A CA 1
ATOM 2720 C C . SER A 1 343 ? -32.762 -9.029 13.301 1.00 89.44 343 SER A C 1
ATOM 2722 O O . SER A 1 343 ? -31.836 -9.840 13.239 1.00 89.44 343 SER A O 1
ATOM 2724 N N . THR A 1 344 ? -32.594 -7.750 12.946 1.00 90.81 344 THR A N 1
ATOM 2725 C CA . THR A 1 344 ? -31.302 -7.242 12.458 1.00 90.81 344 THR A CA 1
ATOM 2726 C C . THR A 1 344 ? -30.240 -7.146 13.551 1.00 90.81 344 THR A C 1
ATOM 2728 O O . THR A 1 344 ? -29.075 -7.373 13.233 1.00 90.81 344 THR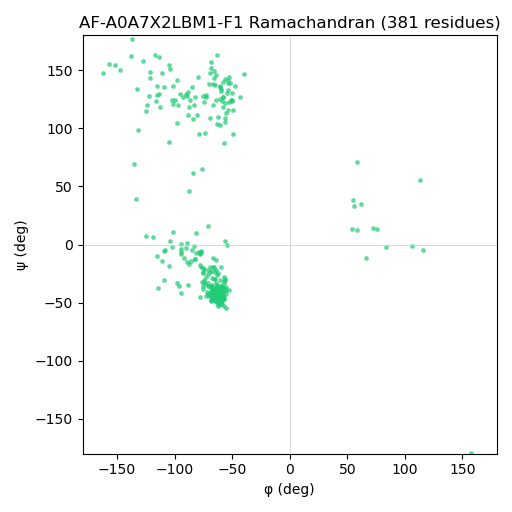 A O 1
ATOM 2731 N N . GLU A 1 345 ? -30.591 -6.852 14.811 1.00 91.44 345 GLU A N 1
ATOM 2732 C CA . GLU A 1 345 ? -29.630 -6.920 15.928 1.00 91.44 345 GLU A CA 1
ATOM 2733 C C . GLU A 1 345 ? -29.213 -8.366 16.225 1.00 91.44 345 GLU A C 1
ATOM 2735 O O . GLU A 1 345 ? -28.019 -8.648 16.255 1.00 91.44 345 GLU A O 1
ATOM 2740 N N . LEU A 1 346 ? -30.160 -9.307 16.326 1.00 89.38 346 LEU A N 1
ATOM 2741 C CA . LEU A 1 346 ? -29.835 -10.725 16.542 1.00 89.38 346 LEU A CA 1
ATOM 2742 C C . LEU A 1 346 ? -28.930 -11.282 15.431 1.00 89.38 346 LEU A C 1
ATOM 2744 O O . LEU A 1 346 ? -27.940 -11.963 15.700 1.00 89.38 346 LEU A O 1
ATOM 2748 N N . MET A 1 347 ? -29.239 -10.953 14.174 1.00 92.00 347 MET A N 1
ATOM 2749 C CA . MET A 1 347 ? -28.423 -11.316 13.013 1.00 92.00 347 MET A CA 1
ATOM 2750 C C . MET A 1 347 ? -27.022 -10.696 13.085 1.00 92.00 347 MET A C 1
ATOM 2752 O O . MET A 1 347 ? -26.033 -11.371 12.791 1.00 92.00 347 MET A O 1
ATOM 2756 N N . LYS A 1 348 ? -26.926 -9.414 13.456 1.00 93.38 348 LYS A N 1
ATOM 2757 C CA . LYS A 1 348 ? -25.654 -8.701 13.591 1.00 93.38 348 LYS A CA 1
ATOM 2758 C C . LYS A 1 348 ? -24.778 -9.356 14.654 1.00 93.38 348 LYS A C 1
ATOM 2760 O O . LYS A 1 348 ? -23.627 -9.655 14.351 1.00 93.38 348 LYS A O 1
ATOM 2765 N N . ASP A 1 349 ? -25.314 -9.621 15.840 1.00 92.62 349 ASP A N 1
ATOM 2766 C CA . ASP A 1 349 ? -24.557 -10.219 16.943 1.00 92.62 349 ASP A CA 1
ATOM 2767 C C . ASP A 1 349 ? -24.063 -11.628 16.582 1.00 92.62 349 ASP A C 1
ATOM 2769 O O . ASP A 1 349 ? -22.881 -11.939 16.759 1.00 92.62 349 ASP A O 1
ATOM 2773 N N . ALA A 1 350 ? -24.926 -12.450 15.973 1.00 93.44 350 ALA A N 1
ATOM 2774 C CA . ALA A 1 350 ? -24.562 -13.786 15.506 1.00 93.44 350 ALA A CA 1
ATOM 2775 C C . ALA A 1 350 ? -23.446 -13.754 14.444 1.00 93.44 350 ALA A C 1
ATOM 2777 O O . ALA A 1 350 ? -22.467 -14.498 14.536 1.00 93.44 350 ALA A O 1
ATOM 2778 N N . MET A 1 351 ? -23.556 -12.876 13.441 1.00 94.38 351 MET A N 1
ATOM 2779 C CA . MET A 1 351 ? -22.547 -12.764 12.383 1.00 94.38 351 MET A CA 1
ATOM 2780 C C . MET A 1 351 ? -21.247 -12.136 12.881 1.00 94.38 351 MET A C 1
ATOM 2782 O O . MET A 1 351 ? -20.171 -12.545 12.451 1.00 94.38 351 MET A O 1
ATOM 2786 N N . GLN A 1 352 ? -21.318 -11.179 13.803 1.00 94.44 352 GLN A N 1
ATOM 2787 C CA . GLN A 1 352 ? -20.140 -10.536 14.370 1.00 94.44 352 GLN A CA 1
ATOM 2788 C C . GLN A 1 352 ? -19.317 -11.523 15.207 1.00 94.44 352 GLN A C 1
ATOM 2790 O O . GLN A 1 352 ? -18.101 -11.583 15.031 1.00 94.44 352 GLN A O 1
ATOM 2795 N N . ALA A 1 353 ? -19.969 -12.374 16.007 1.00 94.56 353 ALA A N 1
ATOM 2796 C CA . ALA A 1 353 ? -19.298 -13.460 16.722 1.00 94.56 353 ALA A CA 1
ATOM 2797 C C . ALA A 1 353 ? -18.579 -14.433 15.767 1.00 94.56 353 ALA A C 1
ATOM 2799 O O . ALA A 1 353 ? -17.444 -14.835 16.021 1.00 94.56 353 ALA A O 1
ATOM 2800 N N . ARG A 1 354 ? -19.202 -14.771 14.629 1.00 95.81 354 ARG A N 1
ATOM 2801 C CA . ARG A 1 354 ? -18.590 -15.638 13.605 1.00 95.81 354 ARG A CA 1
ATOM 2802 C C . ARG A 1 354 ? -17.412 -14.980 12.891 1.00 95.81 354 ARG A C 1
ATOM 2804 O O . ARG A 1 354 ? -16.405 -15.642 12.668 1.00 95.81 354 ARG A O 1
ATOM 2811 N N . ILE A 1 355 ? -17.517 -13.693 12.552 1.00 94.44 355 ILE A N 1
ATOM 2812 C CA . ILE A 1 355 ? -16.413 -12.928 11.949 1.00 94.44 355 ILE A CA 1
ATOM 2813 C C . ILE A 1 355 ? -15.208 -12.887 12.895 1.00 94.44 355 ILE A C 1
ATOM 2815 O O . ILE A 1 355 ? -14.070 -13.038 12.454 1.00 94.44 355 ILE A O 1
ATOM 2819 N N . ASP A 1 356 ? -15.447 -12.734 14.196 1.00 93.81 356 ASP A N 1
ATOM 2820 C CA . ASP A 1 356 ? -14.376 -12.671 15.193 1.00 93.81 356 ASP A CA 1
ATOM 2821 C C . ASP A 1 356 ? -13.688 -14.033 15.402 1.00 93.81 356 ASP A C 1
ATOM 2823 O O . ASP A 1 356 ? -12.498 -14.085 15.728 1.00 93.81 356 ASP A O 1
ATOM 2827 N N . ALA A 1 357 ? -14.395 -15.130 15.117 1.00 95.69 357 ALA A N 1
ATOM 2828 C CA . ALA A 1 357 ? -13.883 -16.498 15.172 1.00 95.69 357 ALA A CA 1
ATOM 2829 C C . ALA A 1 357 ? -13.108 -16.955 13.914 1.00 95.69 357 ALA A C 1
ATOM 2831 O O . ALA A 1 357 ? -12.609 -18.078 13.901 1.00 95.69 357 ALA A O 1
ATOM 2832 N N . VAL A 1 358 ? -12.969 -16.120 12.873 1.00 95.50 358 VAL A N 1
ATOM 2833 C CA . VAL A 1 358 ? -12.288 -16.489 11.613 1.00 95.50 358 VAL A CA 1
ATOM 2834 C C . VAL A 1 358 ? -10.842 -16.932 11.854 1.00 95.50 358 VAL A C 1
ATOM 2836 O O . VAL A 1 358 ? -10.038 -16.191 12.436 1.00 95.50 358 VAL A O 1
ATOM 2839 N N . ALA A 1 359 ? -10.483 -18.113 11.349 1.00 93.19 359 ALA A N 1
ATOM 2840 C CA . ALA A 1 359 ? -9.124 -18.646 11.415 1.00 93.19 359 ALA A CA 1
ATOM 2841 C C . ALA A 1 359 ? -8.469 -18.775 10.030 1.00 93.19 359 ALA A C 1
ATOM 2843 O O . ALA A 1 359 ? -7.273 -18.498 9.897 1.00 93.19 359 ALA A O 1
ATOM 2844 N N . ASN A 1 360 ? -9.235 -19.160 9.007 1.00 94.75 360 ASN A N 1
ATOM 2845 C CA . ASN A 1 360 ? -8.714 -19.499 7.679 1.00 94.75 360 ASN A CA 1
ATOM 2846 C C . ASN A 1 360 ? -9.562 -18.912 6.522 1.00 94.75 360 ASN A C 1
ATOM 2848 O O . ASN A 1 360 ? -10.585 -18.254 6.731 1.00 94.75 360 ASN A O 1
ATOM 2852 N N . LEU A 1 361 ? -9.119 -19.116 5.275 1.00 90.12 361 LEU A N 1
ATOM 2853 C CA . LEU A 1 361 ? -9.803 -18.605 4.073 1.00 90.12 361 LEU A CA 1
ATOM 2854 C C . LEU A 1 361 ? -11.159 -19.281 3.829 1.00 90.12 361 LEU A C 1
ATOM 2856 O O . LEU A 1 361 ? -12.076 -18.669 3.266 1.00 90.12 361 LEU A O 1
ATOM 2860 N N . ARG A 1 362 ? -11.311 -20.539 4.257 1.00 93.44 362 ARG A N 1
ATOM 2861 C CA . ARG A 1 362 ? -12.578 -21.271 4.177 1.00 93.44 362 ARG A CA 1
ATOM 2862 C C . ARG A 1 362 ? -13.662 -20.606 5.020 1.00 93.44 362 ARG A C 1
ATOM 2864 O O . ARG A 1 362 ? -14.773 -20.423 4.514 1.00 93.44 362 ARG A O 1
ATOM 2871 N N . ASP A 1 363 ? -13.328 -20.181 6.236 1.00 94.31 363 ASP A N 1
ATOM 2872 C CA . ASP A 1 363 ? -14.234 -19.439 7.119 1.00 94.31 363 ASP A CA 1
ATOM 2873 C C . ASP A 1 363 ? -14.683 -18.131 6.461 1.00 94.31 363 ASP A C 1
ATOM 2875 O O . ASP A 1 363 ? -15.878 -17.839 6.404 1.00 94.31 363 ASP A O 1
ATOM 2879 N N . ILE A 1 364 ? -13.741 -17.379 5.874 1.00 92.88 364 ILE A N 1
ATOM 2880 C CA . ILE A 1 364 ? -14.033 -16.122 5.165 1.00 92.88 364 ILE A CA 1
ATOM 2881 C C . ILE A 1 364 ? -15.026 -16.358 4.028 1.00 92.88 364 ILE A C 1
ATOM 2883 O O . ILE A 1 364 ? -15.981 -15.597 3.869 1.00 92.88 364 ILE A O 1
ATOM 2887 N N . ARG A 1 365 ? -14.833 -17.410 3.226 1.00 93.56 365 ARG A N 1
ATOM 2888 C CA . ARG A 1 365 ? -15.737 -17.720 2.110 1.00 93.56 365 ARG A CA 1
ATOM 2889 C C . ARG A 1 365 ? -17.097 -18.220 2.579 1.00 93.56 365 ARG A C 1
ATOM 2891 O O . ARG A 1 365 ? -18.096 -17.918 1.928 1.00 93.56 365 ARG A O 1
ATOM 2898 N N . ALA A 1 366 ? -17.157 -18.984 3.666 1.00 94.75 366 ALA A N 1
ATOM 2899 C CA . ALA A 1 366 ? -18.423 -19.389 4.268 1.00 94.75 366 ALA A CA 1
ATOM 2900 C C . ALA A 1 366 ? -19.207 -18.159 4.744 1.00 94.75 366 ALA A C 1
ATOM 2902 O O . ALA A 1 366 ? -20.318 -17.933 4.276 1.00 94.75 366 ALA A O 1
ATOM 2903 N N . ILE A 1 367 ? -18.576 -17.296 5.543 1.00 95.94 367 ILE A N 1
ATOM 2904 C CA . ILE A 1 367 ? -19.184 -16.056 6.037 1.00 95.94 367 ILE A CA 1
ATOM 2905 C C . ILE A 1 367 ? -19.574 -15.130 4.880 1.00 95.94 367 ILE A C 1
ATOM 2907 O O . ILE A 1 367 ? -20.657 -14.558 4.894 1.00 95.94 367 ILE A O 1
ATOM 2911 N N . GLY A 1 368 ? -18.734 -15.007 3.851 1.00 94.62 368 GLY A N 1
ATOM 2912 C CA . GLY A 1 368 ? -19.038 -14.202 2.668 1.00 94.62 368 GLY A CA 1
ATOM 2913 C C . GLY A 1 368 ? -20.271 -14.697 1.907 1.00 94.62 368 GLY A C 1
ATOM 2914 O O . GLY A 1 368 ? -21.082 -13.883 1.471 1.00 94.62 368 GLY A O 1
ATOM 2915 N N . ARG A 1 369 ? -20.457 -16.019 1.777 1.00 95.75 369 ARG A N 1
ATOM 2916 C CA . ARG A 1 369 ? -21.683 -16.590 1.191 1.00 95.75 369 ARG A CA 1
ATOM 2917 C C . ARG A 1 369 ? -22.906 -16.301 2.054 1.00 95.75 369 ARG A C 1
ATOM 2919 O O . ARG A 1 369 ? -23.936 -15.925 1.506 1.00 95.75 369 ARG A O 1
ATOM 2926 N N . ASP A 1 370 ? -22.773 -16.410 3.370 1.00 95.12 370 ASP A N 1
ATOM 2927 C CA . ASP A 1 370 ? -23.870 -16.141 4.301 1.00 95.12 370 ASP A CA 1
ATOM 2928 C C . ASP A 1 370 ? -24.271 -14.659 4.275 1.00 95.12 370 ASP A C 1
ATOM 2930 O O . ASP A 1 370 ? -25.454 -14.339 4.219 1.00 95.12 370 ASP A O 1
ATOM 2934 N N . LEU A 1 371 ? -23.301 -13.738 4.217 1.00 94.31 371 LEU A N 1
ATOM 2935 C CA . LEU A 1 371 ? -23.563 -12.305 4.049 1.00 94.31 371 LEU A CA 1
ATOM 2936 C C . LEU A 1 371 ? -24.258 -12.005 2.712 1.00 94.31 371 LEU A C 1
ATOM 2938 O O . LEU A 1 371 ? -25.196 -11.211 2.679 1.00 94.31 371 LEU A O 1
ATOM 2942 N N . LEU A 1 372 ? -23.852 -12.657 1.619 1.00 93.94 372 LEU A N 1
ATOM 2943 C CA . LEU A 1 372 ? -24.526 -12.517 0.322 1.00 93.94 372 LEU A CA 1
ATOM 2944 C C . LEU A 1 372 ? -25.963 -13.056 0.359 1.00 93.94 372 LEU A C 1
ATOM 2946 O O . LEU A 1 372 ? -26.870 -12.399 -0.150 1.00 93.94 372 LEU A O 1
ATOM 2950 N N . ALA A 1 373 ? -26.187 -14.206 1.000 1.00 92.94 373 ALA A N 1
ATOM 2951 C CA . ALA A 1 373 ? -27.524 -14.758 1.203 1.00 92.94 373 ALA A CA 1
ATOM 2952 C C . ALA A 1 373 ? -28.405 -13.777 1.999 1.00 92.94 373 ALA A C 1
ATOM 2954 O O . ALA A 1 373 ? -29.494 -13.417 1.546 1.00 92.94 373 ALA A O 1
ATOM 2955 N N . LEU A 1 374 ? -27.879 -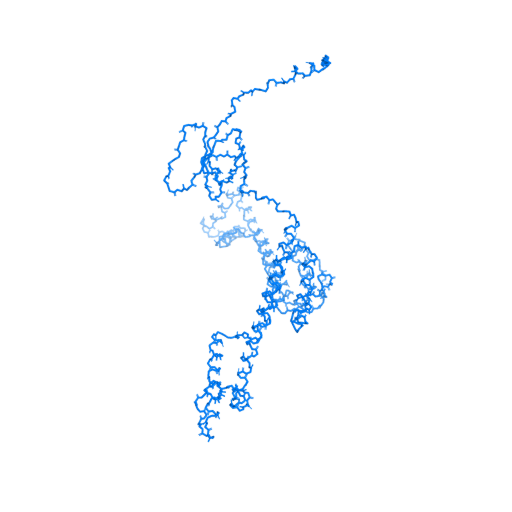13.233 3.103 1.00 92.56 374 LEU A N 1
ATOM 2956 C CA . LEU A 1 374 ? -28.558 -12.231 3.928 1.00 92.56 374 LEU A CA 1
ATOM 2957 C C . LEU A 1 374 ? -28.883 -10.940 3.166 1.00 92.56 374 LEU A C 1
ATOM 2959 O O . LEU A 1 374 ? -29.945 -10.358 3.405 1.00 92.56 374 LEU A O 1
ATOM 2963 N N . ALA A 1 375 ? -27.998 -10.499 2.267 1.00 91.19 375 ALA A N 1
ATOM 2964 C CA . ALA A 1 375 ? -28.214 -9.337 1.406 1.00 91.19 375 ALA A CA 1
ATOM 2965 C C . ALA A 1 375 ? -29.329 -9.580 0.376 1.00 91.19 375 ALA A C 1
ATOM 2967 O O . ALA A 1 375 ? -30.117 -8.681 0.101 1.00 91.19 375 ALA A O 1
ATOM 2968 N N . SER A 1 376 ? -29.425 -10.803 -0.155 1.00 90.75 376 SER A N 1
ATOM 2969 C CA . SER A 1 376 ? -30.480 -11.203 -1.097 1.00 90.75 376 SER A CA 1
ATOM 2970 C C . SER A 1 376 ? -31.841 -11.480 -0.445 1.00 90.75 376 SER A C 1
ATOM 2972 O O . SER A 1 376 ? -32.820 -11.696 -1.153 1.00 90.75 376 SER A O 1
ATOM 2974 N N . GLY A 1 377 ? -31.915 -11.474 0.891 1.00 85.31 377 GLY A N 1
ATOM 2975 C CA . GLY A 1 377 ? -33.132 -11.820 1.630 1.00 85.31 377 GLY A CA 1
ATOM 2976 C C . GLY A 1 377 ? -33.427 -13.322 1.679 1.00 85.31 377 GLY A C 1
ATOM 2977 O O . GLY A 1 377 ? -34.531 -13.698 2.053 1.00 85.31 377 GLY A O 1
ATOM 2978 N N . ALA A 1 378 ? -32.466 -14.175 1.313 1.00 81.94 378 ALA A N 1
ATOM 2979 C CA . ALA A 1 378 ? -32.589 -15.613 1.501 1.00 81.94 378 ALA A CA 1
ATOM 2980 C C . ALA A 1 378 ? -32.432 -15.949 2.990 1.00 81.94 378 ALA A C 1
ATOM 2982 O O . ALA A 1 378 ? -31.455 -15.530 3.622 1.00 81.94 378 ALA A O 1
ATOM 2983 N N . ASP A 1 379 ? -33.382 -16.706 3.542 1.00 70.94 379 ASP A N 1
ATOM 2984 C CA . ASP A 1 379 ? -33.257 -17.243 4.894 1.00 70.94 379 ASP A CA 1
ATOM 2985 C C . ASP A 1 379 ? -32.015 -18.134 4.970 1.00 70.94 379 ASP A C 1
ATOM 2987 O O . ASP A 1 379 ? -31.767 -18.966 4.091 1.00 70.94 379 ASP A O 1
ATOM 2991 N N . LEU A 1 380 ? -31.215 -17.943 6.023 1.00 67.88 380 LEU A N 1
ATOM 2992 C CA . LEU A 1 380 ? -30.090 -18.820 6.321 1.00 67.88 380 LEU A CA 1
ATOM 2993 C C . LEU A 1 380 ? -30.659 -20.221 6.556 1.00 67.88 380 LEU A C 1
ATOM 2995 O O . LEU A 1 380 ? -31.237 -20.489 7.609 1.00 67.88 380 LEU A O 1
ATOM 2999 N N . ALA A 1 381 ? -30.528 -21.104 5.565 1.00 51.53 381 ALA A N 1
ATOM 3000 C CA . ALA A 1 381 ? -30.822 -22.515 5.747 1.00 51.53 381 ALA A CA 1
ATOM 3001 C C . ALA A 1 381 ? -29.971 -22.997 6.928 1.00 51.53 381 ALA A C 1
ATOM 3003 O O . ALA A 1 381 ? -28.745 -22.943 6.855 1.00 51.53 381 ALA A O 1
ATOM 3004 N N . GLN A 1 382 ? -30.624 -23.368 8.033 1.00 46.56 382 GLN A N 1
ATOM 3005 C CA . GLN A 1 382 ? -29.958 -23.845 9.243 1.00 46.56 382 GLN A CA 1
ATOM 3006 C C . GLN A 1 382 ? -29.082 -25.046 8.865 1.00 46.56 382 GLN A C 1
ATOM 3008 O O . GLN A 1 382 ? -29.604 -26.117 8.553 1.00 46.56 382 GLN A O 1
ATOM 3013 N N . SER A 1 383 ? -27.768 -24.830 8.822 1.00 42.06 383 SER A N 1
ATOM 3014 C CA . SER A 1 383 ? -26.747 -25.832 8.505 1.00 42.06 383 SER A CA 1
ATOM 3015 C C . SER A 1 383 ? -25.932 -26.178 9.732 1.00 42.06 383 SER A C 1
ATOM 3017 O O . SER A 1 383 ? -25.471 -25.203 10.376 1.00 42.06 383 SER A O 1
#

Sequence (383 aa):
MNHPFSPETQAIAAAIPLVDQSPAKCWIVVTQVKSTRVVYFTDDADYQPAMDGDWYFVSQYLGELPAAMTLRNCWGWRFNGGVFKDVRDPEPKPQLERLLESNRRALLALLRDKISQARNRYSPTCAMGADVRRLKRLEAQRYLAETASADQHKETDGYPMLSALATARGISLREAAALVEGRQEDTLRMLALTEQVREHYVQAIHRAQSQDDMIRLRRELLDTVLPDLSSRFPFPASAFEPEDWDRPLSDVHKVHEIARLRTQLREIVNAKRAAVHDGYLGNDHIAGKRLLQARALLDGSTTESAQDLALLESYANRRQLVLQDAAQQLVQAAKTADEALVSTELMKDAMQARIDAVANLRDIRAIGRDLLALASGADLAQS

Radius of gyration: 41.37 Å; Cα contacts (8 Å, |Δi|>4): 288; chains: 1; bounding box: 112×66×119 Å